Protein AF-A0A358N0D9-F1 (afdb_monomer_lite)

pLDDT: mean 84.87, std 19.77, range [25.27, 98.5]

Foldseek 3Di:
DDDDVQVCCLQCVVPPVPPPPDDDDDDDDDDDDDDPDPPPDPPQPQDAKDKPPQWWKFQWDQDLFFIKTWWWKDAPPDIDTAIATEKAADLAAKAFACVVCVVRCQADPVRQGTWMWTGGPPMIITDRGYDHDPNVVQVVCCVACCVVNPVHGHTIYGYLSRLVQFWWKQPVLVRIIITGHFDPCLPDDDDVPAPKDKAFWDADSSWIWFWKKFAFLCLPPDPPDDPPGRIAIAIETETERGAAFAFAQVRCVNNVNNLQPRDFIDRPPDTQQLAERHHHDHDPDDDPSHHGTYDYVSSSSQWIWIDRSPSRMIMIHGPDDGDYPVLSSLVSVCLSVLDLVSLVVSCVVPVQDSCQLVSLSSNLSSCVVVVHDLVVNLVSLVSNLSSGDPVCSQVVLQVVLVVCVVVVNNSNSVSSVVD

Sequence (419 aa):
MRFSKFGYLMLRNDSLKRCVQTCLFVVAGCLVLPLSLAAQSSETVDRPPVISNEGGSIPVRVVDGRLIVGCDISGPKLRVPVNLWLDFDGAYGLQLHNRAAAPLPAETPAGKPNPLTLHFTDFTLEVARRELGPEEDFEEFTKYHSTEIGENALTGAIGAHVLKHFDVIFDLPQNKITLAPAGQLADYQPAEGDAELITPITLQNDLVWLPVSLPGPNATESDEAEDEGKTLTRAFAIGSSRYDTCLERRLCNSLRRPAGNVGPLRCETVDFSPYVAFRPTEVVQVHPDGVAGVMGINLLEKFRIHVDRRSLLASVRAARSPQFPTEELEWFQAMVAEDRDLVIAWLEQHGANRLAREAAEFLLTLMLDEGAETDELAAAIQWINDTMKADLRATRLFDLMEELVNEGEVDLGIAAGEI

Structure (mmCIF, N/CA/C/O backbone):
data_AF-A0A358N0D9-F1
#
_entry.id   AF-A0A358N0D9-F1
#
loop_
_atom_site.group_PDB
_atom_site.id
_atom_site.type_symbol
_atom_site.label_atom_id
_atom_site.label_alt_id
_atom_site.label_comp_id
_atom_site.label_asym_id
_atom_site.label_entity_id
_atom_site.label_seq_id
_atom_site.pdbx_PDB_ins_code
_atom_site.Cartn_x
_atom_site.Cartn_y
_atom_site.Cartn_z
_atom_site.occupancy
_atom_site.B_iso_or_equiv
_atom_site.auth_seq_id
_atom_site.auth_comp_id
_atom_site.auth_asym_id
_atom_site.auth_atom_id
_atom_site.pdbx_PDB_model_num
ATOM 1 N N . MET A 1 1 ? -33.354 -0.543 11.116 1.00 26.62 1 MET A N 1
ATOM 2 C CA . MET A 1 1 ? -32.751 -0.939 9.821 1.00 26.62 1 MET A CA 1
ATOM 3 C C . MET A 1 1 ? -32.586 0.294 8.936 1.00 26.62 1 MET A C 1
ATOM 5 O O . MET A 1 1 ? -33.197 0.419 7.883 1.00 26.62 1 MET A O 1
ATOM 9 N N . ARG A 1 2 ? -31.786 1.240 9.410 1.00 28.44 2 ARG A N 1
ATOM 10 C CA . ARG A 1 2 ? -31.124 2.296 8.643 1.00 28.44 2 ARG A CA 1
ATOM 11 C C . ARG A 1 2 ? -29.680 2.271 9.157 1.00 28.44 2 ARG A C 1
ATOM 13 O O . ARG A 1 2 ? -29.505 1.859 10.299 1.00 28.44 2 ARG A O 1
ATOM 20 N N . PHE A 1 3 ? -28.730 2.660 8.316 1.00 34.25 3 PHE A N 1
ATOM 21 C CA . PHE A 1 3 ? -27.290 2.745 8.599 1.00 34.25 3 PHE A CA 1
ATOM 22 C C . PHE A 1 3 ? -26.509 1.424 8.451 1.00 34.25 3 PHE A C 1
ATOM 24 O O . PHE A 1 3 ? -26.479 0.563 9.317 1.00 34.25 3 PHE A O 1
ATOM 31 N N . SER A 1 4 ? -25.939 1.247 7.251 1.00 34.44 4 SER A N 1
ATOM 32 C CA . SER A 1 4 ? -24.770 0.389 6.980 1.00 34.44 4 SER A CA 1
ATOM 33 C C . SER A 1 4 ? -23.908 0.975 5.842 1.00 34.44 4 SER A C 1
ATOM 35 O O . SER A 1 4 ? -23.245 0.235 5.117 1.00 34.44 4 SER A O 1
ATOM 37 N N . LYS A 1 5 ? -23.992 2.290 5.588 1.00 33.88 5 LYS A N 1
ATOM 38 C CA . LYS A 1 5 ? -23.257 2.949 4.494 1.00 33.88 5 LYS A CA 1
ATOM 39 C C . LYS A 1 5 ? -22.004 3.675 4.980 1.00 33.88 5 LYS A C 1
ATOM 41 O O . LYS A 1 5 ? -21.006 3.584 4.282 1.00 33.88 5 LYS A O 1
ATOM 46 N N . PHE A 1 6 ? -22.025 4.279 6.169 1.00 35.91 6 PHE A N 1
ATOM 47 C CA . PHE A 1 6 ? -20.918 5.100 6.669 1.00 35.91 6 PHE A CA 1
ATOM 48 C C . PHE A 1 6 ? -19.656 4.268 6.964 1.00 35.91 6 PHE A C 1
ATOM 50 O O . PHE A 1 6 ? -18.625 4.467 6.320 1.00 35.91 6 PHE A O 1
ATOM 57 N N . GLY A 1 7 ? -19.764 3.206 7.776 1.00 35.03 7 GLY A N 1
ATOM 58 C CA . GLY A 1 7 ? -18.627 2.301 8.021 1.00 35.03 7 GLY A CA 1
ATOM 59 C C . GLY A 1 7 ? -18.203 1.458 6.821 1.00 35.03 7 GLY A C 1
ATOM 60 O O . GLY A 1 7 ? -17.054 1.031 6.708 1.00 35.03 7 GLY A O 1
ATOM 61 N N . TYR A 1 8 ? -19.102 1.296 5.851 1.00 34.62 8 TYR A N 1
ATOM 62 C CA . TYR A 1 8 ? -18.803 0.651 4.577 1.00 34.62 8 TYR A CA 1
ATOM 63 C C . TYR A 1 8 ? -18.209 1.605 3.536 1.00 34.62 8 TYR A C 1
ATOM 65 O O . TYR A 1 8 ? -17.892 1.117 2.460 1.00 34.62 8 TYR A O 1
ATOM 73 N N . LEU A 1 9 ? -18.069 2.913 3.787 1.00 34.28 9 LEU A N 1
ATOM 74 C CA . LEU A 1 9 ? -17.451 3.868 2.856 1.00 34.28 9 LEU A CA 1
ATOM 75 C C . LEU A 1 9 ? -16.014 4.213 3.268 1.00 34.28 9 LEU A C 1
ATOM 77 O O . LEU A 1 9 ? -15.127 4.144 2.418 1.00 34.28 9 LEU A O 1
ATOM 81 N N . MET A 1 10 ? -15.750 4.450 4.558 1.00 36.56 10 MET A N 1
ATOM 82 C CA . MET A 1 10 ? -14.400 4.813 5.022 1.00 36.56 10 MET A CA 1
ATOM 83 C C . MET A 1 10 ? -13.404 3.641 4.970 1.00 36.56 10 MET A C 1
ATOM 85 O O . MET A 1 10 ? -12.288 3.811 4.492 1.00 36.56 10 MET A O 1
ATOM 89 N N . LEU A 1 11 ? -13.825 2.410 5.295 1.00 36.88 11 LEU A N 1
ATOM 90 C CA . LEU A 1 11 ? -12.985 1.207 5.125 1.00 36.88 11 LEU A CA 1
ATOM 91 C C . LEU A 1 11 ? -12.948 0.679 3.671 1.00 36.88 11 LEU A C 1
ATOM 93 O O . LEU A 1 11 ? -12.116 -0.166 3.332 1.00 36.88 11 LEU A O 1
ATOM 97 N N . ARG A 1 12 ? -13.847 1.149 2.787 1.00 33.62 12 ARG A N 1
ATOM 98 C CA . ARG A 1 12 ? -13.913 0.722 1.371 1.00 33.62 12 ARG A CA 1
ATOM 99 C C . ARG A 1 12 ? -13.168 1.618 0.399 1.00 33.62 12 ARG A C 1
ATOM 101 O O . ARG A 1 12 ? -12.944 1.140 -0.722 1.00 33.62 12 ARG A O 1
ATOM 108 N N . ASN A 1 13 ? -12.826 2.856 0.758 1.00 32.84 13 ASN A N 1
ATOM 109 C CA . ASN A 1 13 ? -12.257 3.790 -0.216 1.00 32.84 13 ASN A CA 1
ATOM 110 C C . ASN A 1 13 ? -10.944 3.270 -0.831 1.00 32.84 13 ASN A C 1
ATOM 112 O O . ASN A 1 13 ? -10.684 3.518 -2.002 1.00 32.84 13 ASN A O 1
ATOM 116 N N . ASP A 1 14 ? -10.230 2.380 -0.136 1.00 35.34 14 ASP A N 1
ATOM 117 C CA . ASP A 1 14 ? -9.040 1.711 -0.672 1.00 35.34 14 ASP A CA 1
ATOM 118 C C . ASP A 1 14 ? -9.291 0.393 -1.437 1.00 35.34 14 ASP A C 1
ATOM 120 O O . ASP A 1 14 ? -8.363 -0.153 -2.039 1.00 35.34 14 ASP A O 1
ATOM 124 N N . SER A 1 15 ? -10.498 -0.188 -1.403 1.00 33.88 15 SER A N 1
ATOM 125 C CA . SER A 1 15 ? -10.742 -1.566 -1.876 1.00 33.88 15 SER A CA 1
ATOM 126 C C . SER A 1 15 ? -11.783 -1.692 -2.995 1.00 33.88 15 SER A C 1
ATOM 128 O O . SER A 1 15 ? -11.626 -2.556 -3.859 1.00 33.88 15 SER A O 1
ATOM 130 N N . LEU A 1 16 ? -12.816 -0.837 -3.060 1.00 28.50 16 LEU A N 1
ATOM 131 C CA . LEU A 1 16 ? -13.929 -1.062 -3.999 1.00 28.50 16 LEU A CA 1
ATOM 132 C C . LEU A 1 16 ? -14.020 -0.173 -5.238 1.00 28.50 16 LEU A C 1
ATOM 134 O O . LEU A 1 16 ? -14.732 -0.569 -6.166 1.00 28.50 16 LEU A O 1
ATOM 138 N N . LYS A 1 17 ? -13.257 0.922 -5.356 1.00 32.38 17 LYS A N 1
ATOM 139 C CA . LYS A 1 17 ? -13.218 1.676 -6.627 1.00 32.38 17 LYS A CA 1
ATOM 140 C C . LYS A 1 17 ? -12.642 0.842 -7.795 1.00 32.38 17 LYS A C 1
ATOM 142 O O . LYS A 1 17 ? -12.954 1.117 -8.947 1.00 32.38 17 LYS A O 1
ATOM 147 N N . ARG A 1 18 ? -11.922 -0.263 -7.525 1.00 33.00 18 ARG A N 1
ATOM 148 C CA . ARG A 1 18 ? -11.430 -1.219 -8.549 1.00 33.00 18 ARG A CA 1
ATOM 149 C C . ARG A 1 18 ? -12.436 -2.315 -8.962 1.00 33.00 18 ARG A C 1
ATOM 151 O O . ARG A 1 18 ? -12.162 -3.052 -9.904 1.00 33.00 18 ARG A O 1
ATOM 158 N N . CYS A 1 19 ? -13.599 -2.442 -8.312 1.00 28.05 19 CYS A N 1
ATOM 159 C CA . CYS A 1 19 ? -14.482 -3.612 -8.486 1.00 28.05 19 CYS A CA 1
ATOM 160 C C . CYS A 1 19 ? -15.657 -3.410 -9.474 1.00 28.05 19 CYS A C 1
ATOM 162 O O . CYS A 1 19 ? -16.305 -4.376 -9.866 1.00 28.05 19 CYS A O 1
ATOM 164 N N . VAL A 1 20 ? -15.938 -2.186 -9.939 1.00 28.00 20 VAL A N 1
ATOM 165 C CA . VAL A 1 20 ? -17.147 -1.916 -10.759 1.00 28.00 20 VAL A CA 1
ATOM 166 C C . VAL A 1 20 ? -16.903 -1.946 -12.279 1.00 28.00 20 VAL A C 1
ATOM 168 O O . VAL A 1 20 ? -17.853 -1.870 -13.051 1.00 28.00 20 VAL A O 1
ATOM 171 N N . GLN A 1 21 ? -15.674 -2.160 -12.763 1.00 30.22 21 GLN A N 1
ATOM 172 C CA . GLN A 1 21 ? -15.391 -2.079 -14.209 1.00 30.22 21 GLN A CA 1
ATOM 173 C C . GLN A 1 21 ? -15.288 -3.415 -14.964 1.00 30.22 21 GLN A C 1
ATOM 175 O O . GLN A 1 21 ? -14.944 -3.419 -16.144 1.00 30.22 21 GLN A O 1
ATOM 180 N N . THR A 1 22 ? -15.649 -4.545 -14.344 1.00 34.06 22 THR A N 1
ATOM 181 C CA . THR A 1 22 ? -15.577 -5.855 -15.018 1.00 34.06 22 THR A CA 1
ATOM 182 C C . THR A 1 22 ? -16.802 -6.718 -14.735 1.00 34.06 22 THR A C 1
ATOM 184 O O . THR A 1 22 ? -16.713 -7.671 -13.974 1.00 34.06 22 THR A O 1
ATOM 187 N N . CYS A 1 23 ? -17.954 -6.403 -15.336 1.00 25.45 23 CYS A N 1
ATOM 188 C CA . CYS A 1 23 ? -19.050 -7.365 -15.531 1.00 25.45 23 CYS A CA 1
ATOM 189 C C . CYS A 1 23 ? -20.136 -6.801 -16.460 1.00 25.45 23 CYS A C 1
ATOM 191 O O . CYS A 1 23 ? -21.076 -6.176 -15.986 1.00 25.45 23 CYS A O 1
ATOM 193 N N . LEU A 1 24 ? -20.042 -7.055 -17.769 1.00 26.20 24 LEU A N 1
ATOM 194 C CA . LEU A 1 24 ? -21.198 -7.353 -18.631 1.00 26.20 24 LEU A CA 1
ATOM 195 C C . LEU A 1 24 ? -20.701 -7.715 -20.037 1.00 26.20 24 LEU A C 1
ATOM 197 O O . LEU A 1 24 ? -20.090 -6.884 -20.694 1.00 26.20 24 LEU A O 1
ATOM 201 N N . PHE A 1 25 ? -20.930 -8.968 -20.449 1.00 25.27 25 PHE A N 1
ATOM 202 C CA . PHE A 1 25 ? -21.456 -9.403 -21.759 1.00 25.27 25 PHE A CA 1
ATOM 203 C C . PHE A 1 25 ? -20.973 -10.811 -22.153 1.00 25.27 25 PHE A C 1
ATOM 205 O O . PHE A 1 25 ? -19.940 -10.984 -22.786 1.00 25.27 25 PHE A O 1
ATOM 212 N N . VAL A 1 26 ? -21.806 -11.813 -21.860 1.00 25.80 26 VAL A N 1
ATOM 213 C CA . VAL A 1 26 ? -22.011 -13.048 -22.647 1.00 25.80 26 VAL A CA 1
ATOM 214 C C . VAL A 1 26 ? -23.502 -13.384 -22.410 1.00 25.80 26 VAL A C 1
ATOM 216 O O . VAL A 1 26 ? -23.961 -13.225 -21.286 1.00 25.80 26 VAL A O 1
ATOM 219 N N . VAL A 1 27 ? -24.399 -13.751 -23.327 1.00 27.38 27 VAL A N 1
ATOM 220 C CA . VAL A 1 27 ? -24.370 -14.528 -24.571 1.00 27.38 27 VAL A CA 1
ATOM 221 C C . VAL A 1 27 ? -25.600 -14.102 -25.396 1.00 27.38 27 VAL A C 1
ATOM 223 O O . VAL A 1 27 ? -26.693 -14.023 -24.842 1.00 27.38 27 VAL A O 1
ATOM 226 N N . ALA A 1 28 ? -25.478 -13.955 -26.716 1.00 28.02 28 ALA A N 1
ATOM 227 C CA . ALA A 1 28 ? -26.570 -14.297 -27.634 1.00 28.02 28 ALA A CA 1
ATOM 228 C C . ALA A 1 28 ? -25.984 -14.654 -29.005 1.00 28.02 28 ALA A C 1
ATOM 230 O O . ALA A 1 28 ? -25.523 -13.793 -29.750 1.00 28.02 28 ALA A O 1
ATOM 231 N N . GLY A 1 29 ? -25.954 -15.952 -29.307 1.00 28.75 29 GLY A N 1
ATOM 232 C CA . GLY A 1 29 ? -25.508 -16.469 -30.593 1.00 28.75 29 GLY A CA 1
ATOM 233 C C . GLY A 1 29 ? -26.537 -16.225 -31.692 1.00 28.75 29 GLY A C 1
ATOM 234 O O . GLY A 1 29 ? -27.720 -16.488 -31.496 1.00 28.75 29 GLY A O 1
ATOM 235 N N . CYS A 1 30 ? -26.067 -15.788 -32.860 1.00 29.19 30 CYS A N 1
ATOM 236 C CA . CYS A 1 30 ? -26.734 -15.992 -34.142 1.00 29.19 30 CYS A CA 1
ATOM 237 C C . CYS A 1 30 ? -25.717 -15.928 -35.296 1.00 29.19 30 CYS A C 1
ATOM 239 O O . CYS A 1 30 ? -25.108 -14.897 -35.545 1.00 29.19 30 CYS A O 1
ATOM 241 N N . LEU A 1 31 ? -25.603 -17.067 -35.985 1.00 29.45 31 LEU A N 1
ATOM 242 C CA . LEU A 1 31 ? -25.385 -17.260 -37.425 1.00 29.45 31 LEU A CA 1
ATOM 243 C C . LEU A 1 31 ? -24.161 -16.613 -38.104 1.00 29.45 31 LEU A C 1
ATOM 245 O O . LEU A 1 31 ? -24.091 -15.426 -38.400 1.00 29.45 31 LEU A O 1
ATOM 249 N N . VAL A 1 32 ? -23.241 -17.513 -38.457 1.00 32.41 32 VAL A N 1
ATOM 250 C CA . VAL A 1 32 ? -22.024 -17.327 -39.246 1.00 32.41 32 VAL A CA 1
ATOM 251 C C . VAL A 1 32 ? -22.346 -17.027 -40.716 1.00 32.41 32 VAL A C 1
ATOM 253 O O . VAL A 1 32 ? -22.956 -17.847 -41.400 1.00 32.41 32 VAL A O 1
ATOM 256 N N . LEU A 1 33 ? -21.824 -15.908 -41.221 1.00 31.62 33 LEU A N 1
ATOM 257 C CA . LEU A 1 33 ? -21.432 -15.716 -42.622 1.00 31.62 33 LEU A CA 1
ATOM 258 C C . LEU A 1 33 ? -20.022 -15.093 -42.626 1.00 31.62 33 LEU A C 1
ATOM 260 O O . LEU A 1 33 ? -19.792 -14.140 -41.878 1.00 31.62 33 LEU A O 1
ATOM 264 N N . PRO A 1 34 ? -19.059 -15.606 -43.416 1.00 33.66 34 PRO A N 1
ATOM 265 C CA . PRO A 1 34 ? -17.679 -15.152 -43.355 1.00 33.66 34 PRO A CA 1
ATOM 266 C C . PRO A 1 34 ? -17.529 -13.883 -44.197 1.00 33.66 34 PRO A C 1
ATOM 268 O O . PRO A 1 34 ? -17.292 -13.939 -45.401 1.00 33.66 34 PRO A O 1
ATOM 271 N N . LEU A 1 35 ? -17.669 -12.719 -43.569 1.00 32.59 35 LEU A N 1
ATOM 272 C CA . LEU A 1 35 ? -17.096 -11.493 -44.110 1.00 32.59 35 LEU A CA 1
ATOM 273 C C . LEU A 1 35 ? -15.625 -11.477 -43.709 1.00 32.59 35 LEU A C 1
ATOM 275 O O . LEU A 1 35 ? -15.295 -11.423 -42.527 1.00 32.59 35 LEU A O 1
ATOM 279 N N . SER A 1 36 ? -14.745 -11.566 -44.704 1.00 34.31 36 SER A N 1
ATOM 280 C CA . SER A 1 36 ? -13.308 -11.371 -44.555 1.00 34.31 36 SER A CA 1
ATOM 281 C C . SER A 1 36 ? -13.033 -9.946 -44.063 1.00 34.31 36 SER A C 1
ATOM 283 O O . SER A 1 36 ? -12.758 -9.047 -44.854 1.00 34.31 36 SER A O 1
ATOM 285 N N . LEU A 1 37 ? -13.119 -9.727 -42.749 1.00 32.62 37 LEU A N 1
ATOM 286 C CA . LEU A 1 37 ? -12.456 -8.601 -42.113 1.00 32.62 37 LEU A CA 1
ATOM 287 C C . LEU A 1 37 ? -10.961 -8.872 -42.222 1.00 32.62 37 LEU A C 1
ATOM 289 O O . LEU A 1 37 ? -10.432 -9.794 -41.601 1.00 32.62 37 LEU A O 1
ATOM 293 N N . ALA A 1 38 ? -10.287 -8.066 -43.036 1.00 34.28 38 ALA A N 1
ATOM 294 C CA . ALA A 1 38 ? -8.855 -7.894 -42.923 1.00 34.28 38 ALA A CA 1
ATOM 295 C C . ALA A 1 38 ? -8.556 -7.528 -41.464 1.00 34.28 38 ALA A C 1
ATOM 297 O O . ALA A 1 38 ? -8.892 -6.434 -41.009 1.00 34.28 38 ALA A O 1
ATOM 298 N N . ALA A 1 39 ? -7.978 -8.474 -40.728 1.00 34.91 39 ALA A N 1
ATOM 299 C CA . ALA A 1 39 ? -7.358 -8.219 -39.448 1.00 34.91 39 ALA A CA 1
ATOM 300 C C . ALA A 1 39 ? -6.250 -7.188 -39.688 1.00 34.91 39 ALA A C 1
ATOM 302 O O . ALA A 1 39 ? -5.152 -7.527 -40.124 1.00 34.91 39 ALA A O 1
ATOM 303 N N . GLN A 1 40 ? -6.555 -5.909 -39.464 1.00 31.16 40 GLN A N 1
ATOM 304 C CA . GLN A 1 40 ? -5.516 -4.950 -39.130 1.00 31.16 40 GLN A CA 1
ATOM 305 C C . GLN A 1 40 ? -4.954 -5.434 -37.801 1.00 31.16 40 GLN A C 1
ATOM 307 O O . GLN A 1 40 ? -5.627 -5.380 -36.772 1.00 31.16 40 GLN A O 1
ATOM 312 N N . SER A 1 41 ? -3.766 -6.027 -37.868 1.00 31.55 41 SER A N 1
ATOM 313 C CA . SER A 1 41 ? -3.026 -6.471 -36.705 1.00 31.55 41 SER A CA 1
ATOM 314 C C . SER A 1 41 ? -2.927 -5.311 -35.717 1.00 31.55 41 SER A C 1
ATOM 316 O O . SER A 1 41 ? -2.480 -4.209 -36.034 1.00 31.55 41 SER A O 1
ATOM 318 N N . SER A 1 42 ? -3.387 -5.573 -34.500 1.00 37.56 42 SER A N 1
ATOM 319 C CA . SER A 1 42 ? -3.224 -4.726 -33.324 1.00 37.56 42 SER A CA 1
ATOM 320 C C . SER A 1 42 ? -1.756 -4.745 -32.860 1.00 37.56 42 SER A C 1
ATOM 322 O O . SER A 1 42 ? -1.455 -5.104 -31.727 1.00 37.56 42 SER A O 1
ATOM 324 N N . GLU A 1 43 ? -0.812 -4.401 -33.738 1.00 42.41 43 GLU A N 1
ATOM 325 C CA . GLU A 1 43 ? 0.626 -4.383 -33.413 1.00 42.41 43 GLU A CA 1
ATOM 326 C C . GLU A 1 43 ? 0.997 -3.290 -32.395 1.00 42.41 43 GLU A C 1
ATOM 328 O O . GLU A 1 43 ? 2.090 -3.309 -31.839 1.00 42.41 43 GLU A O 1
ATOM 333 N N . THR A 1 44 ? 0.103 -2.333 -32.126 1.00 49.31 44 THR A N 1
ATOM 334 C CA . THR A 1 44 ? 0.432 -1.116 -31.368 1.00 49.31 44 THR A CA 1
ATOM 335 C C . THR A 1 44 ? -0.114 -1.059 -29.943 1.00 49.31 44 THR A C 1
ATOM 337 O O . THR A 1 44 ? 0.280 -0.162 -29.206 1.00 49.31 44 THR A O 1
ATOM 340 N N . VAL A 1 45 ? -1.037 -1.943 -29.544 1.00 50.97 45 VAL A N 1
ATOM 341 C CA . VAL A 1 45 ? -1.775 -1.773 -28.273 1.00 50.97 45 VAL A CA 1
ATOM 342 C C . VAL A 1 45 ? -1.024 -2.352 -27.064 1.00 50.97 45 VAL A C 1
ATOM 344 O O . VAL A 1 45 ? -1.093 -1.754 -25.996 1.00 50.97 45 VAL A O 1
ATOM 347 N N . ASP A 1 46 ? -0.225 -3.409 -27.261 1.00 62.88 46 ASP A N 1
ATOM 348 C CA . ASP A 1 46 ? 0.492 -4.136 -26.194 1.00 62.88 46 ASP A CA 1
ATOM 349 C C . ASP A 1 46 ? 2.018 -4.162 -26.404 1.00 62.88 46 ASP A C 1
ATOM 351 O O . ASP A 1 46 ? 2.705 -5.126 -26.058 1.00 62.88 46 ASP A O 1
ATOM 355 N N . ARG A 1 47 ? 2.581 -3.120 -27.030 1.00 80.00 47 ARG A N 1
ATOM 356 C CA . ARG A 1 47 ? 4.034 -3.051 -27.233 1.00 80.00 47 ARG A CA 1
ATOM 357 C C . ARG A 1 47 ? 4.737 -2.949 -25.865 1.00 80.00 47 ARG A C 1
ATOM 359 O O . ARG A 1 47 ? 4.405 -2.034 -25.109 1.00 80.00 47 ARG A O 1
ATOM 366 N N . PRO A 1 48 ? 5.728 -3.818 -25.567 1.00 84.44 48 PRO A N 1
ATOM 367 C CA . PRO A 1 48 ? 6.540 -3.701 -24.361 1.00 84.44 48 PRO A CA 1
ATOM 368 C C . PRO A 1 48 ? 7.167 -2.307 -24.234 1.00 84.44 48 PRO A C 1
ATOM 370 O O . PRO A 1 48 ? 7.515 -1.706 -25.259 1.00 84.44 48 PRO A O 1
ATOM 373 N N . PRO A 1 49 ? 7.344 -1.797 -23.006 1.00 88.50 49 PRO A N 1
ATOM 374 C CA . PRO A 1 49 ? 8.001 -0.523 -22.795 1.00 88.50 49 PRO A CA 1
ATOM 375 C C . PRO A 1 49 ? 9.447 -0.573 -23.302 1.00 88.50 49 PRO A C 1
ATOM 377 O O . PRO A 1 49 ? 10.124 -1.599 -23.200 1.00 88.50 49 PRO A O 1
ATOM 380 N N . VAL A 1 50 ? 9.930 0.542 -23.848 1.00 88.56 50 VAL A N 1
ATOM 381 C CA . VAL A 1 50 ? 11.309 0.656 -24.343 1.00 88.56 50 VAL A CA 1
ATOM 382 C C . VAL A 1 50 ? 12.124 1.450 -23.335 1.00 88.56 50 VAL A C 1
ATOM 384 O O . VAL A 1 50 ? 11.842 2.624 -23.102 1.00 88.56 50 VAL A O 1
ATOM 387 N N . ILE A 1 51 ? 13.134 0.811 -22.747 1.00 90.25 51 ILE A N 1
ATOM 388 C CA . ILE A 1 51 ? 14.060 1.441 -21.804 1.00 90.25 51 ILE A CA 1
ATOM 389 C C . ILE A 1 51 ? 15.352 1.849 -22.518 1.00 90.25 51 ILE A C 1
ATOM 391 O O . ILE A 1 51 ? 15.847 1.115 -23.376 1.00 90.25 51 ILE A O 1
ATOM 395 N N . SER A 1 52 ? 15.910 3.011 -22.183 1.00 87.69 52 SER A N 1
ATOM 396 C CA . SER A 1 52 ? 17.280 3.362 -22.580 1.00 87.69 52 SER A CA 1
ATOM 397 C C . SER A 1 52 ? 18.305 2.868 -21.553 1.00 87.69 52 SER A C 1
ATOM 399 O O . SER A 1 52 ? 17.965 2.590 -20.407 1.00 87.69 52 SER A O 1
ATOM 401 N N . ASN A 1 53 ? 19.567 2.742 -21.976 1.00 74.94 53 ASN A N 1
ATOM 402 C CA . ASN A 1 53 ? 20.722 2.478 -21.104 1.00 74.94 53 ASN A CA 1
ATOM 403 C C . ASN A 1 53 ? 20.607 1.246 -20.179 1.00 74.94 53 ASN A C 1
ATOM 405 O O . ASN A 1 53 ? 21.191 1.250 -19.105 1.00 74.94 53 ASN A O 1
ATOM 409 N N . GLU A 1 54 ? 19.873 0.201 -20.585 1.00 83.62 54 GLU A N 1
ATOM 410 C CA . GLU A 1 54 ? 19.652 -1.027 -19.792 1.00 83.62 54 GLU A CA 1
ATOM 411 C C . GLU A 1 54 ? 18.888 -0.822 -18.463 1.00 83.62 54 GLU A C 1
ATOM 413 O O . GLU A 1 54 ? 18.665 -1.781 -17.731 1.00 83.62 54 GLU A O 1
ATOM 418 N N . GLY A 1 55 ? 18.400 0.389 -18.184 1.00 86.81 55 GLY A N 1
ATOM 419 C CA . GLY A 1 55 ? 17.712 0.746 -16.944 1.00 86.81 55 GLY A CA 1
ATOM 420 C C . GLY A 1 55 ? 18.548 1.619 -16.017 1.00 86.81 55 GLY A C 1
ATOM 421 O O . GLY A 1 55 ? 19.495 2.276 -16.443 1.00 86.81 55 GLY A O 1
ATOM 422 N N . GLY A 1 56 ? 18.151 1.710 -14.750 1.00 93.31 56 GLY A N 1
ATOM 423 C CA . GLY A 1 56 ? 18.791 2.620 -13.806 1.00 93.31 56 GLY A CA 1
ATOM 424 C C . GLY A 1 56 ? 18.073 2.741 -12.471 1.00 93.31 56 GLY A C 1
ATOM 425 O O . GLY A 1 56 ? 17.098 2.037 -12.192 1.00 93.31 56 GLY A O 1
ATOM 426 N N . SER A 1 57 ? 18.592 3.631 -11.625 1.00 94.81 57 SER A N 1
ATOM 427 C CA . SER A 1 57 ? 18.048 3.866 -10.289 1.00 94.81 57 SER A CA 1
ATOM 428 C C . SER A 1 57 ? 17.064 5.032 -10.293 1.00 94.81 57 SER A C 1
ATOM 430 O O . SER A 1 57 ? 17.316 6.094 -10.854 1.00 94.81 57 SER A O 1
ATOM 432 N N . ILE A 1 58 ? 15.936 4.830 -9.626 1.00 96.25 58 ILE A N 1
ATOM 433 C CA . ILE A 1 58 ? 14.872 5.803 -9.428 1.00 96.25 58 ILE A CA 1
ATOM 434 C C . ILE A 1 58 ? 14.870 6.161 -7.939 1.00 96.25 58 ILE A C 1
ATOM 436 O O . ILE A 1 58 ? 14.584 5.289 -7.114 1.00 96.25 58 ILE A O 1
ATOM 440 N N . PRO A 1 59 ? 15.188 7.410 -7.562 1.00 96.00 59 PRO A N 1
ATOM 441 C CA . PRO A 1 59 ? 14.956 7.888 -6.206 1.00 96.00 59 PRO A CA 1
ATOM 442 C C . PRO A 1 59 ? 13.459 7.850 -5.892 1.00 96.00 59 PRO A C 1
ATOM 444 O O . PRO A 1 59 ? 12.644 8.320 -6.688 1.00 96.00 59 PRO A O 1
ATOM 447 N N . VAL A 1 60 ? 13.099 7.309 -4.733 1.00 96.31 60 VAL A N 1
ATOM 448 C CA . VAL A 1 60 ? 11.702 7.164 -4.310 1.00 96.31 60 VAL A CA 1
ATOM 449 C C . VAL A 1 60 ? 11.485 7.778 -2.933 1.00 96.31 60 VAL A C 1
ATOM 451 O O . VAL A 1 60 ? 12.411 7.878 -2.129 1.00 96.31 60 VAL A O 1
ATOM 454 N N . ARG A 1 61 ? 10.254 8.199 -2.651 1.00 95.88 61 ARG A N 1
ATOM 455 C CA . ARG A 1 61 ? 9.831 8.684 -1.329 1.00 95.88 61 ARG A CA 1
ATOM 456 C C . ARG A 1 61 ? 8.565 7.961 -0.905 1.00 95.88 61 ARG A C 1
ATOM 458 O O . ARG A 1 61 ? 7.710 7.708 -1.745 1.00 95.88 61 ARG A O 1
ATOM 465 N N . VAL A 1 62 ? 8.428 7.674 0.383 1.00 96.38 62 VAL A N 1
ATOM 466 C CA . VAL A 1 62 ? 7.157 7.218 0.953 1.00 96.38 62 VAL A CA 1
ATOM 467 C C . VAL A 1 62 ? 6.427 8.439 1.501 1.00 96.38 62 VAL A C 1
ATOM 469 O O . VAL A 1 62 ? 6.959 9.133 2.366 1.00 96.38 62 VAL A O 1
ATOM 472 N N . VAL A 1 63 ? 5.243 8.731 0.970 1.00 95.12 63 VAL A N 1
ATOM 473 C CA . VAL A 1 63 ? 4.401 9.862 1.388 1.00 95.12 63 VAL A CA 1
ATOM 474 C C . VAL A 1 63 ? 2.986 9.340 1.574 1.00 95.12 63 VAL A C 1
ATOM 476 O O . VAL A 1 63 ? 2.465 8.696 0.670 1.00 95.12 63 VAL A O 1
ATOM 479 N N . ASP A 1 64 ? 2.415 9.564 2.758 1.00 92.19 64 ASP A N 1
ATOM 480 C CA . ASP A 1 64 ? 1.090 9.069 3.173 1.00 92.19 64 ASP A CA 1
ATOM 481 C C . ASP A 1 64 ? 0.808 7.623 2.734 1.00 92.19 64 ASP A C 1
ATOM 483 O O . ASP A 1 64 ? -0.181 7.289 2.091 1.00 92.19 64 ASP A O 1
ATOM 487 N N 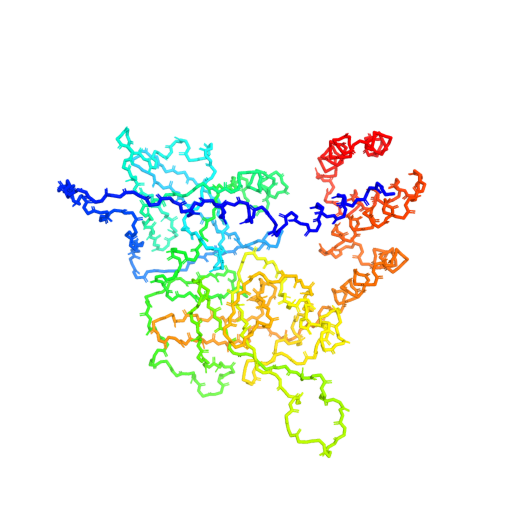. GLY A 1 65 ? 1.775 6.744 2.997 1.00 93.50 65 GLY A N 1
ATOM 488 C CA . GLY A 1 65 ? 1.630 5.328 2.699 1.00 93.50 65 GLY A CA 1
ATOM 489 C C . GLY A 1 65 ? 1.661 4.935 1.218 1.00 93.50 65 GLY A C 1
ATOM 490 O O . GLY A 1 65 ? 1.372 3.782 0.896 1.00 93.50 65 GLY A O 1
ATOM 491 N N . ARG A 1 66 ? 2.046 5.851 0.324 1.00 96.81 66 ARG A N 1
ATOM 492 C CA . ARG A 1 66 ? 2.253 5.600 -1.107 1.00 96.81 66 ARG A CA 1
ATOM 493 C C . ARG A 1 66 ? 3.710 5.798 -1.493 1.00 96.81 66 ARG A C 1
ATOM 495 O O . ARG A 1 66 ? 4.429 6.614 -0.915 1.00 96.81 66 ARG A O 1
ATOM 502 N N . LEU A 1 67 ? 4.139 5.059 -2.508 1.00 97.12 67 LEU A N 1
ATOM 503 C CA . LEU A 1 67 ? 5.484 5.148 -3.051 1.00 97.12 67 LEU A CA 1
ATOM 504 C C . LEU A 1 67 ? 5.519 6.136 -4.222 1.00 97.12 67 LEU A C 1
ATOM 506 O O . LEU A 1 67 ? 4.922 5.893 -5.268 1.00 97.12 67 LEU A O 1
ATOM 510 N N . ILE A 1 68 ? 6.226 7.248 -4.042 1.00 97.19 68 ILE A N 1
ATOM 511 C CA . ILE A 1 68 ? 6.270 8.379 -4.971 1.00 97.19 68 ILE A CA 1
ATOM 512 C C . ILE A 1 68 ? 7.581 8.386 -5.745 1.00 97.19 68 ILE A C 1
ATOM 514 O O . ILE A 1 68 ? 8.665 8.343 -5.152 1.00 97.19 68 ILE A O 1
ATOM 518 N N . VAL A 1 69 ? 7.476 8.546 -7.063 1.00 96.19 69 VAL A N 1
ATOM 519 C CA . VAL A 1 69 ? 8.604 8.803 -7.962 1.00 96.19 69 VAL A CA 1
ATOM 520 C C . VAL A 1 69 ? 8.397 10.116 -8.706 1.00 96.19 69 VAL A C 1
ATOM 522 O O . VAL A 1 69 ? 7.303 10.404 -9.187 1.00 96.19 69 VAL A O 1
ATOM 525 N N . GLY A 1 70 ? 9.455 10.920 -8.788 1.00 95.12 70 GLY A N 1
ATOM 526 C CA . GLY A 1 70 ? 9.475 12.145 -9.585 1.00 95.12 70 GLY A CA 1
ATOM 527 C C . GLY A 1 70 ? 10.142 11.893 -10.934 1.00 95.12 70 GLY A C 1
ATOM 528 O O . GLY A 1 70 ? 11.208 11.279 -10.991 1.00 95.12 70 GLY A O 1
ATOM 529 N N . CYS A 1 71 ? 9.533 12.368 -12.015 1.00 94.94 71 CYS A N 1
ATOM 530 C CA . CYS A 1 71 ? 10.109 12.311 -13.359 1.00 94.94 71 CYS A CA 1
ATOM 531 C C . CYS A 1 71 ? 9.511 13.401 -14.251 1.00 94.94 71 CYS A C 1
ATOM 533 O O . CYS A 1 71 ? 8.508 14.016 -13.893 1.00 94.94 71 CYS A O 1
ATOM 535 N N . ASP A 1 72 ? 10.058 13.580 -15.451 1.00 94.25 72 ASP A N 1
ATOM 536 C CA . ASP A 1 72 ? 9.354 14.341 -16.483 1.00 94.25 72 ASP A CA 1
ATOM 537 C C . ASP A 1 72 ? 8.631 13.400 -17.445 1.00 94.25 72 ASP A C 1
ATOM 539 O O . ASP A 1 72 ? 9.194 12.396 -17.877 1.00 94.25 72 ASP A O 1
ATOM 543 N N . ILE A 1 73 ? 7.417 13.753 -17.860 1.00 93.06 73 ILE A N 1
ATOM 544 C CA . ILE A 1 73 ? 6.708 13.064 -18.943 1.00 93.06 73 ILE A CA 1
ATOM 545 C C . ILE A 1 73 ? 6.766 13.924 -20.189 1.00 93.06 73 ILE A C 1
ATOM 547 O O . ILE A 1 73 ? 6.402 15.100 -20.153 1.00 93.06 73 ILE A O 1
ATOM 551 N N . SER A 1 74 ? 7.177 13.338 -21.312 1.00 91.81 74 SER A N 1
ATOM 552 C CA . SER A 1 74 ? 7.088 13.988 -22.615 1.00 91.81 74 SER A CA 1
ATOM 553 C C . SER A 1 74 ? 6.152 13.265 -23.572 1.00 91.81 74 SER A C 1
ATOM 555 O O . SER A 1 74 ? 6.244 12.051 -23.749 1.00 91.81 74 SER A O 1
ATOM 557 N N . GLY A 1 75 ? 5.321 14.049 -24.253 1.00 86.38 75 GLY A N 1
ATOM 558 C CA . GLY A 1 75 ? 4.663 13.666 -25.497 1.00 86.38 75 GLY A CA 1
ATOM 559 C C . GLY A 1 75 ? 5.347 14.330 -26.702 1.00 86.38 75 GLY A C 1
ATOM 560 O O . GLY A 1 75 ? 6.424 14.911 -26.566 1.00 86.38 75 GLY A O 1
ATOM 561 N N . PRO A 1 76 ? 4.708 14.343 -27.884 1.00 78.56 76 PRO A N 1
ATOM 562 C CA . PRO A 1 76 ? 5.327 14.859 -29.111 1.00 78.56 76 PRO A CA 1
ATOM 563 C C . PRO A 1 76 ? 5.720 16.346 -29.091 1.00 78.56 76 PRO A C 1
ATOM 565 O O . PRO A 1 76 ? 6.524 16.777 -29.913 1.00 78.56 76 PRO A O 1
ATOM 568 N N . LYS A 1 77 ? 5.100 17.156 -28.224 1.00 80.00 77 LYS A N 1
ATOM 569 C CA . LYS A 1 77 ? 5.223 18.627 -28.245 1.00 80.00 77 LYS A CA 1
ATOM 570 C C . LYS A 1 77 ? 5.596 19.257 -26.909 1.00 80.00 77 LYS A C 1
ATOM 572 O O . LYS A 1 77 ? 5.961 20.428 -26.891 1.00 80.00 77 LYS A O 1
ATOM 577 N N . LEU A 1 78 ? 5.457 18.525 -25.808 1.00 87.19 78 LEU A N 1
ATOM 578 C CA . LEU A 1 78 ? 5.612 19.072 -24.468 1.00 87.19 78 LEU A CA 1
ATOM 579 C C . LEU A 1 78 ? 6.274 18.050 -23.554 1.00 87.19 78 LEU A C 1
ATOM 581 O O . LEU A 1 78 ? 6.051 16.849 -23.705 1.00 87.19 78 LEU A O 1
ATOM 585 N N . ARG A 1 79 ? 7.048 18.567 -22.604 1.00 91.19 79 ARG A N 1
ATOM 586 C CA . ARG A 1 79 ? 7.613 17.857 -21.465 1.00 91.19 79 ARG A CA 1
ATOM 587 C C . ARG A 1 79 ? 7.158 18.568 -20.193 1.00 91.19 79 ARG A C 1
ATOM 589 O O . ARG A 1 79 ? 7.260 19.792 -20.133 1.00 91.19 79 ARG A O 1
ATOM 596 N N . VAL A 1 80 ? 6.642 17.822 -19.223 1.00 90.56 80 VAL A N 1
ATOM 597 C CA . VAL A 1 80 ? 6.138 18.356 -17.949 1.00 90.56 80 VAL A CA 1
ATOM 598 C C . VAL A 1 80 ? 6.708 17.562 -16.773 1.00 90.56 80 VAL A C 1
ATOM 600 O O . VAL A 1 80 ? 6.756 16.334 -16.869 1.00 90.56 80 VAL A O 1
ATOM 603 N N . PRO A 1 81 ? 7.135 18.226 -15.685 1.00 91.94 81 PRO A N 1
ATOM 604 C CA . PRO A 1 81 ? 7.517 17.545 -14.455 1.00 91.94 81 PRO A CA 1
ATOM 605 C C . PRO A 1 81 ? 6.277 17.003 -13.751 1.00 91.94 81 PRO A C 1
ATOM 607 O O . PRO A 1 81 ? 5.239 17.666 -13.708 1.00 91.94 81 PRO A O 1
ATOM 610 N N . VAL A 1 82 ? 6.384 15.799 -13.200 1.00 92.81 82 VAL A N 1
ATOM 611 C CA . VAL A 1 82 ? 5.287 15.135 -12.499 1.00 92.81 82 VAL A CA 1
ATOM 612 C C . VAL A 1 82 ? 5.780 14.301 -11.324 1.00 92.81 82 VAL A C 1
ATOM 614 O O . VAL A 1 82 ? 6.921 13.835 -11.301 1.00 92.81 82 VAL A O 1
ATOM 617 N N . ASN A 1 83 ? 4.868 14.030 -10.394 1.00 96.12 83 ASN A N 1
ATOM 618 C CA . ASN A 1 83 ? 4.974 12.893 -9.491 1.00 96.12 83 ASN A CA 1
ATOM 619 C C . ASN A 1 83 ? 4.056 11.757 -9.969 1.00 96.12 83 ASN A C 1
ATOM 621 O O . ASN A 1 83 ? 2.966 12.013 -10.496 1.00 96.12 83 ASN A O 1
ATOM 625 N N . LEU A 1 84 ? 4.492 10.513 -9.764 1.00 96.88 84 LEU A N 1
ATOM 626 C CA . LEU A 1 84 ? 3.725 9.296 -10.024 1.00 96.88 84 LEU A CA 1
ATOM 627 C C . LEU A 1 84 ? 3.757 8.371 -8.803 1.00 96.88 84 LEU A C 1
ATOM 629 O O . LEU A 1 84 ? 4.783 8.280 -8.125 1.00 96.88 84 LEU A O 1
ATOM 633 N N . TRP A 1 85 ? 2.671 7.635 -8.571 1.00 97.88 85 TRP A N 1
ATOM 634 C CA . TRP A 1 85 ? 2.718 6.438 -7.730 1.00 97.88 85 TRP A CA 1
ATOM 635 C C . TRP A 1 85 ? 3.432 5.300 -8.456 1.00 97.88 85 TRP A C 1
ATOM 637 O O . TRP A 1 85 ? 3.279 5.144 -9.669 1.00 97.88 85 TRP A O 1
ATOM 647 N N . LEU A 1 86 ? 4.192 4.493 -7.721 1.00 97.75 86 LEU A N 1
ATOM 648 C CA . LEU A 1 86 ? 4.786 3.256 -8.220 1.00 97.75 86 LEU A CA 1
ATOM 649 C C . LEU A 1 86 ? 4.102 2.061 -7.552 1.00 97.75 86 LEU A C 1
ATOM 651 O O . LEU A 1 86 ? 4.430 1.689 -6.425 1.00 97.75 86 LEU A O 1
ATOM 655 N N . ASP A 1 87 ? 3.185 1.440 -8.292 1.00 96.75 87 ASP A N 1
ATOM 656 C CA . ASP A 1 87 ? 2.300 0.372 -7.825 1.00 96.75 87 ASP A CA 1
ATOM 657 C C . ASP A 1 87 ? 2.686 -0.951 -8.497 1.00 96.75 87 ASP A C 1
ATOM 659 O O . ASP A 1 87 ? 2.140 -1.345 -9.528 1.00 96.75 87 ASP A O 1
ATOM 663 N N . PHE A 1 88 ? 3.640 -1.674 -7.918 1.00 97.00 88 PHE A N 1
ATOM 664 C CA . PHE A 1 88 ? 4.164 -2.921 -8.484 1.00 97.00 88 PHE A CA 1
ATOM 665 C C . PHE A 1 88 ? 3.114 -4.031 -8.627 1.00 97.00 88 PHE A C 1
ATOM 667 O O . PHE A 1 88 ? 3.241 -4.904 -9.485 1.00 97.00 88 PHE A O 1
ATOM 674 N N . ASP A 1 89 ? 2.064 -3.962 -7.815 1.00 94.88 89 ASP A N 1
ATOM 675 C CA . ASP A 1 89 ? 0.893 -4.832 -7.806 1.00 94.88 89 ASP A CA 1
ATOM 676 C C . ASP A 1 89 ? -0.339 -4.223 -8.512 1.00 94.88 89 ASP A C 1
ATOM 678 O O . ASP A 1 89 ? -1.406 -4.838 -8.560 1.00 94.88 89 ASP A O 1
ATOM 682 N N . GLY A 1 90 ? -0.217 -3.021 -9.087 1.00 93.75 90 GLY A N 1
ATOM 683 C CA . GLY A 1 90 ? -1.277 -2.371 -9.858 1.00 93.75 90 GLY A CA 1
ATOM 684 C C . GLY A 1 90 ? -1.423 -2.984 -11.252 1.00 93.75 90 GLY A C 1
ATOM 685 O O . GLY A 1 90 ? -0.500 -2.911 -12.057 1.00 93.75 90 GLY A O 1
ATOM 686 N N . ALA A 1 91 ? -2.581 -3.570 -11.568 1.00 92.44 91 ALA A N 1
ATOM 687 C CA . ALA A 1 91 ? -2.850 -4.241 -12.849 1.00 92.44 91 ALA A CA 1
ATOM 688 C C . ALA A 1 91 ? -3.128 -3.261 -14.014 1.00 92.44 91 ALA A C 1
ATOM 690 O O . ALA A 1 91 ? -4.176 -3.322 -14.653 1.00 92.44 91 ALA A O 1
ATOM 691 N N . TYR A 1 92 ? -2.199 -2.339 -14.256 1.00 92.81 92 TYR A N 1
ATOM 692 C CA . TYR A 1 92 ? -2.242 -1.325 -15.312 1.00 92.81 92 TYR A CA 1
ATOM 693 C C . TYR A 1 92 ? -0.828 -0.950 -15.765 1.00 92.81 92 TYR A C 1
ATOM 695 O O . TYR A 1 92 ? 0.166 -1.309 -15.126 1.00 92.81 92 TYR A O 1
ATOM 703 N N . GLY A 1 93 ? -0.726 -0.232 -16.886 1.00 93.69 93 GLY A N 1
ATOM 704 C CA . GLY A 1 93 ? 0.534 0.287 -17.411 1.00 93.69 93 GLY A CA 1
ATOM 705 C C . GLY A 1 93 ? 0.911 1.645 -16.825 1.00 93.69 93 GLY A C 1
ATOM 706 O O . GLY A 1 93 ? 1.551 1.729 -15.781 1.00 93.69 93 GLY A O 1
ATOM 707 N N . LEU A 1 94 ? 0.532 2.714 -17.522 1.00 94.50 94 LEU A N 1
ATOM 708 C CA . LEU A 1 94 ? 0.702 4.098 -17.080 1.00 94.50 94 LEU A CA 1
ATOM 709 C C . LEU A 1 94 ? -0.675 4.749 -16.991 1.00 94.50 94 LEU A C 1
ATOM 711 O O . LEU A 1 94 ? -1.295 5.015 -18.018 1.00 94.50 94 LEU A O 1
ATOM 715 N N . GLN A 1 95 ? -1.145 5.029 -15.785 1.00 94.44 95 GLN A N 1
ATOM 716 C CA . GLN A 1 95 ? -2.374 5.782 -15.560 1.00 94.44 95 GLN A CA 1
ATOM 717 C C . GLN A 1 95 ? -2.054 7.264 -15.418 1.00 94.44 95 GLN A C 1
ATOM 719 O O . GLN A 1 95 ? -1.103 7.610 -14.724 1.00 94.44 95 GLN A O 1
ATOM 724 N N . LEU A 1 96 ? -2.846 8.135 -16.048 1.00 91.94 96 LEU A N 1
ATOM 725 C CA . LEU A 1 96 ? -2.700 9.587 -15.911 1.00 91.94 96 LEU A CA 1
ATOM 726 C C . LEU A 1 96 ? -4.048 10.276 -15.692 1.00 91.94 96 LEU A C 1
ATOM 728 O O . LEU A 1 96 ? -5.055 9.905 -16.299 1.00 91.94 96 LEU A O 1
ATOM 732 N N . HIS A 1 97 ? -4.014 11.342 -14.900 1.00 88.94 97 HIS A N 1
ATOM 733 C CA . HIS A 1 97 ? -5.093 12.306 -14.726 1.00 88.94 97 HIS A CA 1
ATOM 734 C C . HIS A 1 97 ? -5.386 13.042 -16.046 1.00 88.94 97 HIS A C 1
ATOM 736 O O . HIS A 1 97 ? -4.466 13.601 -16.653 1.00 88.94 97 HIS A O 1
ATOM 742 N N . ASN A 1 98 ? -6.642 13.131 -16.505 1.00 83.00 98 ASN A N 1
ATOM 743 C CA . ASN A 1 98 ? -6.949 13.712 -17.820 1.00 83.00 98 ASN A CA 1
ATOM 744 C C . ASN A 1 98 ? -6.548 15.179 -17.939 1.00 83.00 98 ASN A C 1
ATOM 746 O O . ASN A 1 98 ? -6.020 15.573 -18.976 1.00 83.00 98 ASN A O 1
ATOM 750 N N . ARG A 1 99 ? -6.755 16.001 -16.901 1.00 77.56 99 ARG A N 1
ATOM 751 C CA . ARG A 1 99 ? -6.328 17.415 -16.944 1.00 77.56 99 ARG A CA 1
ATOM 752 C C . ARG A 1 99 ? -4.810 17.567 -17.069 1.00 77.56 99 ARG A C 1
ATOM 754 O O . ARG A 1 99 ? -4.358 18.415 -17.833 1.00 77.56 99 ARG A O 1
ATOM 761 N N . ALA A 1 100 ? -4.035 16.727 -16.380 1.00 72.75 100 ALA A N 1
ATOM 762 C CA . ALA A 1 100 ? -2.575 16.743 -16.457 1.00 72.75 100 ALA A CA 1
ATOM 763 C C . ALA A 1 100 ? -2.065 16.147 -17.780 1.00 72.75 100 ALA A C 1
ATOM 765 O O . ALA A 1 100 ? -1.039 16.576 -18.301 1.00 72.75 100 ALA A O 1
ATOM 766 N N . ALA A 1 101 ? -2.814 15.203 -18.359 1.00 74.00 101 ALA A N 1
ATOM 767 C CA . ALA A 1 101 ? -2.541 14.614 -19.664 1.00 74.00 101 ALA A CA 1
ATOM 768 C C . ALA A 1 101 ? -3.056 15.461 -20.844 1.00 74.00 101 ALA A C 1
ATOM 770 O O . ALA A 1 101 ? -2.613 15.253 -21.966 1.00 74.00 101 ALA A O 1
ATOM 771 N N . ALA A 1 102 ? -3.951 16.433 -20.637 1.00 77.00 102 ALA A N 1
ATOM 772 C CA . ALA A 1 102 ? -4.496 17.285 -21.698 1.00 77.00 102 ALA A CA 1
ATOM 773 C C . ALA A 1 102 ? -3.427 17.958 -22.589 1.00 77.00 102 ALA A C 1
ATOM 775 O O . ALA A 1 102 ? -3.600 17.970 -23.811 1.00 77.00 102 ALA A O 1
ATOM 776 N N . PRO A 1 103 ? -2.307 18.484 -22.050 1.00 75.69 103 PRO A N 1
ATOM 777 C CA . PRO A 1 103 ? -1.247 19.047 -22.879 1.00 75.69 103 PRO A CA 1
ATOM 778 C C . PRO A 1 103 ? -0.289 17.987 -23.469 1.00 75.69 103 PRO A C 1
ATOM 780 O O . PRO A 1 103 ? 0.578 18.322 -24.278 1.00 75.69 103 PRO A O 1
ATOM 783 N N . LEU A 1 104 ? -0.451 16.712 -23.098 1.00 80.19 104 LEU A N 1
ATOM 784 C CA . LEU A 1 104 ? 0.294 15.551 -23.583 1.00 80.19 104 LEU A CA 1
ATOM 785 C C . LEU A 1 104 ? -0.630 14.706 -24.481 1.00 80.19 104 LEU A C 1
ATOM 787 O O . LEU A 1 104 ? -1.244 13.758 -23.991 1.00 80.19 104 LEU A O 1
ATOM 791 N N . PRO A 1 105 ? -0.772 15.014 -25.787 1.00 72.06 105 PRO A N 1
ATOM 792 C CA . PRO A 1 105 ? -1.699 14.300 -26.663 1.00 72.06 105 PRO A CA 1
ATOM 793 C C . PRO A 1 105 ? -1.280 12.831 -26.804 1.00 72.06 105 PRO A C 1
ATOM 795 O O . PRO A 1 105 ? -0.487 12.478 -27.676 1.00 72.06 105 PRO A O 1
ATOM 798 N N . ALA A 1 106 ? -1.826 11.988 -25.930 1.00 68.50 106 ALA A N 1
ATOM 799 C CA . ALA A 1 106 ? -1.559 10.556 -25.840 1.00 68.50 106 ALA A CA 1
ATOM 800 C C . ALA A 1 106 ? -2.297 9.754 -26.920 1.00 68.50 106 ALA A C 1
ATOM 802 O O . ALA A 1 106 ? -2.119 8.546 -27.025 1.00 68.50 106 ALA A O 1
ATOM 803 N N . GLU A 1 107 ? -3.103 10.428 -27.740 1.00 75.12 107 GLU A N 1
ATOM 804 C CA . GLU A 1 107 ? -3.766 9.866 -28.907 1.00 75.12 107 GLU A CA 1
ATOM 805 C C . GLU A 1 107 ? -3.718 10.862 -30.070 1.00 75.12 107 GLU A C 1
ATOM 807 O O . GLU A 1 107 ? -3.748 12.085 -29.901 1.00 75.12 107 GLU A O 1
ATOM 812 N N . THR A 1 108 ? -3.618 10.332 -31.283 1.00 73.62 108 THR A N 1
ATOM 813 C CA . THR A 1 108 ? -3.790 11.097 -32.521 1.00 73.62 108 THR A CA 1
ATOM 814 C C . THR A 1 108 ? -5.273 11.413 -32.758 1.00 73.62 108 THR A C 1
ATOM 816 O O . THR A 1 108 ? -6.136 10.695 -32.256 1.00 73.62 108 THR A O 1
ATOM 819 N N . PRO A 1 109 ? -5.615 12.395 -33.617 1.00 73.25 109 PRO A N 1
ATOM 820 C CA . PRO A 1 109 ? -7.006 12.640 -34.024 1.00 73.25 109 PRO A CA 1
ATOM 821 C C . PRO A 1 109 ? -7.716 11.425 -34.649 1.00 73.25 109 PRO A C 1
ATOM 823 O O . PRO A 1 109 ? -8.938 11.404 -34.736 1.00 73.25 109 PRO A O 1
ATOM 826 N N . ALA A 1 110 ? -6.955 10.422 -35.101 1.00 74.38 110 ALA A N 1
ATOM 827 C CA . ALA A 1 110 ? -7.459 9.164 -35.645 1.00 74.38 110 ALA A CA 1
ATOM 828 C C . ALA A 1 110 ? -7.615 8.056 -34.579 1.00 74.38 110 ALA A C 1
ATOM 830 O O . ALA A 1 110 ? -7.802 6.898 -34.944 1.00 74.38 110 ALA A O 1
ATOM 831 N N . GLY A 1 111 ? -7.476 8.379 -33.287 1.00 72.00 111 GLY A N 1
ATOM 832 C CA . GLY A 1 111 ? -7.602 7.434 -32.170 1.00 72.00 111 GLY A CA 1
ATOM 833 C C . GLY A 1 111 ? -6.421 6.474 -32.005 1.00 72.00 111 GLY A C 1
ATOM 834 O O . GLY A 1 111 ? -6.512 5.510 -31.253 1.00 72.00 111 GLY A O 1
ATOM 835 N N . LYS A 1 112 ? -5.303 6.691 -32.715 1.00 79.38 112 LYS A N 1
ATOM 836 C CA . LYS A 1 112 ? -4.087 5.887 -32.497 1.00 79.38 112 LYS A CA 1
ATOM 837 C C . LYS A 1 112 ? -3.346 6.366 -31.251 1.00 79.38 112 LYS A C 1
ATOM 839 O O . LYS A 1 112 ? -3.150 7.581 -31.162 1.00 79.38 112 LYS A O 1
ATOM 844 N N . PRO A 1 113 ? -2.878 5.464 -30.372 1.00 77.88 113 PRO A N 1
ATOM 845 C CA . PRO A 1 113 ? -2.084 5.849 -29.215 1.00 77.88 113 PRO A CA 1
ATOM 846 C C . PRO A 1 113 ? -0.771 6.502 -29.662 1.00 77.88 113 PRO A C 1
ATOM 848 O O . PRO A 1 113 ? -0.111 6.030 -30.590 1.00 77.88 113 PRO A O 1
ATOM 851 N N . ASN A 1 114 ? -0.414 7.600 -29.004 1.00 83.06 114 ASN A N 1
ATOM 852 C CA . ASN A 1 114 ? 0.909 8.198 -29.070 1.00 83.06 114 ASN A CA 1
ATOM 853 C C . ASN A 1 114 ? 1.688 7.745 -27.834 1.00 83.06 114 ASN A C 1
ATOM 855 O O . ASN A 1 114 ? 1.207 7.965 -26.717 1.00 83.06 114 ASN A O 1
ATOM 859 N N . PRO A 1 115 ? 2.884 7.162 -28.009 1.00 87.94 115 PRO A N 1
ATOM 860 C CA . PRO A 1 115 ? 3.701 6.769 -26.878 1.00 87.94 115 PRO A CA 1
ATOM 861 C C . PRO A 1 115 ? 4.095 7.994 -26.050 1.00 87.94 115 PRO A C 1
ATOM 863 O O . PRO A 1 115 ? 4.307 9.091 -26.578 1.00 87.94 115 PRO A O 1
ATOM 866 N N . LEU A 1 116 ? 4.199 7.785 -24.742 1.00 91.56 116 LEU A N 1
ATOM 867 C CA . LEU A 1 116 ? 4.703 8.769 -23.792 1.00 91.56 116 LEU A CA 1
ATOM 868 C C . LEU A 1 116 ? 6.062 8.305 -23.283 1.00 91.56 116 LEU A C 1
ATOM 870 O O . LEU A 1 116 ? 6.271 7.115 -23.057 1.00 91.56 116 LEU A O 1
ATOM 874 N N . THR A 1 117 ? 6.984 9.239 -23.081 1.00 94.25 117 THR A N 1
ATOM 875 C CA . THR A 1 117 ? 8.311 8.931 -22.537 1.00 94.25 117 THR A CA 1
ATOM 876 C C . THR A 1 117 ? 8.431 9.505 -21.136 1.00 94.25 117 THR A C 1
ATOM 878 O O . THR A 1 117 ? 8.291 10.715 -20.955 1.00 94.25 117 THR A O 1
ATOM 881 N N . LEU A 1 118 ? 8.706 8.643 -20.161 1.00 95.38 118 LEU A N 1
ATOM 882 C CA . LEU A 1 118 ? 9.111 9.027 -18.814 1.00 95.38 118 LEU A CA 1
ATOM 883 C C . LEU A 1 118 ? 10.624 9.264 -18.818 1.00 95.38 118 LEU A C 1
ATOM 885 O O . LEU A 1 118 ? 11.382 8.419 -19.296 1.00 95.38 118 LEU A O 1
ATOM 889 N N . HIS A 1 119 ? 11.064 10.404 -18.304 1.00 95.81 119 HIS A N 1
ATOM 890 C CA . HIS A 1 119 ? 12.471 10.779 -18.193 1.00 95.81 119 HIS A CA 1
ATOM 891 C C . HIS A 1 119 ? 12.874 10.740 -16.727 1.00 95.81 119 HIS A C 1
ATOM 893 O O . HIS A 1 119 ? 12.512 11.631 -15.955 1.00 95.81 119 HIS A O 1
ATOM 899 N N . PHE A 1 120 ? 13.628 9.708 -16.364 1.00 94.88 120 PHE A N 1
ATOM 900 C CA . PHE A 1 120 ? 14.321 9.617 -15.087 1.00 94.88 120 PHE A CA 1
ATOM 901 C C . PHE A 1 120 ? 15.744 10.170 -15.238 1.00 94.88 120 PHE A C 1
ATOM 903 O O . PHE A 1 120 ? 16.180 10.509 -16.339 1.00 94.88 120 PHE A O 1
ATOM 910 N N . THR A 1 121 ? 16.476 10.276 -14.130 1.00 89.94 121 THR A N 1
ATOM 911 C CA . THR A 1 121 ? 17.840 10.829 -14.122 1.00 89.94 121 THR A CA 1
ATOM 912 C C . THR A 1 121 ? 18.791 10.051 -15.035 1.00 89.94 121 THR A C 1
ATOM 914 O O . THR A 1 121 ? 19.519 10.660 -15.817 1.00 89.94 121 THR A O 1
ATOM 917 N N . ASP A 1 122 ? 18.755 8.718 -14.961 1.00 88.88 122 ASP A N 1
ATOM 918 C CA . ASP A 1 122 ? 19.754 7.853 -15.610 1.00 88.88 122 ASP A CA 1
ATOM 919 C C . ASP A 1 122 ? 19.265 7.253 -16.941 1.00 88.88 122 ASP A C 1
ATOM 921 O O . ASP A 1 122 ? 20.059 6.824 -17.785 1.00 88.88 122 ASP A O 1
ATOM 925 N N . PHE A 1 123 ? 17.947 7.210 -17.139 1.00 94.75 123 PHE A N 1
ATOM 926 C CA . PHE A 1 123 ? 17.323 6.520 -18.260 1.00 94.75 123 PHE A CA 1
ATOM 927 C C . PHE A 1 123 ? 15.953 7.106 -18.607 1.00 94.75 123 PHE A C 1
ATOM 929 O O . PHE A 1 123 ? 15.359 7.908 -17.887 1.00 94.75 123 PHE A O 1
ATOM 936 N N . THR A 1 124 ? 15.430 6.655 -19.736 1.00 95.44 124 THR A N 1
ATOM 937 C CA . THR A 1 124 ? 14.098 6.974 -20.236 1.00 95.44 124 THR A CA 1
ATOM 938 C C . THR A 1 124 ? 13.299 5.700 -20.431 1.00 95.44 124 THR A C 1
ATOM 940 O O . THR A 1 124 ? 13.856 4.657 -20.775 1.00 95.44 124 THR A O 1
ATOM 943 N N . LEU A 1 125 ? 11.988 5.800 -20.239 1.00 94.94 125 LEU A N 1
ATOM 944 C CA . LEU A 1 125 ? 11.050 4.700 -20.398 1.00 94.94 125 LEU A CA 1
ATOM 945 C C . LEU A 1 125 ? 9.909 5.132 -21.317 1.00 94.94 125 LEU A C 1
ATOM 947 O O . LEU A 1 125 ? 9.087 5.967 -20.949 1.00 94.94 125 LEU A O 1
ATOM 951 N N . GLU A 1 126 ? 9.864 4.584 -22.527 1.00 93.88 126 GLU A N 1
ATOM 952 C CA . GLU A 1 126 ? 8.748 4.778 -23.453 1.00 93.88 126 GLU A CA 1
ATOM 953 C C . GLU A 1 126 ? 7.628 3.794 -23.119 1.00 93.88 126 GLU A C 1
ATOM 955 O O . GLU A 1 126 ? 7.840 2.581 -23.128 1.00 93.88 126 GLU A O 1
ATOM 960 N N . VAL A 1 127 ? 6.431 4.314 -22.861 1.00 92.00 127 VAL A N 1
ATOM 961 C CA . VAL A 1 127 ? 5.213 3.537 -22.632 1.00 92.00 127 VAL A CA 1
ATOM 962 C C . VAL A 1 127 ? 4.275 3.747 -23.816 1.00 92.00 127 VAL A C 1
ATOM 964 O O . VAL A 1 127 ? 4.014 4.879 -24.224 1.00 92.00 127 VAL A O 1
ATOM 967 N N . ALA A 1 128 ? 3.766 2.649 -24.378 1.00 86.38 128 ALA A N 1
ATOM 968 C CA . ALA A 1 128 ? 3.018 2.662 -25.635 1.00 86.38 128 ALA A CA 1
ATOM 969 C C . ALA A 1 128 ? 1.721 3.485 -25.576 1.00 86.38 128 ALA A C 1
ATOM 971 O O . ALA A 1 128 ? 1.342 4.111 -26.565 1.00 86.38 128 ALA A O 1
ATOM 972 N N . ARG A 1 129 ? 1.043 3.483 -24.424 1.00 85.50 129 ARG A N 1
ATOM 973 C CA . ARG A 1 129 ? -0.206 4.213 -24.200 1.00 85.50 129 ARG A CA 1
ATOM 974 C C . ARG A 1 129 ? -0.359 4.600 -22.734 1.00 85.50 129 ARG A C 1
ATOM 976 O O . ARG A 1 129 ? 0.216 3.955 -21.859 1.00 85.50 129 ARG A O 1
ATOM 983 N N . ARG A 1 130 ? -1.202 5.599 -22.479 1.00 88.19 130 ARG A N 1
ATOM 984 C CA . ARG A 1 130 ? -1.743 5.852 -21.141 1.00 88.19 130 ARG A CA 1
ATOM 985 C C . ARG A 1 130 ? -3.087 5.152 -20.960 1.00 88.19 130 ARG A C 1
ATOM 987 O O . ARG A 1 130 ? -3.789 4.874 -21.929 1.00 88.19 130 ARG A O 1
ATOM 994 N N . GLU A 1 131 ? -3.465 4.974 -19.711 1.00 90.00 131 GLU A N 1
ATOM 995 C CA . GLU A 1 131 ? -4.785 4.564 -19.254 1.00 90.00 131 GLU A CA 1
ATOM 996 C C . GLU A 1 131 ? -5.404 5.688 -18.413 1.00 90.00 131 GLU A C 1
ATOM 998 O O . GLU A 1 131 ? -4.711 6.608 -17.959 1.00 90.00 131 GLU A O 1
ATOM 1003 N N . LEU A 1 132 ? -6.723 5.635 -18.227 1.00 88.25 132 LEU A N 1
ATOM 1004 C CA . LEU A 1 132 ? -7.410 6.536 -17.310 1.00 88.25 132 LEU A CA 1
ATOM 1005 C C . LEU A 1 132 ? -7.136 6.083 -15.873 1.00 88.25 132 LEU A C 1
ATOM 1007 O O . LEU A 1 132 ? -7.378 4.923 -15.545 1.00 88.25 132 LEU A O 1
ATOM 1011 N N . GLY A 1 133 ? -6.610 6.983 -15.045 1.00 87.50 133 GLY A N 1
ATOM 1012 C CA . GLY A 1 133 ? -6.410 6.724 -13.619 1.00 87.50 133 GLY A CA 1
ATOM 1013 C C . GLY A 1 133 ? -7.568 7.207 -12.743 1.00 87.50 133 GLY A C 1
ATOM 1014 O O . GLY A 1 133 ? -8.474 7.877 -13.244 1.00 87.50 133 GLY A O 1
ATOM 1015 N N . PRO A 1 134 ? -7.536 6.888 -11.440 1.00 91.31 134 PRO A N 1
ATOM 1016 C CA . PRO A 1 134 ? -8.482 7.412 -10.460 1.00 91.31 134 PRO A CA 1
ATOM 1017 C C . PRO A 1 134 ? -8.206 8.899 -10.188 1.00 91.31 134 PRO A C 1
ATOM 1019 O O . PRO A 1 134 ? -7.371 9.254 -9.363 1.00 91.31 134 PRO A O 1
ATOM 1022 N N . GLU A 1 135 ? -8.879 9.780 -10.929 1.00 90.44 135 GLU A N 1
ATOM 1023 C CA . GLU A 1 135 ? -8.607 11.226 -10.902 1.00 90.44 135 GLU A CA 1
ATOM 1024 C C . GLU A 1 135 ? -8.805 11.849 -9.520 1.00 90.44 135 GLU A C 1
ATOM 1026 O O . GLU A 1 135 ? -7.927 12.572 -9.060 1.00 90.44 135 GLU A O 1
ATOM 1031 N N . GLU A 1 136 ? -9.906 11.504 -8.851 1.00 91.50 136 GLU A N 1
ATOM 1032 C CA . GLU A 1 136 ? -10.223 11.976 -7.498 1.00 91.50 136 GLU A CA 1
ATOM 1033 C C . GLU A 1 136 ? -9.104 11.631 -6.513 1.00 91.50 136 GLU A C 1
ATOM 1035 O O . GLU A 1 136 ? -8.635 12.504 -5.791 1.00 91.50 136 GLU A O 1
ATOM 1040 N N . ASP A 1 137 ? -8.615 10.389 -6.548 1.00 93.06 137 ASP A N 1
ATOM 1041 C CA . ASP A 1 137 ? -7.577 9.923 -5.630 1.00 93.06 137 ASP A CA 1
ATOM 1042 C C . ASP A 1 137 ? -6.247 10.677 -5.875 1.00 93.06 137 ASP A C 1
ATOM 1044 O O . ASP A 1 137 ? -5.505 10.976 -4.938 1.00 93.06 137 ASP A O 1
ATOM 1048 N N . PHE A 1 138 ? -5.941 11.041 -7.128 1.00 94.38 138 PHE A N 1
ATOM 1049 C CA . PHE A 1 138 ? -4.761 11.854 -7.447 1.00 94.38 138 PHE A CA 1
ATOM 1050 C C . PHE A 1 138 ? -4.902 13.319 -7.009 1.00 94.38 138 PHE A C 1
ATOM 1052 O O . PHE A 1 138 ? -3.931 13.919 -6.526 1.00 94.38 138 PHE A O 1
ATOM 1059 N N . GLU A 1 139 ? -6.087 13.906 -7.200 1.00 92.75 139 GLU A N 1
ATOM 1060 C CA . GLU A 1 139 ? -6.398 15.277 -6.785 1.00 92.75 139 GLU A CA 1
ATOM 1061 C C . GLU A 1 139 ? -6.374 15.399 -5.255 1.00 92.75 139 GLU A C 1
ATOM 1063 O O . GLU A 1 139 ? -5.725 16.305 -4.729 1.00 92.75 139 GLU A O 1
ATOM 1068 N N . GLU A 1 140 ? -6.990 14.454 -4.545 1.00 92.56 140 GLU A N 1
ATOM 1069 C CA . GLU A 1 140 ? -7.006 14.384 -3.083 1.00 92.56 140 GLU A CA 1
ATOM 1070 C C . GLU A 1 140 ? -5.593 14.224 -2.513 1.00 92.56 140 GLU A C 1
ATOM 1072 O O . GLU A 1 140 ? -5.169 15.006 -1.658 1.00 92.56 140 GLU A O 1
ATOM 1077 N N . PHE A 1 141 ? -4.800 13.292 -3.049 1.00 94.25 141 PHE A N 1
ATOM 1078 C CA . PHE A 1 141 ? -3.422 13.112 -2.595 1.00 94.25 141 PHE A CA 1
ATOM 1079 C C . PHE A 1 141 ? -2.578 14.375 -2.820 1.00 94.25 141 PHE A C 1
ATOM 1081 O O . PHE A 1 141 ? -1.801 14.781 -1.957 1.00 94.25 141 PHE A O 1
ATOM 1088 N N . THR A 1 142 ? -2.745 15.042 -3.968 1.00 93.44 142 THR A N 1
ATOM 1089 C CA . THR A 1 142 ? -2.058 16.313 -4.241 1.00 93.44 142 THR A CA 1
ATOM 1090 C C . THR A 1 142 ? -2.506 17.407 -3.270 1.00 93.44 142 THR A C 1
ATOM 1092 O O . THR A 1 142 ? -1.668 18.163 -2.780 1.00 93.44 142 THR A O 1
ATOM 1095 N N . LYS A 1 143 ? -3.805 17.487 -2.959 1.00 92.44 143 LYS A N 1
ATOM 1096 C CA . LYS A 1 143 ? -4.376 18.462 -2.021 1.00 92.44 143 LYS A CA 1
ATOM 1097 C C . LYS A 1 143 ? -3.748 18.343 -0.631 1.00 92.44 143 LYS A C 1
ATOM 1099 O O . LYS A 1 143 ? -3.352 19.362 -0.071 1.00 92.44 143 LYS A O 1
ATOM 1104 N N . TYR A 1 144 ? -3.612 17.125 -0.108 1.00 92.69 144 TYR A N 1
ATOM 1105 C CA . TYR A 1 144 ? -3.127 16.894 1.256 1.00 92.69 144 TYR A CA 1
ATOM 1106 C C . TYR A 1 144 ? -1.605 16.763 1.385 1.00 92.69 144 TYR A C 1
ATOM 1108 O O . TYR A 1 144 ? -1.079 16.975 2.476 1.00 92.69 144 TYR A O 1
ATOM 1116 N N . HIS A 1 145 ? -0.886 16.458 0.299 1.00 93.62 145 HIS A N 1
ATOM 1117 C CA . HIS A 1 145 ? 0.546 16.126 0.369 1.00 93.62 145 HIS A CA 1
ATOM 1118 C C . HIS A 1 145 ? 1.433 16.881 -0.626 1.00 93.62 145 HIS A C 1
ATOM 1120 O O . HIS A 1 145 ? 2.567 16.466 -0.889 1.00 93.62 145 HIS A O 1
ATOM 1126 N N . SER A 1 146 ? 0.937 17.983 -1.204 1.00 90.94 146 SER A N 1
ATOM 1127 C CA . SER A 1 146 ? 1.680 18.790 -2.188 1.00 90.94 146 SER A CA 1
ATOM 1128 C C . SER A 1 146 ? 3.062 19.217 -1.682 1.00 90.94 146 SER A C 1
ATOM 1130 O O . SER A 1 146 ? 4.041 19.098 -2.420 1.00 90.94 146 SER A O 1
ATOM 1132 N N . THR A 1 147 ? 3.178 19.643 -0.424 1.00 91.00 147 THR A N 1
ATOM 1133 C CA . THR A 1 147 ? 4.449 20.060 0.186 1.00 91.00 147 THR A CA 1
ATOM 1134 C C . THR A 1 147 ? 5.472 18.919 0.198 1.00 91.00 147 THR A C 1
ATOM 1136 O O . THR A 1 147 ? 6.616 19.090 -0.228 1.00 91.00 147 THR A O 1
ATOM 1139 N N . GLU A 1 148 ? 5.071 17.723 0.628 1.00 91.38 148 GLU A N 1
ATOM 1140 C CA . GLU A 1 148 ? 5.939 16.550 0.749 1.00 91.38 148 GLU A CA 1
ATOM 1141 C C . GLU A 1 148 ? 6.403 16.024 -0.607 1.00 91.38 148 GLU A C 1
ATOM 1143 O O . GLU A 1 148 ? 7.531 15.536 -0.731 1.00 91.38 148 GLU A O 1
ATOM 1148 N N . ILE A 1 149 ? 5.567 16.152 -1.641 1.00 91.69 149 ILE A N 1
ATOM 1149 C CA . ILE A 1 149 ? 5.919 15.745 -3.004 1.00 91.69 149 ILE A CA 1
ATOM 1150 C C . ILE A 1 149 ? 6.672 16.835 -3.787 1.00 91.69 149 ILE A C 1
ATOM 1152 O O . ILE A 1 149 ? 7.119 16.576 -4.908 1.00 91.69 149 ILE A O 1
ATOM 1156 N N . GLY A 1 150 ? 6.946 17.990 -3.172 1.00 87.88 150 GLY A N 1
ATOM 1157 C CA . GLY A 1 150 ? 7.746 19.075 -3.750 1.00 87.88 150 GLY A CA 1
ATOM 1158 C C . GLY A 1 150 ? 6.952 20.007 -4.663 1.00 87.88 150 GLY A C 1
ATOM 1159 O O . GLY A 1 150 ? 7.467 20.412 -5.700 1.00 87.88 150 GLY A O 1
ATOM 1160 N N . GLU A 1 151 ? 5.696 20.279 -4.306 1.00 82.38 151 GLU A N 1
ATOM 1161 C CA . GLU A 1 151 ? 4.750 21.210 -4.948 1.00 82.38 151 GLU A CA 1
ATOM 1162 C C . GLU A 1 151 ? 4.389 20.896 -6.413 1.00 82.38 151 GLU A C 1
ATOM 1164 O O . GLU A 1 151 ? 3.586 21.594 -7.031 1.00 82.38 151 GLU A O 1
ATOM 1169 N N . ASN A 1 152 ? 4.916 19.803 -6.970 1.00 85.38 152 ASN A N 1
ATOM 1170 C CA . ASN A 1 152 ? 4.473 19.252 -8.246 1.00 85.38 152 ASN A CA 1
ATOM 1171 C C . ASN A 1 152 ? 3.297 18.300 -8.023 1.00 85.38 152 ASN A C 1
ATOM 1173 O O . ASN A 1 152 ? 3.353 17.438 -7.146 1.00 85.38 152 ASN A O 1
ATOM 1177 N N . ALA A 1 153 ? 2.265 18.399 -8.857 1.00 86.12 153 ALA A N 1
ATOM 1178 C CA . ALA A 1 153 ? 1.099 17.530 -8.749 1.00 86.12 153 ALA A CA 1
ATOM 1179 C C . ALA A 1 153 ? 1.461 16.043 -8.911 1.00 86.12 153 ALA A C 1
ATOM 1181 O O . ALA A 1 153 ? 2.317 15.670 -9.727 1.00 86.12 153 ALA A O 1
ATOM 1182 N N . LEU A 1 154 ? 0.760 15.190 -8.165 1.00 91.69 154 LEU A N 1
ATOM 1183 C CA . LEU A 1 154 ? 0.660 13.777 -8.495 1.00 91.69 154 LEU A CA 1
ATOM 1184 C C . LEU A 1 154 ? -0.258 13.663 -9.715 1.00 91.69 154 LEU A C 1
ATOM 1186 O O . LEU A 1 154 ? -1.422 14.047 -9.668 1.00 91.69 154 LEU A O 1
ATOM 1190 N N . THR A 1 155 ? 0.274 13.172 -10.830 1.00 90.56 155 THR A N 1
ATOM 1191 C CA . THR A 1 155 ? -0.465 13.172 -12.107 1.00 90.56 155 THR A CA 1
ATOM 1192 C C . THR A 1 155 ? -0.858 11.785 -12.585 1.00 90.56 155 THR A C 1
ATOM 1194 O O . THR A 1 155 ? -1.508 11.672 -13.626 1.00 90.56 155 THR A O 1
ATOM 1197 N N . GLY A 1 156 ? -0.464 10.735 -11.866 1.00 95.25 156 GLY A N 1
ATOM 1198 C CA . GLY A 1 156 ? -0.644 9.375 -12.338 1.00 95.25 156 GLY A CA 1
ATOM 1199 C C . GLY A 1 156 ? 0.036 8.300 -11.506 1.00 95.25 156 GLY A C 1
ATOM 1200 O O . GLY A 1 156 ? 0.554 8.551 -10.419 1.00 95.25 156 GLY A O 1
ATOM 1201 N N . ALA A 1 157 ? 0.072 7.100 -12.078 1.00 97.06 157 ALA A N 1
ATOM 1202 C CA . ALA A 1 157 ? 0.706 5.925 -11.499 1.00 97.06 157 ALA A CA 1
ATOM 1203 C C . ALA A 1 157 ? 1.333 5.032 -12.581 1.00 97.06 157 ALA A C 1
ATOM 1205 O O . ALA A 1 157 ? 0.795 4.910 -13.685 1.00 97.06 157 ALA A O 1
ATOM 1206 N N . ILE A 1 158 ? 2.445 4.374 -12.253 1.00 96.75 158 ILE A N 1
ATOM 1207 C CA . ILE A 1 158 ? 3.069 3.314 -13.052 1.00 96.75 158 ILE A CA 1
ATOM 1208 C C . ILE A 1 158 ? 2.838 1.958 -12.381 1.00 96.75 158 ILE A C 1
ATOM 1210 O O . ILE A 1 158 ? 3.085 1.802 -11.186 1.00 96.75 158 ILE A O 1
ATOM 1214 N N . GLY A 1 159 ? 2.344 0.994 -13.157 1.00 95.75 159 GLY A N 1
ATOM 1215 C CA . GLY A 1 159 ? 1.891 -0.301 -12.666 1.00 95.75 159 GLY A CA 1
ATOM 1216 C C . GLY A 1 159 ? 2.638 -1.511 -13.231 1.00 95.75 159 GLY A C 1
ATOM 1217 O O . GLY A 1 159 ? 3.601 -1.412 -14.005 1.00 95.75 159 GLY A O 1
ATOM 1218 N N . ALA A 1 160 ? 2.150 -2.692 -12.856 1.00 93.81 160 ALA A N 1
ATOM 1219 C CA . ALA A 1 160 ? 2.706 -3.996 -13.190 1.00 93.81 160 ALA A CA 1
ATOM 1220 C C . ALA A 1 160 ? 2.842 -4.235 -14.700 1.00 93.81 160 ALA A C 1
ATOM 1222 O O . ALA A 1 160 ? 3.777 -4.918 -15.114 1.00 93.81 160 ALA A O 1
ATOM 1223 N N . HIS A 1 161 ? 1.965 -3.682 -15.549 1.00 93.38 161 HIS A N 1
ATOM 1224 C CA . HIS A 1 161 ? 2.045 -3.927 -16.999 1.00 93.38 161 HIS A CA 1
ATOM 1225 C C . HIS A 1 161 ? 3.259 -3.273 -17.648 1.00 93.38 161 HIS A C 1
ATOM 1227 O O . HIS A 1 161 ? 3.709 -3.748 -18.685 1.00 93.38 161 HIS A O 1
ATOM 1233 N N . VAL A 1 162 ? 3.828 -2.243 -17.020 1.00 93.75 162 VAL A N 1
ATOM 1234 C CA . VAL A 1 162 ? 5.125 -1.684 -17.418 1.00 93.75 162 VAL A CA 1
ATOM 1235 C C . VAL A 1 162 ? 6.256 -2.383 -16.666 1.00 93.75 162 VAL A C 1
ATOM 1237 O O . VAL A 1 162 ? 7.225 -2.830 -17.279 1.00 93.75 162 VAL A O 1
ATOM 1240 N N . LEU A 1 163 ? 6.125 -2.528 -15.345 1.00 94.38 163 LEU A N 1
ATOM 1241 C CA . LEU A 1 163 ? 7.202 -3.018 -14.478 1.00 94.38 163 LEU A CA 1
ATOM 1242 C C . LEU A 1 163 ? 7.546 -4.500 -14.699 1.00 94.38 163 LEU A C 1
ATOM 1244 O O . LEU A 1 163 ? 8.675 -4.905 -14.440 1.00 94.38 163 LEU A O 1
ATOM 1248 N N . LYS A 1 164 ? 6.625 -5.314 -15.234 1.00 92.56 164 LYS A N 1
ATOM 1249 C CA . LYS A 1 164 ? 6.857 -6.749 -15.481 1.00 92.56 164 LYS A CA 1
ATOM 1250 C C . LYS A 1 164 ? 7.927 -7.070 -16.523 1.00 92.56 164 LYS A C 1
ATOM 1252 O O . LYS A 1 164 ? 8.310 -8.230 -16.651 1.00 92.56 164 LYS A O 1
ATOM 1257 N N . HIS A 1 165 ? 8.371 -6.073 -17.282 1.00 91.75 165 HIS A N 1
ATOM 1258 C CA . HIS A 1 165 ? 9.390 -6.226 -18.318 1.00 91.75 165 HIS A CA 1
ATOM 1259 C C . HIS A 1 165 ? 10.824 -6.064 -17.796 1.00 91.75 165 HIS A C 1
ATOM 1261 O O . HIS A 1 165 ? 11.767 -6.233 -18.569 1.00 91.75 165 HIS A O 1
ATOM 1267 N N . PHE A 1 166 ? 10.985 -5.762 -16.507 1.00 92.81 166 PHE A N 1
ATOM 1268 C CA . PHE A 1 166 ? 12.268 -5.495 -15.870 1.00 92.81 166 PHE A CA 1
ATOM 1269 C C . PHE A 1 166 ? 12.459 -6.385 -14.648 1.00 92.81 166 PHE A C 1
ATOM 1271 O O . PHE A 1 166 ? 11.490 -6.816 -14.015 1.00 92.81 166 PHE A O 1
ATOM 1278 N N . ASP A 1 167 ? 13.722 -6.590 -14.291 1.00 94.38 167 ASP A N 1
ATOM 1279 C CA . ASP A 1 167 ? 14.053 -6.928 -12.916 1.00 94.38 167 ASP A CA 1
ATOM 1280 C C . ASP A 1 167 ? 13.803 -5.680 -12.066 1.00 94.38 167 ASP A C 1
ATOM 1282 O O . ASP A 1 167 ? 14.242 -4.578 -12.413 1.00 94.38 167 ASP A O 1
ATOM 1286 N N . VAL A 1 168 ? 13.070 -5.847 -10.967 1.00 96.75 168 VAL A N 1
ATOM 1287 C CA . VAL A 1 168 ? 12.723 -4.745 -10.064 1.00 96.75 168 VAL A CA 1
ATOM 1288 C C . VAL A 1 168 ? 13.385 -4.985 -8.723 1.00 96.75 168 VAL A C 1
ATOM 1290 O O . VAL A 1 168 ? 13.150 -6.006 -8.077 1.00 96.75 168 VAL A O 1
ATOM 1293 N N . ILE A 1 169 ? 14.215 -4.034 -8.305 1.00 97.44 169 ILE A N 1
ATOM 1294 C CA . ILE A 1 169 ? 14.943 -4.095 -7.040 1.00 97.44 169 ILE A CA 1
ATOM 1295 C C . ILE A 1 169 ? 14.400 -3.010 -6.120 1.00 97.44 169 ILE A C 1
ATOM 1297 O O . ILE A 1 169 ? 14.654 -1.824 -6.333 1.00 97.44 169 ILE A O 1
ATOM 1301 N N . PHE A 1 170 ? 13.680 -3.422 -5.084 1.00 98.12 170 PHE A N 1
ATOM 1302 C CA . PHE A 1 170 ? 13.280 -2.558 -3.984 1.00 98.12 170 PHE A CA 1
ATOM 1303 C C . PHE A 1 170 ? 14.449 -2.413 -3.013 1.00 98.12 170 PHE A C 1
ATOM 1305 O O . PHE A 1 170 ? 14.859 -3.381 -2.375 1.00 98.12 170 PHE A O 1
ATOM 1312 N N . ASP A 1 171 ? 14.981 -1.199 -2.896 1.00 97.00 171 ASP A N 1
ATOM 1313 C CA . ASP A 1 171 ? 15.974 -0.817 -1.890 1.00 97.00 171 ASP A CA 1
ATOM 1314 C C . ASP A 1 171 ? 15.494 0.467 -1.193 1.00 97.00 171 ASP A C 1
ATOM 1316 O O . ASP A 1 171 ? 16.154 1.511 -1.169 1.00 97.00 171 ASP A O 1
ATOM 1320 N N . LEU A 1 172 ? 14.278 0.382 -0.640 1.00 96.69 172 LEU A N 1
ATOM 1321 C CA . LEU A 1 172 ? 13.645 1.461 0.119 1.00 96.69 172 LEU A CA 1
ATOM 1322 C C . LEU A 1 172 ? 14.436 1.895 1.368 1.00 96.69 172 LEU A C 1
ATOM 1324 O O . LEU A 1 172 ? 14.399 3.082 1.681 1.00 96.69 172 LEU A O 1
ATOM 1328 N N . PRO A 1 173 ? 15.227 1.038 2.052 1.00 93.81 173 PRO A N 1
ATOM 1329 C CA . PRO A 1 173 ? 16.176 1.501 3.066 1.00 93.81 173 PRO A CA 1
ATOM 1330 C C . PRO A 1 173 ? 17.143 2.584 2.562 1.00 93.81 173 PRO A C 1
ATOM 1332 O O . PRO A 1 173 ? 17.585 3.413 3.355 1.00 93.81 173 PRO A O 1
ATOM 1335 N N . GLN A 1 174 ? 17.449 2.585 1.260 1.00 96.12 174 GLN A N 1
ATOM 1336 C CA . GLN A 1 174 ? 18.260 3.597 0.579 1.00 96.12 174 GLN A CA 1
ATOM 1337 C C . GLN A 1 174 ? 17.423 4.585 -0.250 1.00 96.12 174 GLN A C 1
ATOM 1339 O O . GLN A 1 174 ? 17.989 5.336 -1.044 1.00 96.12 174 GLN A O 1
ATOM 1344 N N . ASN A 1 175 ? 16.097 4.605 -0.075 1.00 96.62 175 ASN A N 1
ATOM 1345 C CA . ASN A 1 175 ? 15.156 5.451 -0.814 1.00 96.62 175 ASN A CA 1
ATOM 1346 C C . ASN A 1 175 ? 15.298 5.331 -2.338 1.00 96.62 175 ASN A C 1
ATOM 1348 O O . ASN A 1 175 ? 15.256 6.332 -3.059 1.00 96.62 175 ASN A O 1
ATOM 1352 N N . LYS A 1 176 ? 15.475 4.107 -2.852 1.00 96.81 176 LYS A N 1
ATOM 1353 C CA . LYS A 1 176 ? 15.581 3.881 -4.296 1.00 96.81 176 LYS A CA 1
ATOM 1354 C C . LYS A 1 176 ? 14.909 2.593 -4.759 1.00 96.81 176 LYS A C 1
ATOM 1356 O O . LYS A 1 176 ? 14.796 1.616 -4.019 1.00 96.81 176 LYS A O 1
ATOM 1361 N N . ILE A 1 177 ? 14.532 2.593 -6.030 1.00 97.25 177 ILE A N 1
ATOM 1362 C CA . ILE A 1 177 ? 14.172 1.400 -6.793 1.00 97.25 177 ILE A CA 1
ATOM 1363 C C . ILE A 1 177 ? 15.068 1.328 -8.015 1.00 97.25 177 ILE A C 1
ATOM 1365 O O . ILE A 1 177 ? 15.349 2.350 -8.631 1.00 97.25 177 ILE A O 1
ATOM 1369 N N . THR A 1 178 ? 15.509 0.135 -8.385 1.00 96.31 178 THR A N 1
ATOM 1370 C CA . THR A 1 178 ? 16.277 -0.068 -9.615 1.00 96.31 178 THR A CA 1
ATOM 1371 C C . THR A 1 178 ? 15.463 -0.895 -10.596 1.00 96.31 178 THR A C 1
ATOM 1373 O O . THR A 1 178 ? 14.910 -1.929 -10.221 1.00 96.31 178 THR A O 1
ATOM 1376 N N . LEU A 1 179 ? 15.409 -0.432 -11.845 1.00 95.50 179 LEU A N 1
ATOM 1377 C CA . LEU A 1 179 ? 14.973 -1.234 -12.983 1.00 95.50 179 LEU A CA 1
ATOM 1378 C C . LEU A 1 179 ? 16.222 -1.746 -13.690 1.00 95.50 179 LEU A C 1
ATOM 1380 O O . LEU A 1 179 ? 17.067 -0.944 -14.088 1.00 95.50 179 LEU A O 1
ATOM 1384 N N . ALA A 1 180 ? 16.340 -3.061 -13.821 1.00 90.56 180 ALA A N 1
ATOM 1385 C CA . ALA A 1 180 ? 17.472 -3.720 -14.458 1.00 90.56 180 ALA A CA 1
ATOM 1386 C C . ALA A 1 180 ? 16.999 -4.646 -15.596 1.00 90.56 180 ALA A C 1
ATOM 1388 O O . ALA A 1 180 ? 15.813 -5.003 -15.657 1.00 90.56 180 ALA A O 1
ATOM 1389 N N . PRO A 1 181 ? 17.894 -5.054 -16.514 1.00 86.25 181 PRO A N 1
ATOM 1390 C CA . PRO A 1 181 ? 17.571 -6.046 -17.532 1.00 86.25 181 PRO A CA 1
ATOM 1391 C C . PRO A 1 181 ? 17.132 -7.360 -16.892 1.00 86.25 181 PRO A C 1
ATOM 1393 O O . PRO A 1 181 ? 17.681 -7.759 -15.873 1.00 86.25 181 PRO A O 1
ATOM 1396 N N . ALA A 1 182 ? 16.177 -8.050 -17.511 1.00 82.88 182 ALA A N 1
ATOM 1397 C CA . ALA A 1 182 ? 15.612 -9.256 -16.919 1.00 82.88 182 ALA A CA 1
ATOM 1398 C C . ALA A 1 182 ? 16.579 -10.455 -16.931 1.00 82.88 182 ALA A C 1
ATOM 1400 O O . ALA A 1 182 ? 17.182 -10.753 -17.974 1.00 82.88 182 ALA A O 1
ATOM 1401 N N . GLY A 1 183 ? 16.626 -11.215 -15.832 1.00 84.06 183 GLY A N 1
ATOM 1402 C CA . GLY A 1 183 ? 17.390 -12.465 -15.737 1.00 84.06 183 GLY A CA 1
ATOM 1403 C C . GLY A 1 183 ? 18.697 -12.382 -14.948 1.00 84.06 183 GLY A C 1
ATOM 1404 O O . GLY A 1 183 ? 19.579 -13.206 -15.189 1.00 84.06 183 GLY A O 1
ATOM 1405 N N . GLN A 1 184 ? 18.878 -11.388 -14.072 1.00 84.88 184 GLN A N 1
ATOM 1406 C CA . GLN A 1 184 ? 20.150 -11.214 -13.361 1.00 84.88 184 GLN A CA 1
ATOM 1407 C C . GLN A 1 184 ? 20.375 -12.216 -12.223 1.00 84.88 184 GLN A C 1
ATOM 1409 O O . GLN A 1 184 ? 21.518 -12.386 -11.801 1.00 84.88 184 GLN A O 1
ATOM 1414 N N . LEU A 1 185 ? 19.329 -12.885 -11.724 1.00 88.31 185 LEU A N 1
ATOM 1415 C CA . LEU A 1 185 ? 19.446 -13.808 -10.591 1.00 88.31 185 LEU A CA 1
ATOM 1416 C C . LEU A 1 185 ? 19.780 -15.252 -10.986 1.00 88.31 185 LEU A C 1
ATOM 1418 O O . LEU A 1 185 ? 20.189 -16.009 -10.112 1.00 88.31 185 LEU A O 1
ATOM 1422 N N . ALA A 1 186 ? 19.653 -15.646 -12.259 1.00 83.94 186 ALA A N 1
ATOM 1423 C CA . ALA A 1 186 ? 19.889 -17.034 -12.691 1.00 83.94 186 ALA A CA 1
ATOM 1424 C C . ALA A 1 186 ? 21.283 -17.567 -12.311 1.00 83.94 186 ALA A C 1
ATOM 1426 O O . ALA A 1 186 ? 21.412 -18.714 -11.887 1.00 83.94 186 ALA A O 1
ATOM 1427 N N . ASP A 1 187 ? 22.304 -16.719 -12.448 1.00 83.12 187 ASP A N 1
ATOM 1428 C CA . ASP A 1 187 ? 23.708 -17.056 -12.184 1.00 83.12 187 ASP A CA 1
ATOM 1429 C C . ASP A 1 187 ? 24.245 -16.372 -10.912 1.00 83.12 187 ASP A C 1
ATOM 1431 O O . ASP A 1 187 ? 25.443 -16.428 -10.620 1.00 83.12 187 ASP A O 1
ATOM 1435 N N . TYR A 1 188 ? 23.378 -15.693 -10.153 1.00 84.50 188 TYR A N 1
ATOM 1436 C CA . TYR A 1 188 ? 23.775 -14.965 -8.955 1.00 84.50 188 TYR A CA 1
ATOM 1437 C C . TYR A 1 188 ? 23.954 -15.921 -7.773 1.00 84.50 188 TYR A C 1
ATOM 1439 O O . TYR A 1 188 ? 23.075 -16.719 -7.451 1.00 84.50 188 TYR A O 1
ATOM 1447 N N . GLN A 1 189 ? 25.093 -15.805 -7.094 1.00 80.19 189 GLN A N 1
ATOM 1448 C CA . GLN A 1 189 ? 25.339 -16.471 -5.821 1.00 80.19 189 GLN A CA 1
ATOM 1449 C C . GLN A 1 189 ? 25.615 -15.408 -4.756 1.00 80.19 189 GLN A C 1
ATOM 1451 O O . GLN A 1 189 ? 26.499 -14.570 -4.968 1.00 80.19 189 GLN A O 1
ATOM 1456 N N . PRO A 1 190 ? 24.894 -15.428 -3.619 1.00 81.81 190 PRO A N 1
ATOM 1457 C CA . PRO A 1 190 ? 25.208 -14.563 -2.494 1.00 81.81 190 PRO A CA 1
ATOM 1458 C C . PRO A 1 190 ? 26.635 -14.825 -2.018 1.00 81.81 190 PRO A C 1
ATOM 1460 O O . PRO A 1 190 ? 27.120 -15.959 -2.078 1.00 81.81 190 PRO A O 1
ATOM 1463 N N . ALA A 1 191 ? 27.318 -13.786 -1.538 1.00 78.44 191 ALA A N 1
ATOM 1464 C CA . ALA A 1 191 ? 28.641 -13.975 -0.963 1.00 78.44 191 ALA A CA 1
ATOM 1465 C C . ALA A 1 191 ? 28.552 -14.846 0.301 1.00 78.44 191 ALA A C 1
ATOM 1467 O O . ALA A 1 191 ? 27.565 -14.817 1.037 1.00 78.44 191 ALA A O 1
ATOM 1468 N N . GLU A 1 192 ? 29.597 -15.627 0.570 1.00 71.50 192 GLU A N 1
ATOM 1469 C CA . GLU A 1 192 ? 29.641 -16.484 1.754 1.00 71.50 192 GLU A CA 1
ATOM 1470 C C . GLU A 1 192 ? 29.539 -15.627 3.031 1.00 71.50 192 GLU A C 1
ATOM 1472 O O . GLU A 1 192 ? 30.381 -14.766 3.285 1.00 71.50 192 GLU A O 1
ATOM 1477 N N . GLY A 1 193 ? 28.485 -15.850 3.822 1.00 69.31 193 GLY A N 1
ATOM 1478 C CA . GLY A 1 193 ? 28.191 -15.078 5.035 1.00 69.31 193 GLY A CA 1
ATOM 1479 C C . GLY A 1 193 ? 27.203 -13.919 4.856 1.00 69.31 193 GLY A C 1
ATOM 1480 O O . GLY A 1 193 ? 26.781 -13.352 5.866 1.00 69.31 193 GLY A O 1
ATOM 1481 N N . ASP A 1 194 ? 26.779 -13.597 3.629 1.00 73.62 194 ASP A N 1
ATOM 1482 C CA . ASP A 1 194 ? 25.662 -12.674 3.418 1.00 73.62 194 ASP A CA 1
ATOM 1483 C C . ASP A 1 194 ? 24.342 -13.354 3.801 1.00 73.62 194 ASP A C 1
ATOM 1485 O O . ASP A 1 194 ? 24.011 -14.443 3.333 1.00 73.62 194 ASP A O 1
ATOM 1489 N N . ALA A 1 195 ? 23.548 -12.686 4.641 1.00 81.12 195 ALA A N 1
ATOM 1490 C CA . ALA A 1 195 ? 22.194 -13.108 5.006 1.00 81.12 195 ALA A CA 1
ATOM 1491 C C . ALA A 1 195 ? 21.178 -12.791 3.885 1.00 81.12 195 ALA A C 1
ATOM 1493 O O . ALA A 1 195 ? 20.116 -12.218 4.136 1.00 81.12 195 ALA A O 1
ATOM 1494 N N . GLU A 1 196 ? 21.544 -13.093 2.638 1.00 90.94 196 GLU A N 1
ATOM 1495 C CA . GLU A 1 196 ? 20.695 -12.950 1.458 1.00 90.94 196 GLU A CA 1
ATOM 1496 C C . GLU A 1 196 ? 20.161 -14.319 1.046 1.00 90.94 196 GLU A C 1
ATOM 1498 O O . GLU A 1 196 ? 20.907 -15.256 0.767 1.00 90.94 196 GLU A O 1
ATOM 1503 N N . LEU A 1 197 ? 18.838 -14.423 1.040 1.00 92.38 197 LEU A N 1
ATOM 1504 C CA . LEU A 1 197 ? 18.101 -15.599 0.620 1.00 92.38 197 LEU A CA 1
ATOM 1505 C C . LEU A 1 197 ? 17.758 -15.473 -0.864 1.00 92.38 197 LEU A C 1
ATOM 1507 O O . LEU A 1 197 ? 17.253 -14.432 -1.272 1.00 92.38 197 LEU A O 1
ATOM 1511 N N . ILE A 1 198 ? 17.950 -16.538 -1.642 1.00 94.81 198 ILE A N 1
ATOM 1512 C CA . ILE A 1 198 ? 17.371 -16.675 -2.984 1.00 94.81 198 ILE A CA 1
ATOM 1513 C C . ILE A 1 198 ? 16.260 -17.715 -2.908 1.00 94.81 198 ILE A C 1
ATOM 1515 O O . ILE A 1 198 ? 16.504 -18.835 -2.472 1.00 94.81 198 ILE A O 1
ATOM 1519 N N . THR A 1 199 ? 15.063 -17.348 -3.351 1.00 95.31 199 THR A N 1
ATOM 1520 C CA . THR A 1 199 ? 13.863 -18.184 -3.260 1.00 95.31 199 THR A CA 1
ATOM 1521 C C . THR A 1 199 ? 13.089 -18.158 -4.583 1.00 95.31 199 THR A C 1
ATOM 1523 O O . THR A 1 199 ? 13.122 -17.138 -5.286 1.00 95.31 199 THR A O 1
ATOM 1526 N N . PRO A 1 200 ? 12.413 -19.250 -4.983 1.00 96.81 200 PRO A N 1
ATOM 1527 C CA . PRO A 1 200 ? 11.571 -19.236 -6.172 1.00 96.81 200 PRO A CA 1
ATOM 1528 C C . PRO A 1 200 ? 10.359 -18.314 -5.996 1.00 96.81 200 PRO A C 1
ATOM 1530 O O . PRO A 1 200 ? 9.805 -18.193 -4.906 1.00 96.81 200 PRO A O 1
ATOM 1533 N N . ILE A 1 201 ? 9.904 -17.719 -7.097 1.00 97.62 201 ILE A N 1
ATOM 1534 C CA . ILE A 1 201 ? 8.640 -16.976 -7.166 1.00 97.62 201 ILE A CA 1
ATOM 1535 C C . ILE A 1 201 ? 7.676 -17.629 -8.150 1.00 97.62 201 ILE A C 1
ATOM 1537 O O . ILE A 1 201 ? 8.081 -18.276 -9.116 1.00 97.62 201 ILE A O 1
ATOM 1541 N N . THR A 1 202 ? 6.383 -17.392 -7.954 1.00 97.56 202 THR A N 1
ATOM 1542 C CA . THR A 1 202 ? 5.364 -17.670 -8.971 1.00 97.56 202 THR A CA 1
ATOM 1543 C C . THR A 1 202 ? 4.812 -16.363 -9.536 1.00 97.56 202 THR A C 1
ATOM 1545 O O . THR A 1 202 ? 4.784 -15.325 -8.868 1.00 97.56 202 THR A O 1
ATOM 1548 N N . LEU A 1 203 ? 4.390 -16.403 -10.802 1.00 95.56 203 LEU A N 1
ATOM 1549 C CA . LEU A 1 203 ? 3.766 -15.275 -11.492 1.00 95.56 203 LEU A CA 1
ATOM 1550 C C . LEU A 1 203 ? 2.312 -15.626 -11.793 1.00 95.56 203 LEU A C 1
ATOM 1552 O O . LEU A 1 203 ? 2.043 -16.531 -12.580 1.00 95.56 203 LEU A O 1
ATOM 1556 N N . GLN A 1 204 ? 1.374 -14.905 -11.186 1.00 93.50 204 GLN A N 1
ATOM 1557 C CA . GLN A 1 204 ? -0.058 -15.135 -11.377 1.00 93.50 204 GLN A CA 1
ATOM 1558 C C . GLN A 1 204 ? -0.796 -13.799 -11.338 1.00 93.50 204 GLN A C 1
ATOM 1560 O O . GLN A 1 204 ? -0.616 -13.027 -10.399 1.00 93.50 204 GLN A O 1
ATOM 1565 N N . ASN A 1 205 ? -1.645 -13.545 -12.341 1.00 87.75 205 ASN A N 1
ATOM 1566 C CA . ASN A 1 205 ? -2.427 -12.306 -12.484 1.00 87.75 205 ASN A CA 1
ATOM 1567 C C . ASN A 1 205 ? -1.553 -11.032 -12.474 1.00 87.75 205 ASN A C 1
ATOM 1569 O O . ASN A 1 205 ? -1.855 -10.084 -11.762 1.00 87.75 205 ASN A O 1
ATOM 1573 N N . ASP A 1 206 ? -0.440 -11.044 -13.220 1.00 86.56 206 ASP A N 1
ATOM 1574 C CA . ASP A 1 206 ? 0.600 -9.991 -13.272 1.00 86.56 206 ASP A CA 1
ATOM 1575 C C . ASP A 1 206 ? 1.372 -9.732 -11.953 1.00 86.56 206 ASP A C 1
ATOM 1577 O O . ASP A 1 206 ? 2.368 -8.996 -11.959 1.00 86.56 206 ASP A O 1
ATOM 1581 N N . LEU A 1 207 ? 0.998 -10.403 -10.860 1.00 93.88 207 LEU A N 1
ATOM 1582 C CA . LEU A 1 207 ? 1.639 -10.313 -9.549 1.00 93.88 207 LEU A CA 1
ATOM 1583 C C . LEU A 1 207 ? 2.792 -11.301 -9.392 1.00 93.88 207 LEU A C 1
ATOM 1585 O O . LEU A 1 207 ? 2.840 -12.348 -10.042 1.00 93.88 207 LEU A O 1
ATOM 1589 N N . VAL A 1 208 ? 3.694 -10.954 -8.478 1.00 97.25 208 VAL A N 1
ATOM 1590 C CA . VAL A 1 208 ? 4.828 -11.775 -8.0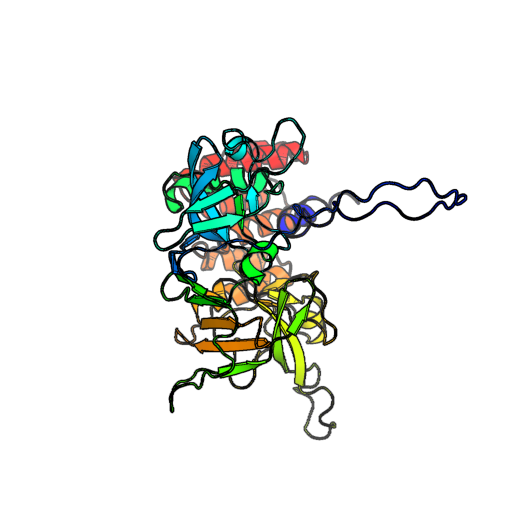53 1.00 97.25 208 VAL A CA 1
ATOM 1591 C C . VAL A 1 208 ? 4.544 -12.292 -6.657 1.00 97.25 208 VAL A C 1
ATOM 1593 O O . VAL A 1 208 ? 4.208 -11.508 -5.770 1.00 97.25 208 VAL A O 1
ATOM 1596 N N . TRP A 1 209 ? 4.705 -13.594 -6.467 1.00 98.19 209 TRP A N 1
ATOM 1597 C CA . TRP A 1 209 ? 4.364 -14.269 -5.226 1.00 98.19 209 TRP A CA 1
ATOM 1598 C C . TRP A 1 209 ? 5.572 -14.997 -4.650 1.00 98.19 209 TRP A C 1
ATOM 1600 O O . TRP A 1 209 ? 6.239 -15.751 -5.357 1.00 98.19 209 TRP A O 1
ATOM 1610 N N . LEU A 1 210 ? 5.814 -14.790 -3.358 1.00 98.12 210 LEU A N 1
ATOM 1611 C CA . LEU A 1 210 ? 6.778 -15.539 -2.561 1.00 98.12 210 LEU A CA 1
ATOM 1612 C C . LEU A 1 210 ? 6.073 -16.708 -1.858 1.00 98.12 210 LEU A C 1
ATOM 1614 O O . LEU A 1 210 ? 4.972 -16.517 -1.325 1.00 98.12 210 LEU A O 1
ATOM 1618 N N . PRO A 1 211 ? 6.685 -17.899 -1.798 1.00 97.88 211 PRO A N 1
ATOM 1619 C CA . PRO A 1 211 ? 6.212 -18.962 -0.929 1.00 97.88 211 PRO A CA 1
ATOM 1620 C C . PRO A 1 211 ? 6.511 -18.597 0.527 1.00 97.88 211 PRO A C 1
ATOM 1622 O O . PRO A 1 211 ? 7.650 -18.316 0.898 1.00 97.88 211 PRO A O 1
ATOM 1625 N N . VAL A 1 212 ? 5.487 -18.625 1.376 1.00 97.88 212 VAL A N 1
ATOM 1626 C CA . VAL A 1 212 ? 5.636 -18.398 2.815 1.00 97.88 212 VAL A CA 1
ATOM 1627 C C . VAL A 1 212 ? 5.034 -19.540 3.616 1.00 97.88 212 VAL A C 1
ATOM 1629 O O . VAL A 1 212 ? 4.080 -20.195 3.194 1.00 97.88 212 VAL A O 1
ATOM 1632 N N . SER A 1 213 ? 5.593 -19.759 4.798 1.00 96.56 213 SER A N 1
ATOM 1633 C CA . SER A 1 213 ? 5.104 -20.702 5.792 1.00 96.56 213 SER A CA 1
ATOM 1634 C C . SER A 1 213 ? 4.682 -19.968 7.059 1.00 96.56 213 SER A C 1
ATOM 1636 O O . SER A 1 213 ? 5.320 -19.001 7.478 1.00 96.56 213 SER A O 1
ATOM 1638 N N . LEU A 1 214 ? 3.590 -20.426 7.658 1.00 95.00 214 LEU A N 1
ATOM 1639 C CA . LEU A 1 214 ? 3.040 -19.881 8.893 1.00 95.00 214 LEU A CA 1
ATOM 1640 C C . LEU A 1 214 ? 2.516 -21.013 9.790 1.00 95.00 214 LEU A C 1
ATOM 1642 O O . LEU A 1 214 ? 2.212 -22.099 9.278 1.00 95.00 214 LEU A O 1
ATOM 1646 N N . PRO A 1 215 ? 2.385 -20.787 11.110 1.00 92.31 215 PRO A N 1
ATOM 1647 C CA . PRO A 1 215 ? 1.736 -21.738 12.002 1.00 92.31 215 PRO A CA 1
ATOM 1648 C C . PRO A 1 215 ? 0.335 -22.093 11.500 1.00 92.31 215 PRO A C 1
ATOM 1650 O O . PRO A 1 215 ? -0.453 -21.216 11.145 1.00 92.31 215 PRO A O 1
ATOM 1653 N N . GLY A 1 216 ? 0.029 -23.387 11.454 1.00 88.19 216 GLY A N 1
ATOM 1654 C CA . GLY A 1 216 ? -1.319 -23.857 11.162 1.00 88.19 216 GLY A CA 1
ATOM 1655 C C . GLY A 1 216 ? -2.242 -23.800 12.385 1.00 88.19 216 GLY A C 1
ATOM 1656 O O . GLY A 1 216 ? -1.791 -23.522 13.498 1.00 88.19 216 GLY A O 1
ATOM 1657 N N . PRO A 1 217 ? -3.546 -24.072 12.209 1.00 83.25 217 PRO A N 1
ATOM 1658 C CA . PRO A 1 217 ? -4.536 -23.973 13.285 1.00 83.25 217 PRO A CA 1
ATOM 1659 C C . PRO A 1 217 ? -4.252 -24.925 14.457 1.00 83.25 217 PRO A C 1
ATOM 1661 O O . PRO A 1 217 ? -4.600 -24.606 15.591 1.00 83.25 217 PRO A O 1
ATOM 1664 N N . ASN A 1 218 ? -3.570 -26.046 14.194 1.00 77.69 218 ASN A N 1
ATOM 1665 C CA . ASN A 1 218 ? -3.251 -27.074 15.186 1.00 77.69 218 ASN A CA 1
ATOM 1666 C C . ASN A 1 218 ? -1.811 -26.949 15.715 1.00 77.69 218 ASN A C 1
ATOM 1668 O O . ASN A 1 218 ? -1.317 -27.853 16.380 1.00 77.69 218 ASN A O 1
ATOM 1672 N N . ALA A 1 219 ? -1.109 -25.842 15.437 1.00 72.56 219 ALA A N 1
ATOM 1673 C CA . ALA A 1 219 ? 0.300 -25.672 15.809 1.00 72.56 219 ALA A CA 1
ATOM 1674 C C . ALA A 1 219 ? 0.565 -25.739 17.327 1.00 72.56 219 ALA A C 1
ATOM 1676 O O . ALA A 1 219 ? 1.705 -25.929 17.742 1.00 72.56 219 ALA A O 1
ATOM 1677 N N . THR A 1 220 ? -0.469 -25.573 18.158 1.00 66.00 220 THR A N 1
ATOM 1678 C CA . THR A 1 220 ? -0.386 -25.658 19.625 1.00 66.00 220 THR A CA 1
ATOM 1679 C C . THR A 1 220 ? -0.956 -26.956 20.202 1.00 66.00 220 THR A C 1
ATOM 1681 O O . THR A 1 220 ? -0.965 -27.114 21.422 1.00 66.00 220 THR A O 1
ATOM 1684 N N . GLU A 1 221 ? -1.477 -27.861 19.369 1.00 61.19 221 GLU A N 1
ATOM 1685 C CA . GLU A 1 221 ? -2.000 -29.157 19.812 1.00 61.19 221 GLU A CA 1
ATOM 1686 C C . GLU A 1 221 ? -0.839 -30.159 19.975 1.00 61.19 221 GLU A C 1
ATOM 1688 O O . GLU A 1 221 ? 0.115 -30.155 19.199 1.00 61.19 221 GLU A O 1
ATOM 1693 N N . SER A 1 222 ? -0.875 -30.956 21.049 1.00 56.47 222 SER A N 1
ATOM 1694 C CA . SER A 1 222 ? 0.225 -31.813 21.525 1.00 56.47 222 SER A CA 1
ATOM 1695 C C . SER A 1 222 ? 0.807 -32.758 20.462 1.00 56.47 222 SER A C 1
ATOM 1697 O O . SER A 1 222 ? 0.085 -33.222 19.584 1.00 56.47 222 SER A O 1
ATOM 1699 N N . ASP A 1 223 ? 2.091 -33.110 20.624 1.00 56.31 223 ASP A N 1
ATOM 1700 C CA . ASP A 1 223 ? 2.972 -33.887 19.721 1.00 56.31 223 ASP A CA 1
ATOM 1701 C C . ASP A 1 223 ? 2.456 -35.247 19.197 1.00 56.31 223 ASP A C 1
ATOM 1703 O O . ASP A 1 223 ? 3.134 -35.887 18.397 1.00 56.31 223 ASP A O 1
ATOM 1707 N N . GLU A 1 224 ? 1.270 -35.695 19.605 1.00 56.41 224 GLU A N 1
ATOM 1708 C CA . GLU A 1 224 ? 0.655 -36.960 19.182 1.00 56.41 224 GLU A CA 1
ATOM 1709 C C . GLU A 1 224 ? -0.209 -36.840 17.912 1.00 56.41 224 GLU A C 1
ATOM 1711 O O . GLU A 1 224 ? -0.611 -37.861 17.354 1.00 56.41 224 GLU A O 1
ATOM 1716 N N . ALA A 1 225 ? -0.483 -35.622 17.427 1.00 52.53 225 ALA A N 1
ATOM 1717 C CA . ALA A 1 225 ? -1.111 -35.411 16.123 1.00 52.53 225 ALA A CA 1
ATOM 1718 C C . ALA A 1 225 ? -0.064 -35.503 14.997 1.00 52.53 225 ALA A C 1
ATOM 1720 O O . ALA A 1 225 ? 1.020 -34.918 15.103 1.00 52.53 225 ALA A O 1
ATOM 1721 N N . GLU A 1 226 ? -0.402 -36.229 13.924 1.00 55.66 226 GLU A N 1
ATOM 1722 C CA . GLU A 1 226 ? 0.360 -36.260 12.669 1.00 55.66 226 GLU A CA 1
ATOM 1723 C C . GLU A 1 226 ? 0.730 -34.828 12.233 1.00 55.66 226 GLU A C 1
ATOM 1725 O O . GLU A 1 226 ? 0.004 -33.875 12.510 1.00 55.66 226 GLU A O 1
ATOM 1730 N N . ASP A 1 227 ? 1.872 -34.658 11.557 1.00 57.72 227 ASP A N 1
ATOM 1731 C CA . ASP A 1 227 ? 2.427 -33.352 11.135 1.00 57.72 227 ASP A CA 1
ATOM 1732 C C . ASP A 1 227 ? 1.470 -32.524 10.239 1.00 57.72 227 ASP A C 1
ATOM 1734 O O . ASP A 1 227 ? 1.710 -31.349 9.939 1.00 57.72 227 ASP A O 1
ATOM 1738 N N . GLU A 1 228 ? 0.357 -33.133 9.821 1.00 55.78 228 GLU A N 1
ATOM 1739 C CA . GLU A 1 228 ? -0.722 -32.511 9.072 1.00 55.78 228 GLU A CA 1
ATOM 1740 C C . GLU A 1 228 ? -1.348 -31.342 9.851 1.00 55.78 228 GLU A C 1
ATOM 1742 O O . GLU A 1 228 ? -2.047 -31.492 10.852 1.00 55.78 228 GLU A O 1
ATOM 1747 N N . GLY A 1 229 ? -1.117 -30.127 9.348 1.00 64.12 229 GLY A N 1
ATOM 1748 C CA . GLY A 1 229 ? -1.760 -28.914 9.853 1.00 64.12 229 GLY A CA 1
ATOM 1749 C C . GLY A 1 229 ? -0.974 -28.137 10.912 1.00 64.12 229 GLY A C 1
ATOM 1750 O O . GLY A 1 229 ? -1.497 -27.136 11.407 1.00 64.12 229 GLY A O 1
ATOM 1751 N N . LYS A 1 230 ? 0.276 -28.517 11.226 1.00 78.81 230 LYS A N 1
ATOM 1752 C CA . LYS A 1 230 ? 1.167 -27.713 12.093 1.00 78.81 230 LYS A CA 1
ATOM 1753 C C . LYS A 1 230 ? 1.770 -26.508 11.374 1.00 78.81 230 LYS A C 1
ATOM 1755 O O . LYS A 1 230 ? 1.992 -25.466 11.986 1.00 78.81 230 LYS A O 1
ATOM 1760 N N . THR A 1 231 ? 2.016 -26.620 10.071 1.00 88.38 231 THR A N 1
ATOM 1761 C CA . THR A 1 231 ? 2.514 -25.528 9.222 1.00 88.38 231 THR A CA 1
ATOM 1762 C C . THR A 1 231 ? 1.669 -25.434 7.960 1.00 88.38 231 THR A C 1
ATOM 1764 O O . THR A 1 231 ? 1.328 -26.446 7.351 1.00 88.38 231 THR A O 1
ATOM 1767 N N . LEU A 1 232 ? 1.318 -24.213 7.567 1.00 93.00 232 LEU A N 1
ATOM 1768 C CA . LEU A 1 232 ? 0.631 -23.929 6.314 1.00 93.00 232 LEU A CA 1
ATOM 1769 C C . LEU A 1 232 ? 1.593 -23.233 5.364 1.00 93.00 232 LEU A C 1
ATOM 1771 O O . LEU A 1 232 ? 2.160 -22.201 5.714 1.00 93.00 232 LEU A O 1
ATOM 1775 N N . THR A 1 233 ? 1.716 -23.758 4.150 1.00 94.62 233 THR A N 1
ATOM 1776 C CA . THR A 1 233 ? 2.370 -23.063 3.038 1.00 94.62 233 THR A CA 1
ATOM 1777 C C . THR A 1 233 ? 1.327 -22.278 2.254 1.00 94.62 233 THR A C 1
ATOM 1779 O O . THR A 1 233 ? 0.247 -22.798 1.962 1.00 94.62 233 THR A O 1
ATOM 1782 N N . ARG A 1 234 ? 1.621 -21.017 1.948 1.00 96.81 234 ARG A N 1
ATOM 1783 C CA . ARG A 1 234 ? 0.747 -20.094 1.217 1.00 96.81 234 ARG A CA 1
ATOM 1784 C C . ARG A 1 234 ? 1.582 -19.187 0.319 1.00 96.81 234 ARG A C 1
ATOM 1786 O O . ARG A 1 234 ? 2.788 -19.060 0.507 1.00 96.81 234 ARG A O 1
ATOM 1793 N N . ALA A 1 235 ? 0.930 -18.530 -0.630 1.00 97.88 235 ALA A N 1
ATOM 1794 C CA . ALA A 1 235 ? 1.547 -17.519 -1.475 1.00 97.88 235 ALA A CA 1
ATOM 1795 C C . ALA A 1 235 ? 1.373 -16.114 -0.884 1.00 97.88 235 ALA A C 1
ATOM 1797 O O . ALA A 1 235 ? 0.287 -15.748 -0.426 1.00 97.88 235 ALA A O 1
ATOM 1798 N N . PHE A 1 236 ? 2.433 -15.314 -0.922 1.00 98.38 236 PHE A N 1
ATOM 1799 C CA . PHE A 1 236 ? 2.469 -13.948 -0.412 1.00 98.38 236 PHE A CA 1
ATOM 1800 C C . PHE A 1 236 ? 2.881 -12.984 -1.519 1.00 98.38 236 PHE A C 1
ATOM 1802 O O . PHE A 1 236 ? 4.002 -13.061 -2.022 1.00 98.38 236 PHE A O 1
ATOM 1809 N N . ALA A 1 237 ? 1.965 -12.119 -1.951 1.00 98.00 237 ALA A N 1
ATOM 1810 C CA . ALA A 1 237 ? 2.238 -11.221 -3.068 1.00 98.00 237 ALA A CA 1
ATOM 1811 C C . ALA A 1 237 ? 3.211 -10.113 -2.651 1.00 98.00 237 ALA A C 1
ATOM 1813 O O . ALA A 1 237 ? 3.126 -9.604 -1.537 1.00 98.00 237 ALA A O 1
ATOM 1814 N N . ILE A 1 238 ? 4.092 -9.694 -3.555 1.00 98.06 238 ILE A N 1
ATOM 1815 C CA . ILE A 1 238 ? 4.902 -8.485 -3.379 1.00 98.06 238 ILE A CA 1
ATOM 1816 C C . ILE A 1 238 ? 4.104 -7.293 -3.913 1.00 98.06 238 ILE A C 1
ATOM 1818 O O . ILE A 1 238 ? 3.792 -7.259 -5.104 1.00 98.06 238 ILE A O 1
ATOM 1822 N N . GLY A 1 239 ? 3.785 -6.327 -3.049 1.00 96.56 239 GLY A N 1
ATOM 1823 C CA . GLY A 1 239 ? 3.050 -5.116 -3.407 1.00 96.56 239 GLY A CA 1
ATOM 1824 C C . GLY A 1 239 ? 3.755 -3.839 -2.962 1.00 96.56 239 GLY A C 1
ATOM 1825 O O . GLY A 1 239 ? 4.557 -3.838 -2.031 1.00 96.56 239 GLY A O 1
ATOM 1826 N N . SER A 1 240 ? 3.457 -2.742 -3.655 1.00 97.12 240 SER A N 1
ATOM 1827 C CA . SER A 1 240 ? 3.919 -1.394 -3.294 1.00 97.12 240 SER A CA 1
ATOM 1828 C C . SER A 1 240 ? 2.820 -0.339 -3.391 1.00 97.12 240 SER A C 1
ATOM 1830 O O . SER A 1 240 ? 3.083 0.833 -3.140 1.00 97.12 240 SER A O 1
ATOM 1832 N N . SER A 1 241 ? 1.589 -0.744 -3.720 1.00 94.88 241 SER A N 1
ATOM 1833 C CA . SER A 1 241 ? 0.438 0.155 -3.776 1.00 94.88 241 SER A CA 1
ATOM 1834 C C . SER A 1 241 ? -0.049 0.606 -2.397 1.00 94.88 241 SER A C 1
ATOM 1836 O O . SER A 1 241 ? -0.743 1.612 -2.302 1.00 94.88 241 SER A O 1
ATOM 1838 N N . ARG A 1 242 ? 0.297 -0.105 -1.318 1.00 94.81 242 ARG A N 1
ATOM 1839 C CA . ARG A 1 242 ? -0.166 0.173 0.051 1.00 94.81 242 ARG A CA 1
ATOM 1840 C C . ARG A 1 242 ? 0.979 0.174 1.048 1.00 94.81 242 ARG A C 1
ATOM 1842 O O . ARG A 1 242 ? 1.954 -0.564 0.888 1.00 94.81 242 ARG A O 1
ATOM 1849 N N . TYR A 1 243 ? 0.811 0.942 2.122 1.00 97.50 243 TYR A N 1
ATOM 1850 C CA . TYR A 1 243 ? 1.803 0.982 3.188 1.00 97.50 243 TYR A CA 1
ATOM 1851 C C . TYR A 1 243 ? 1.884 -0.328 3.956 1.00 97.50 243 TYR A C 1
ATOM 1853 O O . TYR A 1 243 ? 2.958 -0.908 4.083 1.00 97.50 243 TYR A O 1
ATOM 1861 N N . ASP A 1 244 ? 0.743 -0.799 4.451 1.00 98.00 244 ASP A N 1
ATOM 1862 C CA . ASP A 1 244 ? 0.726 -1.913 5.381 1.00 98.00 244 ASP A CA 1
ATOM 1863 C C . ASP A 1 244 ? 0.826 -3.258 4.690 1.00 98.00 244 ASP A C 1
ATOM 1865 O O . ASP A 1 244 ? 0.080 -3.590 3.769 1.00 98.00 244 ASP A O 1
ATOM 1869 N N . THR A 1 245 ? 1.734 -4.068 5.216 1.00 98.44 245 THR A N 1
ATOM 1870 C CA . THR A 1 245 ? 1.790 -5.494 4.946 1.00 98.44 245 THR A CA 1
ATOM 1871 C C . THR A 1 245 ? 0.545 -6.161 5.507 1.00 98.44 245 THR A C 1
ATOM 1873 O O . THR A 1 245 ? 0.323 -6.191 6.719 1.00 98.44 245 THR A O 1
ATOM 1876 N N . CYS A 1 246 ? -0.272 -6.693 4.606 1.00 97.69 246 CYS A N 1
ATOM 1877 C CA . CYS A 1 246 ? -1.581 -7.231 4.922 1.00 97.69 246 CYS A CA 1
ATOM 1878 C C . CYS A 1 246 ? -1.569 -8.758 4.941 1.00 97.69 246 CYS A C 1
ATOM 1880 O O . CYS A 1 246 ? -0.936 -9.387 4.093 1.00 97.69 246 CYS A O 1
ATOM 1882 N N . LEU A 1 247 ? -2.349 -9.351 5.842 1.00 97.94 247 LEU A N 1
ATOM 1883 C CA . LEU A 1 247 ? -2.724 -10.764 5.795 1.00 97.94 247 LEU A CA 1
ATOM 1884 C C . LEU A 1 247 ? -4.205 -10.907 5.460 1.00 97.94 247 LEU A C 1
ATOM 1886 O O . LEU A 1 247 ? -5.023 -10.083 5.867 1.00 97.94 247 LEU A O 1
ATOM 1890 N N . GLU A 1 248 ? -4.545 -11.975 4.740 1.00 97.50 248 GLU A N 1
ATOM 1891 C CA . GLU A 1 248 ? -5.926 -12.286 4.391 1.00 97.50 248 GLU A CA 1
ATOM 1892 C C . GLU A 1 248 ? -6.754 -12.508 5.661 1.00 97.50 248 GLU A C 1
ATOM 1894 O O . GLU A 1 248 ? -6.520 -13.436 6.440 1.00 97.50 248 GLU A O 1
ATOM 1899 N N . ARG A 1 249 ? -7.771 -11.668 5.859 1.00 96.31 249 ARG A N 1
ATOM 1900 C CA . ARG A 1 249 ? -8.627 -11.671 7.050 1.00 96.31 249 ARG A CA 1
ATOM 1901 C C . ARG A 1 249 ? -9.231 -13.047 7.335 1.00 96.31 249 ARG A C 1
ATOM 1903 O O . ARG A 1 249 ? -9.271 -13.475 8.488 1.00 96.31 249 ARG A O 1
ATOM 1910 N N . ARG A 1 250 ? -9.684 -13.780 6.310 1.00 95.44 250 ARG A N 1
ATOM 1911 C CA . ARG A 1 250 ? -10.228 -15.139 6.497 1.00 95.44 250 ARG A CA 1
ATOM 1912 C C . ARG A 1 250 ? -9.173 -16.121 6.999 1.00 95.44 250 ARG A C 1
ATOM 1914 O O . ARG A 1 250 ? -9.502 -16.980 7.817 1.00 95.44 250 ARG A O 1
ATOM 1921 N N . LEU A 1 251 ? -7.922 -15.980 6.558 1.00 95.56 251 LEU A N 1
ATOM 1922 C CA . LEU A 1 251 ? -6.806 -16.777 7.060 1.00 95.56 251 LEU A CA 1
ATOM 1923 C C . LEU A 1 251 ? -6.555 -16.462 8.538 1.00 95.56 251 LEU A C 1
ATOM 1925 O O . LEU A 1 251 ? -6.582 -17.380 9.355 1.00 95.56 251 LEU A O 1
ATOM 1929 N N . CYS A 1 252 ? -6.426 -15.185 8.902 1.00 96.31 252 CYS A N 1
ATOM 1930 C CA . CYS A 1 252 ? -6.277 -14.741 10.293 1.00 96.31 252 CYS A CA 1
ATOM 1931 C C . CYS A 1 252 ? -7.376 -15.304 11.213 1.00 96.31 252 CYS A C 1
ATOM 1933 O O . CYS A 1 252 ? -7.090 -15.852 12.281 1.00 96.31 252 CYS A O 1
ATOM 1935 N N . ASN A 1 253 ? -8.633 -15.255 10.762 1.00 94.75 253 ASN A N 1
ATOM 1936 C CA . ASN A 1 253 ? -9.772 -15.820 11.487 1.00 94.75 253 ASN A CA 1
ATOM 1937 C C . ASN A 1 253 ? -9.674 -17.345 11.632 1.00 94.75 253 ASN A C 1
ATOM 1939 O O . ASN A 1 253 ? -9.902 -17.873 12.720 1.00 94.75 253 ASN A O 1
ATOM 1943 N N . SER A 1 254 ? -9.292 -18.058 10.566 1.00 92.62 254 SER A N 1
ATOM 1944 C CA . SER A 1 254 ? -9.120 -19.519 10.600 1.00 92.62 254 SER A CA 1
ATOM 1945 C C . SER A 1 254 ? -8.030 -19.971 11.580 1.00 92.62 254 SER A C 1
ATOM 1947 O O . SER A 1 254 ? -8.141 -21.035 12.184 1.00 92.62 254 SER A O 1
ATOM 1949 N N . LEU A 1 255 ? -7.022 -19.122 11.797 1.00 92.62 255 LEU A N 1
ATOM 1950 C CA . LEU A 1 255 ? -5.930 -19.326 12.749 1.00 92.62 255 LEU A CA 1
ATOM 1951 C C . LEU A 1 255 ? -6.263 -18.855 14.169 1.00 92.62 255 LEU A C 1
ATOM 1953 O O . LEU A 1 255 ? -5.416 -18.950 15.055 1.00 92.62 255 LEU A O 1
ATOM 1957 N N . ARG A 1 256 ? -7.475 -18.331 14.404 1.00 93.12 256 ARG A N 1
ATOM 1958 C CA . ARG A 1 256 ? -7.898 -17.719 15.678 1.00 93.12 256 ARG A CA 1
ATOM 1959 C C . ARG A 1 256 ? -6.988 -16.561 16.117 1.00 93.12 256 ARG A C 1
ATOM 1961 O O . ARG A 1 256 ? -6.780 -16.334 17.308 1.00 93.12 256 ARG A O 1
ATOM 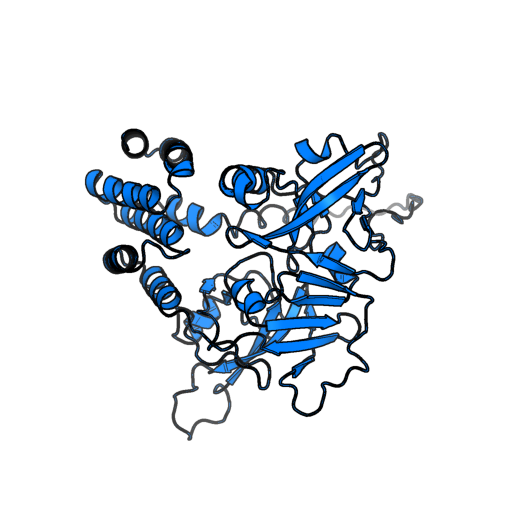1968 N N . ARG A 1 257 ? -6.446 -15.822 15.146 1.00 94.94 257 ARG A N 1
ATOM 1969 C CA . ARG A 1 257 ? -5.585 -14.641 15.326 1.00 94.94 257 ARG A CA 1
ATOM 1970 C C . ARG A 1 257 ? -6.125 -13.481 14.483 1.00 94.94 257 ARG A C 1
ATOM 1972 O O . ARG A 1 257 ? -5.474 -13.068 13.526 1.00 94.94 257 ARG A O 1
ATOM 1979 N N . PRO A 1 258 ? -7.336 -12.980 14.786 1.00 96.25 258 PRO A N 1
ATOM 1980 C CA . PRO A 1 258 ? -8.052 -12.065 13.897 1.00 96.25 258 PRO A CA 1
ATOM 1981 C C . PRO A 1 258 ? -7.342 -10.712 13.727 1.00 96.25 258 PRO A C 1
ATOM 1983 O O . PRO A 1 258 ? -7.465 -10.112 12.669 1.00 96.25 258 PRO A O 1
ATOM 1986 N N . ALA A 1 259 ? -6.522 -10.293 14.699 1.00 96.12 259 ALA A N 1
ATOM 1987 C CA . ALA A 1 259 ? -5.696 -9.081 14.644 1.00 96.12 259 ALA A CA 1
ATOM 1988 C C . ALA A 1 259 ? -4.386 -9.232 13.835 1.00 96.12 259 ALA A C 1
ATOM 1990 O O . ALA A 1 259 ? -3.517 -8.372 13.908 1.00 96.12 259 ALA A O 1
ATOM 1991 N N . GLY A 1 260 ? -4.192 -10.342 13.109 1.00 95.56 260 GLY A N 1
ATOM 1992 C CA . GLY A 1 260 ? -3.002 -10.562 12.272 1.00 95.56 260 GLY A CA 1
ATOM 1993 C C . GLY A 1 260 ? -1.747 -11.021 13.027 1.00 95.56 260 GLY A C 1
ATOM 1994 O O . GLY A 1 260 ? -0.712 -11.269 12.411 1.00 95.56 260 GLY A O 1
ATOM 1995 N N . ASN A 1 261 ? -1.825 -11.232 14.344 1.00 94.75 261 ASN A N 1
ATOM 1996 C CA . ASN A 1 261 ? -0.749 -11.783 15.174 1.00 94.75 261 ASN A CA 1
ATOM 1997 C C . ASN A 1 261 ? -0.591 -13.308 15.010 1.00 94.75 261 ASN A C 1
ATOM 1999 O O . ASN A 1 261 ? -0.663 -14.070 15.976 1.00 94.75 261 ASN A O 1
ATOM 2003 N N . VAL A 1 262 ? -0.375 -13.754 13.772 1.00 93.19 262 VAL A N 1
ATOM 2004 C CA . VAL A 1 262 ? -0.295 -15.171 13.372 1.00 93.19 262 VAL A CA 1
ATOM 2005 C C . VAL A 1 262 ? 1.007 -15.870 13.788 1.00 93.19 262 VAL A C 1
ATOM 2007 O O . VAL A 1 262 ? 1.151 -17.072 13.581 1.00 93.19 262 VAL A O 1
ATOM 2010 N N . GLY A 1 263 ? 1.940 -15.144 14.409 1.00 92.69 263 GLY A N 1
ATOM 2011 C CA . GLY A 1 263 ? 3.277 -15.638 14.729 1.00 92.69 263 GLY A CA 1
ATOM 2012 C C . GLY A 1 263 ? 4.228 -15.531 13.530 1.00 92.69 263 GLY A C 1
ATOM 2013 O O . GLY A 1 263 ? 4.038 -14.638 12.702 1.00 92.69 263 GLY A O 1
ATOM 2014 N N . PRO A 1 264 ? 5.250 -16.404 13.447 1.00 95.50 264 PRO A N 1
ATOM 2015 C CA . PRO A 1 264 ? 6.217 -16.413 12.352 1.00 95.50 264 PRO A CA 1
ATOM 2016 C C . PRO A 1 264 ? 5.562 -16.450 10.969 1.00 95.50 264 PRO A C 1
ATOM 2018 O O . PRO A 1 264 ? 4.694 -17.285 10.716 1.00 95.50 264 PRO A O 1
ATOM 2021 N N . LEU A 1 265 ? 6.028 -15.595 10.059 1.00 97.19 265 LEU A N 1
ATOM 2022 C CA . LEU A 1 265 ? 5.668 -15.629 8.641 1.00 97.19 265 LEU A CA 1
ATOM 2023 C C . LEU A 1 265 ? 6.967 -15.742 7.853 1.00 97.19 265 LEU A C 1
ATOM 2025 O O . LEU A 1 265 ? 7.669 -14.750 7.649 1.00 97.19 265 LEU A O 1
ATOM 2029 N N . ARG A 1 266 ? 7.309 -16.967 7.459 1.00 97.19 266 ARG A N 1
ATOM 2030 C CA . ARG A 1 266 ? 8.650 -17.292 6.978 1.00 97.19 266 ARG A CA 1
ATOM 2031 C C . ARG A 1 266 ? 8.691 -17.537 5.487 1.00 97.19 266 ARG A C 1
ATOM 2033 O O . ARG A 1 266 ? 8.036 -18.457 5.002 1.00 97.19 266 ARG A O 1
ATOM 2040 N N . CYS A 1 267 ? 9.528 -16.780 4.794 1.00 96.25 267 CYS A N 1
ATOM 2041 C CA . CYS A 1 267 ? 10.031 -17.135 3.476 1.00 96.25 267 CYS A CA 1
ATOM 2042 C C . CYS A 1 267 ? 11.332 -17.915 3.689 1.00 96.25 267 CYS A C 1
ATOM 2044 O O . CYS A 1 267 ? 12.371 -17.328 3.985 1.00 96.25 267 CYS A O 1
ATOM 2046 N N . GLU A 1 268 ? 11.254 -19.243 3.630 1.00 92.88 268 GLU A N 1
ATOM 2047 C CA . GLU A 1 268 ? 12.348 -20.146 4.014 1.00 92.88 268 GLU A CA 1
ATOM 2048 C C . GLU A 1 268 ? 12.914 -19.828 5.415 1.00 92.88 268 GLU A C 1
ATOM 2050 O O . GLU A 1 268 ? 12.239 -20.043 6.422 1.00 92.88 268 GLU A O 1
ATOM 2055 N N . THR A 1 269 ? 14.149 -19.326 5.501 1.00 91.75 269 THR A N 1
ATOM 2056 C CA . THR A 1 269 ? 14.826 -18.983 6.761 1.00 91.75 269 THR A CA 1
ATOM 2057 C C . THR A 1 269 ? 14.545 -17.557 7.238 1.00 91.75 269 THR A C 1
ATOM 2059 O O . THR A 1 269 ? 14.837 -17.239 8.392 1.00 91.75 269 THR A O 1
ATOM 2062 N N . VAL A 1 270 ? 13.975 -16.699 6.387 1.00 94.88 270 VAL A N 1
ATOM 2063 C CA . VAL A 1 270 ? 13.696 -15.292 6.697 1.00 94.88 270 VAL A CA 1
ATOM 2064 C C . VAL A 1 270 ? 12.303 -15.168 7.300 1.00 94.88 270 VAL A C 1
ATOM 2066 O O . VAL A 1 270 ? 11.313 -15.489 6.649 1.00 94.88 270 VAL A O 1
ATOM 2069 N N . ASP A 1 271 ? 12.221 -14.668 8.532 1.00 96.19 271 ASP A N 1
ATOM 2070 C CA . ASP A 1 271 ? 10.958 -14.398 9.223 1.00 96.19 271 ASP A CA 1
ATOM 2071 C C . ASP A 1 271 ? 10.591 -12.912 9.138 1.00 96.19 271 ASP A C 1
ATOM 2073 O O . ASP A 1 271 ? 11.360 -12.049 9.568 1.00 96.19 271 ASP A O 1
ATOM 2077 N N . PHE A 1 272 ? 9.411 -12.610 8.598 1.00 97.75 272 PHE A N 1
ATOM 2078 C CA . PHE A 1 272 ? 8.909 -11.243 8.468 1.00 97.75 272 PHE A CA 1
ATOM 2079 C C . PHE A 1 272 ? 8.191 -10.743 9.727 1.00 97.75 272 PHE A C 1
ATOM 2081 O O . PHE A 1 272 ? 8.095 -9.532 9.929 1.00 97.75 272 PHE A O 1
ATOM 2088 N N . SER A 1 273 ? 7.709 -11.638 10.597 1.00 97.31 273 SER A N 1
ATOM 2089 C CA . SER A 1 273 ? 6.881 -11.256 11.751 1.00 97.31 273 SER A CA 1
ATOM 2090 C C . SER A 1 273 ? 7.564 -10.342 12.780 1.00 97.31 273 SER A C 1
ATOM 2092 O O . SER A 1 273 ? 6.857 -9.585 13.437 1.00 97.31 273 SER A O 1
ATOM 2094 N N . PRO A 1 274 ? 8.901 -10.348 12.958 1.00 97.56 274 PRO A N 1
ATOM 2095 C CA . PRO A 1 274 ? 9.566 -9.422 13.878 1.00 97.56 274 PRO A CA 1
ATOM 2096 C C . PRO A 1 274 ? 9.655 -7.967 13.383 1.00 97.56 274 PRO A C 1
ATOM 2098 O O . PRO A 1 274 ? 10.101 -7.098 14.132 1.00 97.56 274 PRO A O 1
ATOM 2101 N N . TYR A 1 275 ? 9.305 -7.698 12.122 1.00 97.88 275 TYR A N 1
ATOM 2102 C CA . TYR A 1 275 ? 9.567 -6.414 11.462 1.00 97.88 275 TYR A CA 1
ATOM 2103 C C . TYR A 1 275 ? 8.355 -5.491 11.362 1.00 97.88 275 TYR A C 1
ATOM 2105 O O . TYR A 1 275 ? 8.535 -4.276 11.282 1.00 97.88 275 TYR A O 1
ATOM 2113 N N . VAL A 1 276 ? 7.150 -6.057 11.312 1.00 97.75 276 VAL A N 1
ATOM 2114 C CA . VAL A 1 276 ? 5.898 -5.331 11.068 1.00 97.75 276 VAL A CA 1
ATOM 2115 C C . VAL A 1 276 ? 4.750 -5.996 11.822 1.00 97.75 276 VAL A C 1
ATOM 2117 O O . VAL A 1 276 ? 4.742 -7.216 11.989 1.00 97.75 276 VAL A O 1
ATOM 2120 N N . ALA A 1 277 ? 3.755 -5.209 12.228 1.00 98.19 277 ALA A N 1
ATOM 2121 C CA . ALA A 1 277 ? 2.448 -5.741 12.582 1.00 98.19 277 ALA A CA 1
ATOM 2122 C C . ALA A 1 277 ? 1.682 -6.012 11.280 1.00 98.19 277 ALA A C 1
ATOM 2124 O O . ALA A 1 277 ? 1.581 -5.142 10.414 1.00 98.19 277 ALA A O 1
ATOM 2125 N N . PHE A 1 278 ? 1.171 -7.229 11.106 1.00 98.44 278 PHE A N 1
ATOM 2126 C CA . PHE A 1 278 ? 0.415 -7.569 9.906 1.00 98.44 278 PHE A CA 1
ATOM 2127 C C . PHE A 1 278 ? -1.019 -7.060 10.012 1.00 98.44 278 PHE A C 1
ATOM 2129 O O . PHE A 1 278 ? -1.746 -7.467 10.917 1.00 98.44 278 PHE A O 1
ATOM 2136 N N . ARG A 1 279 ? -1.452 -6.230 9.058 1.00 97.94 279 ARG A N 1
ATOM 2137 C CA . ARG A 1 279 ? -2.827 -5.721 9.024 1.00 97.94 279 ARG A CA 1
ATOM 2138 C C . ARG A 1 279 ? -3.781 -6.797 8.483 1.00 97.94 279 ARG A C 1
ATOM 2140 O O . ARG A 1 279 ? -3.641 -7.200 7.325 1.00 97.94 279 ARG A O 1
ATOM 2147 N N . PRO A 1 280 ? -4.774 -7.269 9.249 1.00 97.19 280 PRO A N 1
ATOM 2148 C CA . PRO A 1 280 ? -5.792 -8.175 8.724 1.00 97.19 280 PRO A CA 1
ATOM 2149 C C . PRO A 1 280 ? -6.729 -7.423 7.765 1.00 97.19 280 PRO A C 1
ATOM 2151 O O . PRO A 1 280 ? -7.459 -6.529 8.178 1.00 97.19 280 PRO A O 1
ATOM 2154 N N . THR A 1 281 ? -6.734 -7.795 6.483 1.00 94.88 281 THR A N 1
ATOM 2155 C CA . THR A 1 281 ? -7.511 -7.114 5.429 1.00 94.88 281 THR A CA 1
ATOM 2156 C C . THR A 1 281 ? -8.112 -8.131 4.458 1.00 94.88 281 THR A C 1
ATOM 2158 O O . THR A 1 281 ? -7.627 -9.253 4.342 1.00 94.88 281 THR A O 1
ATOM 2161 N N . GLU A 1 282 ? -9.181 -7.762 3.752 1.00 94.06 282 GLU A N 1
ATOM 2162 C CA . GLU A 1 282 ? -9.664 -8.548 2.612 1.00 94.06 282 GLU A CA 1
ATOM 2163 C C . GLU A 1 282 ? -8.711 -8.417 1.416 1.00 94.06 282 GLU A C 1
ATOM 2165 O O . GLU A 1 282 ? -8.487 -7.329 0.880 1.00 94.06 282 GLU A O 1
ATOM 2170 N N . VAL A 1 283 ? -8.151 -9.548 1.003 1.00 91.62 283 VAL A N 1
ATOM 2171 C CA . VAL A 1 283 ? -7.242 -9.693 -0.127 1.00 91.62 283 VAL A CA 1
ATOM 2172 C C . VAL A 1 283 ? -8.028 -10.317 -1.274 1.00 91.62 283 VAL A C 1
ATOM 2174 O O . VAL A 1 283 ? -8.481 -11.457 -1.216 1.00 91.62 283 VAL A O 1
ATOM 2177 N N . VAL A 1 284 ? -8.218 -9.535 -2.335 1.00 89.56 284 VAL A N 1
ATOM 2178 C CA . VAL A 1 284 ? -9.030 -9.927 -3.502 1.00 89.56 284 VAL A CA 1
ATOM 2179 C C . VAL A 1 284 ? -8.258 -10.801 -4.491 1.00 89.56 284 VAL A C 1
ATOM 2181 O O . VAL A 1 284 ? -8.840 -11.434 -5.371 1.00 89.56 284 VAL A O 1
ATOM 2184 N N . GLN A 1 285 ? -6.934 -10.816 -4.371 1.00 90.19 285 GLN A N 1
ATOM 2185 C CA . GLN A 1 285 ? -6.041 -11.610 -5.192 1.00 90.19 285 GLN A CA 1
ATOM 2186 C C . GLN A 1 285 ? -6.201 -13.100 -4.872 1.00 90.19 285 GLN A C 1
ATOM 2188 O O . GLN A 1 285 ? -6.492 -13.491 -3.745 1.00 90.19 285 GLN A O 1
ATOM 2193 N N . VAL A 1 286 ? -5.967 -13.947 -5.874 1.00 92.44 286 VAL A N 1
ATOM 2194 C CA . VAL A 1 286 ? -6.093 -15.403 -5.754 1.00 92.44 286 VAL A CA 1
ATOM 2195 C C . VAL A 1 286 ? -4.834 -16.095 -6.256 1.00 92.44 286 VAL A C 1
ATOM 2197 O O . VAL A 1 286 ? -4.237 -15.671 -7.247 1.00 92.44 286 VAL A O 1
ATOM 2200 N N . HIS A 1 287 ? -4.464 -17.186 -5.589 1.00 96.31 287 HIS A N 1
ATOM 2201 C CA . HIS A 1 287 ? -3.334 -18.035 -5.949 1.00 96.31 287 HIS A CA 1
ATOM 2202 C C . HIS A 1 287 ? -3.696 -19.516 -5.718 1.00 96.31 287 HIS A C 1
ATOM 2204 O O . HIS A 1 287 ? -4.379 -19.801 -4.728 1.00 96.31 287 HIS A O 1
ATOM 2210 N N . PRO A 1 288 ? -3.256 -20.460 -6.579 1.00 94.19 288 PRO A N 1
ATOM 2211 C CA . PRO A 1 288 ? -3.550 -21.892 -6.430 1.00 94.19 288 PRO A CA 1
ATOM 2212 C C . PRO A 1 288 ? -3.170 -22.486 -5.066 1.00 94.19 288 PRO A C 1
ATOM 2214 O O . PRO A 1 288 ? -3.943 -23.251 -4.499 1.00 94.19 288 PRO A O 1
ATOM 2217 N N . ASP A 1 289 ? -2.037 -22.064 -4.504 1.00 92.62 289 ASP A N 1
ATOM 2218 C CA . ASP A 1 289 ? -1.549 -22.534 -3.193 1.00 92.62 289 ASP A CA 1
ATOM 2219 C C . ASP A 1 289 ? -2.244 -21.860 -1.993 1.00 92.62 289 ASP A C 1
ATOM 2221 O O . ASP A 1 289 ? -1.851 -22.036 -0.839 1.00 92.62 289 ASP A O 1
ATOM 2225 N N . GLY A 1 290 ? -3.280 -21.059 -2.251 1.00 95.19 290 GLY A N 1
ATOM 2226 C CA . GLY A 1 290 ? -3.909 -20.190 -1.266 1.00 95.19 290 GLY A CA 1
ATOM 2227 C C . GLY A 1 290 ? -3.077 -18.940 -0.972 1.00 95.19 290 GLY A C 1
ATOM 2228 O O . GLY A 1 290 ? -1.861 -18.903 -1.155 1.00 95.19 290 GLY A O 1
ATOM 2229 N N . VAL A 1 291 ? -3.748 -17.892 -0.503 1.00 96.75 291 VAL A N 1
ATOM 2230 C CA . VAL A 1 291 ? -3.147 -16.574 -0.269 1.00 96.75 291 VAL A CA 1
ATOM 2231 C C . VAL A 1 291 ? -2.896 -16.369 1.221 1.00 96.75 291 VAL A C 1
ATOM 2233 O O . VAL A 1 291 ? -3.795 -16.565 2.037 1.00 96.75 291 VAL A O 1
ATOM 2236 N N . ALA A 1 292 ? -1.668 -15.983 1.569 1.00 97.62 292 ALA A N 1
ATOM 2237 C CA . ALA A 1 292 ? -1.325 -15.474 2.891 1.00 97.62 292 ALA A CA 1
ATOM 2238 C C . ALA A 1 292 ? -1.722 -14.005 3.019 1.00 97.62 292 ALA A C 1
ATOM 2240 O O . ALA A 1 292 ? -2.325 -13.609 4.011 1.00 97.62 292 ALA A O 1
ATOM 2241 N N . GLY A 1 293 ? -1.385 -13.204 2.008 1.00 97.56 293 GLY A N 1
ATOM 2242 C CA . GLY A 1 293 ? -1.529 -11.761 2.057 1.00 97.56 293 GLY A CA 1
ATOM 2243 C C . GLY A 1 293 ? -0.723 -11.041 0.981 1.00 97.56 293 GLY A C 1
ATOM 2244 O O . GLY A 1 293 ? -0.310 -11.652 -0.010 1.00 97.56 293 GLY A O 1
ATOM 2245 N N . VAL A 1 294 ? -0.492 -9.748 1.206 1.00 97.81 294 VAL A N 1
ATOM 2246 C CA . VAL A 1 294 ? 0.258 -8.861 0.310 1.00 97.81 294 VAL A CA 1
ATOM 2247 C C . VAL A 1 294 ? 1.273 -8.070 1.131 1.00 97.81 294 VAL A C 1
ATOM 2249 O O . VAL A 1 294 ? 0.919 -7.418 2.113 1.00 97.81 294 VAL A O 1
ATOM 2252 N N . MET A 1 295 ? 2.535 -8.125 0.722 1.00 98.06 295 MET A N 1
ATOM 2253 C CA . MET A 1 295 ? 3.608 -7.287 1.238 1.00 98.06 295 MET A CA 1
ATOM 2254 C C . MET A 1 295 ? 3.311 -5.816 0.962 1.00 98.06 295 MET A C 1
ATOM 2256 O O . MET A 1 295 ? 2.951 -5.469 -0.159 1.00 98.06 295 MET A O 1
ATOM 2260 N N . GLY A 1 296 ? 3.476 -4.973 1.978 1.00 98.00 296 GLY A N 1
ATOM 2261 C CA . GLY A 1 296 ? 3.341 -3.525 1.866 1.00 98.00 296 GLY A CA 1
ATOM 2262 C C . GLY A 1 296 ? 4.688 -2.814 1.939 1.00 98.00 296 GLY A C 1
ATOM 2263 O O . GLY A 1 296 ? 5.729 -3.414 2.234 1.00 98.00 296 GLY A O 1
ATOM 2264 N N . ILE A 1 297 ? 4.657 -1.502 1.711 1.00 98.50 297 ILE A N 1
ATOM 2265 C CA . ILE A 1 297 ? 5.834 -0.629 1.791 1.00 98.50 297 ILE A CA 1
ATOM 2266 C C . ILE A 1 297 ? 6.526 -0.745 3.156 1.00 98.50 297 ILE A C 1
ATOM 2268 O O . ILE A 1 297 ? 7.751 -0.783 3.198 1.00 98.50 297 ILE A O 1
ATOM 2272 N N . ASN A 1 298 ? 5.784 -0.878 4.259 1.00 97.69 298 ASN A N 1
ATOM 2273 C CA . ASN A 1 298 ? 6.349 -0.949 5.608 1.00 97.69 298 ASN A CA 1
ATOM 2274 C C . ASN A 1 298 ? 7.341 -2.115 5.791 1.00 97.69 298 ASN A C 1
ATOM 2276 O O . ASN A 1 298 ? 8.324 -1.971 6.522 1.00 97.69 298 ASN A O 1
ATOM 2280 N N . LEU A 1 299 ? 7.135 -3.242 5.097 1.00 97.94 299 LEU A N 1
ATOM 2281 C CA . LEU A 1 299 ? 8.059 -4.377 5.080 1.00 97.94 299 LEU A CA 1
ATOM 2282 C C . LEU A 1 299 ? 9.156 -4.182 4.026 1.00 97.94 299 LEU A C 1
ATOM 2284 O O . LEU A 1 299 ? 10.322 -4.461 4.311 1.00 97.94 299 LEU A O 1
ATOM 2288 N N . LEU A 1 300 ? 8.830 -3.617 2.857 1.00 98.06 300 LEU A N 1
ATOM 2289 C CA . LEU A 1 300 ? 9.827 -3.224 1.850 1.00 98.06 300 LEU A CA 1
ATOM 2290 C C . LEU A 1 300 ? 10.847 -2.201 2.392 1.00 98.06 300 LEU A C 1
ATOM 2292 O O . LEU A 1 300 ? 11.997 -2.196 1.973 1.00 98.06 300 LEU A O 1
ATOM 2296 N N . GLU A 1 301 ? 10.486 -1.370 3.371 1.00 97.50 301 GLU A N 1
ATOM 2297 C CA . GLU A 1 301 ? 11.405 -0.452 4.064 1.00 97.50 301 GLU A CA 1
ATOM 2298 C C . GLU A 1 301 ? 12.430 -1.163 4.967 1.00 97.50 301 GLU A C 1
ATOM 2300 O O . GLU A 1 301 ? 13.390 -0.532 5.434 1.00 97.50 301 GLU A O 1
ATOM 2305 N N . LYS A 1 302 ? 12.245 -2.462 5.243 1.00 97.69 302 LYS A N 1
ATOM 2306 C CA . LYS A 1 302 ? 13.123 -3.273 6.107 1.00 97.69 302 LYS A CA 1
ATOM 2307 C C . LYS A 1 302 ? 13.997 -4.253 5.327 1.00 97.69 302 LYS A C 1
ATOM 2309 O O . LYS A 1 302 ? 15.007 -4.713 5.865 1.00 97.69 302 LYS A O 1
ATOM 2314 N N . PHE A 1 303 ? 13.643 -4.543 4.078 1.00 97.31 303 PHE A N 1
ATOM 2315 C CA . PHE A 1 303 ? 14.310 -5.532 3.237 1.00 97.31 303 PHE A CA 1
ATOM 2316 C C . PHE A 1 303 ? 14.746 -4.927 1.906 1.00 97.31 303 PHE A C 1
ATOM 2318 O O . PHE A 1 303 ? 14.060 -4.094 1.327 1.00 97.31 303 PHE A O 1
ATOM 2325 N N . ARG A 1 304 ? 15.880 -5.398 1.389 1.00 96.94 304 ARG A N 1
ATOM 2326 C CA . ARG A 1 304 ? 16.179 -5.287 -0.036 1.00 96.94 304 ARG A CA 1
ATOM 2327 C C . ARG A 1 304 ? 15.580 -6.506 -0.729 1.00 96.94 304 ARG A C 1
ATOM 2329 O O . ARG A 1 304 ? 15.911 -7.628 -0.343 1.00 96.94 304 ARG A O 1
ATOM 2336 N N . ILE A 1 305 ? 14.730 -6.279 -1.728 1.00 97.31 305 ILE A N 1
ATOM 2337 C CA . ILE A 1 305 ? 14.085 -7.347 -2.500 1.00 97.31 305 ILE A CA 1
ATOM 2338 C C . ILE A 1 305 ? 14.382 -7.159 -3.982 1.00 97.31 305 ILE A C 1
ATOM 2340 O O . ILE A 1 305 ? 13.995 -6.148 -4.563 1.00 97.31 305 ILE A O 1
ATOM 2344 N N . HIS A 1 306 ? 15.054 -8.129 -4.597 1.00 97.06 306 HIS A N 1
ATOM 2345 C CA . HIS A 1 306 ? 15.283 -8.186 -6.044 1.00 97.06 306 HIS A CA 1
ATOM 2346 C C . HIS A 1 306 ? 14.334 -9.212 -6.637 1.00 97.06 306 HIS A C 1
ATOM 2348 O O . HIS A 1 306 ? 14.411 -10.384 -6.295 1.00 97.06 306 HIS A O 1
ATOM 2354 N N . VAL A 1 307 ? 13.447 -8.782 -7.526 1.00 97.50 307 VAL A N 1
ATOM 2355 C CA . VAL A 1 307 ? 12.552 -9.663 -8.273 1.00 97.50 307 VAL A CA 1
ATOM 2356 C C . VAL A 1 307 ? 13.088 -9.880 -9.683 1.00 97.50 307 VAL A C 1
ATOM 2358 O O . VAL A 1 307 ? 13.156 -8.926 -10.458 1.00 97.50 307 VAL A O 1
ATOM 2361 N N . ASP A 1 308 ? 13.392 -11.132 -10.024 1.00 95.25 308 ASP A N 1
ATOM 2362 C CA . ASP A 1 308 ? 13.743 -11.568 -11.375 1.00 95.25 308 ASP A CA 1
ATOM 2363 C C . ASP A 1 308 ? 12.623 -12.441 -11.951 1.00 95.25 308 ASP A C 1
ATOM 2365 O O . ASP A 1 308 ? 12.504 -13.645 -11.693 1.00 95.25 308 ASP A O 1
ATOM 2369 N N . ARG A 1 309 ? 11.779 -11.810 -12.771 1.00 92.88 309 ARG A N 1
ATOM 2370 C CA . ARG A 1 309 ? 10.621 -12.468 -13.393 1.00 92.88 309 ARG A CA 1
ATOM 2371 C C . ARG A 1 309 ? 11.019 -13.459 -14.485 1.00 92.88 309 ARG A C 1
ATOM 2373 O O . ARG A 1 309 ? 10.210 -14.314 -14.835 1.00 92.88 309 ARG A O 1
ATOM 2380 N N . ARG A 1 310 ? 12.226 -13.351 -15.049 1.00 92.50 310 ARG A N 1
ATOM 2381 C CA . ARG A 1 310 ? 12.687 -14.236 -16.125 1.00 92.50 310 ARG A CA 1
ATOM 2382 C C . ARG A 1 310 ? 13.205 -15.551 -15.563 1.00 92.50 310 ARG A C 1
ATOM 2384 O O . ARG A 1 310 ? 12.889 -16.604 -16.113 1.00 92.50 310 ARG A O 1
ATOM 2391 N N . SER A 1 311 ? 13.974 -15.478 -14.485 1.00 94.06 311 SER A N 1
ATOM 2392 C CA . SER A 1 311 ? 14.511 -16.650 -13.790 1.00 94.06 311 SER A CA 1
ATOM 2393 C C . SER A 1 311 ? 13.505 -17.261 -12.814 1.00 94.06 311 SER A C 1
ATOM 2395 O O . SER A 1 311 ? 13.733 -18.364 -12.330 1.00 94.06 311 SER A O 1
ATOM 2397 N N . LEU A 1 312 ? 12.388 -16.567 -12.553 1.00 96.19 312 LEU A N 1
ATOM 2398 C CA . LEU A 1 312 ? 11.398 -16.924 -11.533 1.00 96.19 312 LEU A CA 1
ATOM 2399 C C . LEU A 1 312 ? 12.037 -17.043 -10.146 1.00 96.19 312 LEU A C 1
ATOM 2401 O O . LEU A 1 312 ? 11.721 -17.945 -9.370 1.00 96.19 312 LEU A O 1
ATOM 2405 N N . LEU A 1 313 ? 12.917 -16.093 -9.832 1.00 96.94 313 LEU A N 1
ATOM 2406 C CA . LEU A 1 313 ? 13.608 -16.001 -8.552 1.00 96.94 313 LEU A CA 1
ATOM 2407 C C . LEU A 1 313 ? 13.373 -14.634 -7.916 1.00 96.94 313 LEU A C 1
ATOM 2409 O O . LEU A 1 313 ? 13.179 -13.627 -8.601 1.00 96.94 313 LEU A O 1
ATOM 2413 N N . ALA A 1 314 ? 13.450 -14.594 -6.593 1.00 97.44 314 ALA A N 1
ATOM 2414 C CA . ALA A 1 314 ? 13.649 -13.363 -5.856 1.00 97.44 314 ALA A CA 1
ATOM 2415 C C . ALA A 1 314 ? 14.809 -13.513 -4.877 1.00 97.44 314 ALA A C 1
ATOM 2417 O O . ALA A 1 314 ? 14.990 -14.578 -4.283 1.00 97.44 314 ALA A O 1
ATOM 2418 N N . SER A 1 315 ? 15.567 -12.434 -4.687 1.00 96.31 315 SER A N 1
ATOM 2419 C CA . SER A 1 315 ? 16.488 -12.318 -3.564 1.00 96.31 315 SER A CA 1
ATOM 2420 C C . SER A 1 315 ? 15.871 -11.463 -2.460 1.00 96.31 315 SER A C 1
ATOM 2422 O O . SER A 1 315 ? 15.231 -10.443 -2.728 1.00 96.31 315 SER A O 1
ATOM 2424 N N . VAL A 1 316 ? 16.030 -11.900 -1.214 1.00 96.38 316 VAL A N 1
ATOM 2425 C CA . VAL A 1 316 ? 15.498 -11.242 -0.020 1.00 96.38 316 VAL A CA 1
ATOM 2426 C C . VAL A 1 316 ? 16.631 -11.087 0.980 1.00 96.38 316 VAL A C 1
ATOM 2428 O O . VAL A 1 316 ? 17.208 -12.069 1.445 1.00 96.38 316 VAL A O 1
ATOM 2431 N N . ARG A 1 317 ? 16.942 -9.843 1.343 1.00 95.00 317 ARG A N 1
ATOM 2432 C CA . ARG A 1 317 ? 18.001 -9.531 2.306 1.00 95.00 317 ARG A CA 1
ATOM 2433 C C . ARG A 1 317 ? 17.511 -8.516 3.321 1.00 95.00 317 ARG A C 1
ATOM 2435 O O . ARG A 1 317 ? 17.076 -7.426 2.947 1.00 95.00 317 ARG A O 1
ATOM 2442 N N . ALA A 1 318 ? 17.612 -8.845 4.606 1.00 95.00 318 ALA A N 1
ATOM 2443 C CA . ALA A 1 318 ? 17.324 -7.883 5.662 1.00 95.00 318 ALA A CA 1
ATOM 2444 C C . ALA A 1 318 ? 18.287 -6.692 5.549 1.00 95.00 318 ALA A C 1
ATOM 2446 O O . ALA A 1 318 ? 19.504 -6.859 5.474 1.00 95.00 318 ALA A O 1
ATOM 2447 N N . ALA A 1 319 ? 17.736 -5.485 5.516 1.00 94.50 319 ALA A N 1
ATOM 2448 C CA . ALA A 1 319 ? 18.497 -4.244 5.405 1.00 94.50 319 ALA A CA 1
ATOM 2449 C C . ALA A 1 319 ? 18.414 -3.391 6.678 1.00 94.50 319 ALA A C 1
ATOM 2451 O O . ALA A 1 319 ? 19.205 -2.467 6.864 1.00 94.50 319 ALA A O 1
ATOM 2452 N N . ARG A 1 320 ? 17.465 -3.705 7.566 1.00 94.38 320 ARG A N 1
ATOM 2453 C CA . ARG A 1 320 ? 17.327 -3.110 8.896 1.00 94.38 320 ARG A CA 1
ATOM 2454 C C . ARG A 1 320 ? 17.233 -4.208 9.950 1.00 94.38 320 ARG A C 1
ATOM 2456 O O . ARG A 1 320 ? 16.868 -5.342 9.645 1.00 94.38 320 ARG A O 1
ATOM 2463 N N . SER A 1 321 ? 17.550 -3.866 11.194 1.00 94.25 321 SER A N 1
ATOM 2464 C CA . SER A 1 321 ? 17.285 -4.748 12.333 1.00 94.25 321 SER A CA 1
ATOM 2465 C C . SER A 1 321 ? 15.778 -4.835 12.605 1.00 94.25 321 SER A C 1
ATOM 2467 O O . SER A 1 321 ? 15.073 -3.848 12.369 1.00 94.25 321 SER A O 1
ATOM 2469 N N . PRO A 1 322 ? 15.278 -5.972 13.120 1.00 95.75 322 PRO A N 1
ATOM 2470 C CA . PRO A 1 322 ? 13.892 -6.086 13.553 1.00 95.75 322 PRO A CA 1
ATOM 2471 C C . PRO A 1 322 ? 13.526 -5.032 14.600 1.00 95.75 322 PRO A C 1
ATOM 2473 O O . PRO A 1 322 ? 14.230 -4.872 15.598 1.00 95.75 322 PRO A O 1
ATOM 2476 N N . GLN A 1 323 ? 12.409 -4.346 14.380 1.00 96.00 323 GLN A N 1
ATOM 2477 C CA . GLN A 1 323 ? 11.780 -3.456 15.348 1.00 96.00 323 GLN A CA 1
ATOM 2478 C C . GLN A 1 323 ? 10.270 -3.602 15.179 1.00 96.00 323 GLN A C 1
ATOM 2480 O O 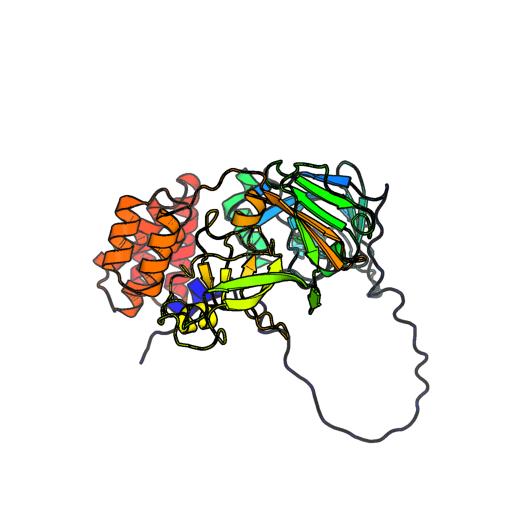. GLN A 1 323 ? 9.689 -3.017 14.267 1.00 96.00 323 GLN A O 1
ATOM 2485 N N . PHE A 1 324 ? 9.663 -4.427 16.029 1.00 97.44 324 PHE A N 1
ATOM 2486 C CA . PHE A 1 324 ? 8.238 -4.717 15.953 1.00 97.44 324 PHE A CA 1
ATOM 2487 C C . PHE A 1 324 ? 7.415 -3.498 16.410 1.00 97.44 324 PHE A C 1
ATOM 2489 O O . PHE A 1 324 ? 7.669 -3.001 17.511 1.00 97.44 324 PHE A O 1
ATOM 2496 N N . PRO A 1 325 ? 6.451 -3.018 15.604 1.00 96.88 325 PRO A N 1
ATOM 2497 C CA . PRO A 1 325 ? 5.611 -1.881 15.962 1.00 96.88 325 PRO A CA 1
ATOM 2498 C C . PRO A 1 325 ? 4.437 -2.345 16.837 1.00 96.88 325 PRO A C 1
ATOM 2500 O O . PRO A 1 325 ? 3.362 -2.696 16.345 1.00 96.88 325 PRO A O 1
ATOM 2503 N N . THR A 1 326 ? 4.658 -2.401 18.150 1.00 97.31 326 THR A N 1
ATOM 2504 C CA . THR A 1 326 ? 3.659 -2.876 19.124 1.00 97.31 326 THR A CA 1
ATOM 2505 C C . THR A 1 326 ? 2.382 -2.042 19.077 1.00 97.31 326 THR A C 1
ATOM 2507 O O . THR A 1 326 ? 1.288 -2.596 19.091 1.00 97.31 326 THR A O 1
ATOM 2510 N N . GLU A 1 327 ? 2.523 -0.727 18.951 1.00 97.62 327 GLU A N 1
ATOM 2511 C CA . GLU A 1 327 ? 1.422 0.227 18.891 1.00 97.62 327 GLU A CA 1
ATOM 2512 C C . GLU A 1 327 ? 0.499 0.002 17.680 1.00 97.62 327 GLU A C 1
ATOM 2514 O O . GLU A 1 327 ? -0.710 0.192 17.783 1.00 97.62 327 GLU A O 1
ATOM 2519 N N . GLU A 1 328 ? 1.027 -0.481 16.550 1.00 97.75 328 GLU A N 1
ATOM 2520 C CA . GLU A 1 328 ? 0.213 -0.824 15.375 1.00 97.75 328 GLU A CA 1
ATOM 2521 C C . GLU A 1 328 ? -0.572 -2.123 15.594 1.00 97.75 328 GLU A C 1
ATOM 2523 O O . GLU A 1 328 ? -1.728 -2.234 15.190 1.00 97.75 328 GLU A O 1
ATOM 2528 N N . LEU A 1 329 ? 0.024 -3.106 16.279 1.00 97.81 329 LEU A N 1
ATOM 2529 C CA . LEU A 1 329 ? -0.697 -4.320 16.657 1.00 97.81 329 LEU A CA 1
ATOM 2530 C C . LEU A 1 329 ? -1.828 -4.011 17.650 1.00 97.81 329 LEU A C 1
ATOM 2532 O O . LEU A 1 329 ? -2.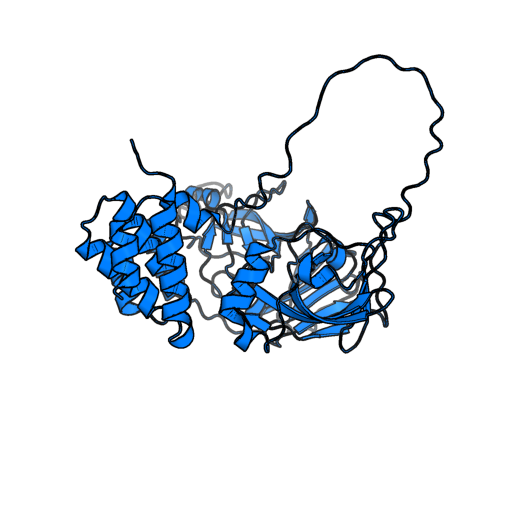910 -4.581 17.521 1.00 97.81 329 LEU A O 1
ATOM 2536 N N . GLU A 1 330 ? -1.589 -3.131 18.625 1.00 97.88 330 GLU A N 1
ATOM 2537 C CA . GLU A 1 330 ? -2.620 -2.663 19.563 1.00 97.88 330 GLU A CA 1
ATOM 2538 C C . GLU A 1 330 ? -3.783 -1.999 18.812 1.00 97.88 330 GLU A C 1
ATOM 2540 O O . GLU A 1 330 ? -4.943 -2.309 19.090 1.00 97.88 330 GLU A O 1
ATOM 2545 N N . TRP A 1 331 ? -3.487 -1.182 17.792 1.00 98.00 331 TRP A N 1
ATOM 2546 C CA . TRP A 1 331 ? -4.516 -0.614 16.917 1.00 98.00 331 TRP A CA 1
ATOM 2547 C C . TRP A 1 331 ? -5.328 -1.703 16.211 1.00 98.00 331 TRP A C 1
ATOM 2549 O O . TRP A 1 331 ? -6.555 -1.711 16.280 1.00 98.00 331 TRP A O 1
ATOM 2559 N N . PHE A 1 332 ? -4.667 -2.672 15.570 1.00 97.75 332 PHE A N 1
ATOM 2560 C CA . PHE A 1 332 ? -5.374 -3.740 14.857 1.00 97.75 332 PHE A CA 1
ATOM 2561 C C . PHE A 1 332 ? -6.225 -4.610 15.790 1.00 97.75 332 PHE A C 1
ATOM 2563 O O . PHE A 1 332 ? -7.251 -5.138 15.365 1.00 97.75 332 PHE A O 1
ATOM 2570 N N . GLN A 1 333 ? -5.834 -4.752 17.059 1.00 97.31 333 GLN A N 1
ATOM 2571 C CA . GLN A 1 333 ? -6.648 -5.416 18.077 1.00 97.31 333 GLN A CA 1
ATOM 2572 C C . GLN A 1 333 ? -7.901 -4.607 18.424 1.00 97.31 333 GLN A C 1
ATOM 2574 O O . GLN A 1 333 ? -8.982 -5.193 18.452 1.00 97.31 333 GLN A O 1
ATOM 2579 N N . ALA A 1 334 ? -7.776 -3.292 18.634 1.00 97.12 334 ALA A N 1
ATOM 2580 C CA . ALA A 1 334 ? -8.913 -2.402 18.883 1.00 97.12 334 ALA A CA 1
ATOM 2581 C C . ALA A 1 334 ? -9.882 -2.362 17.688 1.00 97.12 334 ALA A C 1
ATOM 2583 O O . ALA A 1 334 ? -11.085 -2.545 17.863 1.00 97.12 334 ALA A O 1
ATOM 2584 N N . MET A 1 335 ? -9.353 -2.238 16.466 1.00 95.69 335 MET A N 1
ATOM 2585 C CA . MET A 1 335 ? -10.135 -2.259 15.224 1.00 95.69 335 MET A CA 1
ATOM 2586 C C . MET A 1 335 ? -10.935 -3.561 15.075 1.00 95.69 335 MET A C 1
ATOM 2588 O O . MET A 1 335 ? -12.113 -3.531 14.743 1.00 95.69 335 MET A O 1
ATOM 2592 N N . VAL A 1 336 ? -10.310 -4.714 15.330 1.00 95.62 336 VAL A N 1
ATOM 2593 C CA . VAL A 1 336 ? -10.973 -6.027 15.235 1.00 95.62 336 VAL A CA 1
ATOM 2594 C C . VAL A 1 336 ? -11.992 -6.252 16.350 1.00 95.62 336 VAL A C 1
ATOM 2596 O O . VAL A 1 336 ? -12.957 -6.986 16.144 1.00 95.62 336 VAL A O 1
ATOM 2599 N N . ALA A 1 337 ? -11.765 -5.674 17.529 1.00 95.81 337 ALA A N 1
ATOM 2600 C CA . ALA A 1 337 ? -12.716 -5.737 18.631 1.00 95.81 337 ALA A CA 1
ATOM 2601 C C . ALA A 1 337 ? -13.968 -4.885 18.373 1.00 95.81 337 ALA A C 1
ATOM 2603 O O . ALA A 1 337 ? -14.987 -5.158 19.001 1.00 95.81 337 ALA A O 1
ATOM 2604 N N . GLU A 1 338 ? -13.886 -3.901 17.463 1.00 95.25 338 GLU A N 1
ATOM 2605 C CA . GLU A 1 338 ? -14.942 -2.911 17.200 1.00 95.25 338 GLU A CA 1
ATOM 2606 C C . GLU A 1 338 ? -15.429 -2.254 18.508 1.00 95.25 338 GLU A C 1
ATOM 2608 O O . GLU A 1 338 ? -16.617 -2.028 18.711 1.00 95.25 338 GLU A O 1
ATOM 2613 N N . ASP A 1 339 ? -14.492 -1.987 19.427 1.00 94.75 339 ASP A N 1
ATOM 2614 C CA . ASP A 1 339 ? -14.770 -1.491 20.777 1.00 94.75 339 ASP A CA 1
ATOM 2615 C C . ASP A 1 339 ? -14.327 -0.031 20.913 1.00 94.75 339 ASP A C 1
ATOM 2617 O O . ASP A 1 339 ? -13.138 0.294 20.833 1.00 94.75 339 ASP A O 1
ATOM 2621 N N . ARG A 1 340 ? -15.303 0.849 21.138 1.00 95.31 340 ARG A N 1
ATOM 2622 C CA . ARG A 1 340 ? -15.110 2.295 21.267 1.00 95.31 340 ARG A CA 1
ATOM 2623 C C . ARG A 1 340 ? -14.101 2.682 22.349 1.00 95.31 340 ARG A C 1
ATOM 2625 O O . ARG A 1 340 ? -13.268 3.558 22.115 1.00 95.31 340 ARG A O 1
ATOM 2632 N N . ASP A 1 341 ? -14.152 2.046 23.516 1.00 95.81 341 ASP A N 1
ATOM 2633 C CA . ASP A 1 341 ? -13.307 2.415 24.654 1.00 95.81 341 ASP A CA 1
ATOM 2634 C C . ASP A 1 341 ? -11.847 2.017 24.390 1.00 95.81 341 ASP A C 1
ATOM 2636 O O . ASP A 1 341 ? -10.926 2.758 24.743 1.00 95.81 341 ASP A O 1
ATOM 2640 N N . LEU A 1 342 ? -11.620 0.891 23.699 1.00 97.25 342 LEU A N 1
ATOM 2641 C CA . LEU A 1 342 ? -10.282 0.502 23.240 1.00 97.25 342 LEU A CA 1
ATOM 2642 C C . LEU A 1 342 ? -9.712 1.485 22.213 1.00 97.25 342 LEU A C 1
ATOM 2644 O O . LEU A 1 342 ? -8.523 1.804 22.272 1.00 97.25 342 LEU A O 1
ATOM 2648 N N . VAL A 1 343 ? -10.540 1.981 21.289 1.00 97.50 343 VAL A N 1
ATOM 2649 C CA . VAL A 1 343 ? -10.118 2.971 20.285 1.00 97.50 343 VAL A CA 1
ATOM 2650 C C . VAL A 1 343 ? -9.749 4.300 20.949 1.00 97.50 343 VAL A C 1
ATOM 2652 O O . VAL A 1 343 ? -8.693 4.855 20.647 1.00 97.50 343 VAL A O 1
ATOM 2655 N N . ILE A 1 344 ? -10.566 4.785 21.891 1.00 97.12 344 ILE A N 1
ATOM 2656 C CA . ILE A 1 344 ? -10.280 6.012 22.653 1.00 97.12 344 ILE A CA 1
ATOM 2657 C C . ILE A 1 344 ? -8.985 5.857 23.455 1.00 97.12 344 ILE A C 1
ATOM 2659 O O . ILE A 1 344 ? -8.103 6.706 23.350 1.00 97.12 344 ILE A O 1
ATOM 2663 N N . ALA A 1 345 ? -8.827 4.755 24.196 1.00 97.81 345 ALA A N 1
ATOM 2664 C CA . ALA A 1 345 ? -7.617 4.504 24.978 1.00 97.81 345 ALA A CA 1
ATOM 2665 C C . ALA A 1 345 ? -6.358 4.474 24.096 1.00 97.81 345 ALA A C 1
ATOM 2667 O O . ALA A 1 345 ? -5.312 5.012 24.468 1.00 97.81 345 ALA A O 1
ATOM 2668 N N . TRP A 1 346 ? -6.462 3.884 22.902 1.00 98.19 346 TRP A N 1
ATOM 2669 C CA . TRP A 1 346 ? -5.367 3.873 21.941 1.00 98.19 346 TRP A CA 1
ATOM 2670 C C . TRP A 1 346 ? -5.054 5.282 21.414 1.00 98.19 346 TRP A C 1
ATOM 2672 O O . TRP A 1 346 ? -3.885 5.658 21.377 1.00 98.19 346 TRP A O 1
ATOM 2682 N N . LEU A 1 347 ? -6.063 6.091 21.065 1.00 97.62 347 LEU A N 1
ATOM 2683 C CA . LEU A 1 347 ? -5.881 7.478 20.606 1.00 97.62 347 LEU A CA 1
ATOM 2684 C C . LEU A 1 347 ? -5.251 8.374 21.681 1.00 97.62 347 LEU A C 1
ATOM 2686 O O . LEU A 1 347 ? -4.353 9.160 21.380 1.00 97.62 347 LEU A O 1
ATOM 2690 N N . GLU A 1 348 ? -5.663 8.231 22.939 1.00 97.25 348 GLU A N 1
ATOM 2691 C CA . GLU A 1 348 ? -5.077 8.967 24.064 1.00 97.25 348 GLU A CA 1
ATOM 2692 C C . GLU A 1 348 ? -3.590 8.645 24.252 1.00 97.25 348 GLU A C 1
ATOM 2694 O O . GLU A 1 348 ? -2.783 9.535 24.534 1.00 97.25 348 GLU A O 1
ATOM 2699 N N . GLN A 1 349 ? -3.211 7.378 24.076 1.00 97.44 349 GLN A N 1
ATOM 2700 C CA . GLN A 1 349 ? -1.834 6.926 24.247 1.00 97.44 349 GLN A CA 1
ATOM 2701 C C . GLN A 1 349 ? -0.957 7.204 23.015 1.00 97.44 349 GLN A C 1
ATOM 2703 O O . GLN A 1 349 ? 0.222 7.541 23.156 1.00 97.44 349 GLN A O 1
ATOM 2708 N N . HIS A 1 350 ? -1.523 7.066 21.815 1.00 97.00 350 HIS A N 1
ATOM 2709 C CA . HIS A 1 350 ? -0.794 6.989 20.548 1.00 97.00 350 HIS A CA 1
ATOM 2710 C C . HIS A 1 350 ? -1.279 8.000 19.503 1.00 97.00 350 HIS A C 1
ATOM 2712 O O . HIS A 1 350 ? -1.008 7.829 18.319 1.00 97.00 350 HIS A O 1
ATOM 2718 N N . GLY A 1 351 ? -1.932 9.094 19.902 1.00 92.38 351 GLY A N 1
ATOM 2719 C CA . GLY A 1 351 ? -2.498 10.101 18.987 1.00 92.38 351 GLY A CA 1
ATOM 2720 C C . GLY A 1 351 ? -1.503 10.800 18.045 1.00 92.38 351 GLY A C 1
ATOM 2721 O O . GLY A 1 351 ? -1.914 11.480 17.111 1.00 92.38 351 GLY A O 1
ATOM 2722 N N . ALA A 1 352 ? -0.193 10.622 18.251 1.00 92.75 352 ALA A N 1
ATOM 2723 C CA . ALA A 1 352 ? 0.862 11.077 17.338 1.00 92.75 352 ALA A CA 1
ATOM 2724 C C . ALA A 1 352 ? 1.327 10.002 16.328 1.00 92.75 352 ALA A C 1
ATOM 2726 O O . ALA A 1 352 ? 2.203 10.266 15.502 1.00 92.75 352 ALA A O 1
ATOM 2727 N N . ASN A 1 353 ? 0.803 8.778 16.412 1.00 95.25 353 ASN A N 1
ATOM 2728 C CA . ASN A 1 353 ? 1.119 7.686 15.498 1.00 95.25 353 ASN A CA 1
ATOM 2729 C C . ASN A 1 353 ? 0.507 7.945 14.108 1.00 95.25 353 ASN A C 1
ATOM 2731 O O . ASN A 1 353 ? -0.532 8.588 13.981 1.00 95.25 353 ASN A O 1
ATOM 2735 N N . ARG A 1 354 ? 1.117 7.394 13.051 1.00 94.00 354 ARG A N 1
ATOM 2736 C CA . ARG A 1 354 ? 0.613 7.503 11.668 1.00 94.00 354 ARG A CA 1
ATOM 2737 C C . ARG A 1 354 ? -0.828 6.996 11.496 1.00 94.00 354 ARG A C 1
ATOM 2739 O O . ARG A 1 354 ? -1.524 7.456 10.602 1.00 94.00 354 ARG A O 1
ATOM 2746 N N . LEU A 1 355 ? -1.258 6.043 12.326 1.00 96.00 355 LEU A N 1
ATOM 2747 C CA . LEU A 1 355 ? -2.593 5.441 12.295 1.00 96.00 355 LEU A CA 1
ATOM 2748 C C . LEU A 1 355 ? -3.629 6.258 13.076 1.00 96.00 355 LEU A C 1
ATOM 2750 O O . LEU A 1 355 ? -4.800 5.900 13.074 1.00 96.00 355 LEU A O 1
ATOM 2754 N N . ALA A 1 356 ? -3.236 7.359 13.725 1.00 96.06 356 ALA A N 1
ATOM 2755 C CA . ALA A 1 356 ? -4.142 8.132 14.568 1.00 96.06 356 ALA A CA 1
ATOM 2756 C C . ALA A 1 356 ? -5.322 8.730 13.802 1.00 96.06 356 ALA A C 1
ATOM 2758 O O . ALA A 1 356 ? -6.446 8.688 14.295 1.00 96.06 356 ALA A O 1
ATOM 2759 N N . ARG A 1 357 ? -5.098 9.197 12.569 1.00 93.62 357 ARG A N 1
ATOM 2760 C CA . ARG A 1 357 ? -6.186 9.671 11.705 1.00 93.62 357 ARG A CA 1
ATOM 2761 C C . ARG A 1 357 ? -7.180 8.555 11.383 1.00 93.62 357 ARG A C 1
ATOM 2763 O O . ARG A 1 357 ? -8.378 8.740 11.555 1.00 93.62 357 ARG A O 1
ATOM 2770 N N . GLU A 1 358 ? -6.675 7.392 10.970 1.00 95.25 358 GLU A N 1
ATOM 2771 C CA . GLU A 1 358 ? -7.505 6.213 10.686 1.00 95.25 358 GLU A CA 1
ATOM 2772 C C . GLU A 1 358 ? -8.307 5.795 11.926 1.00 95.25 358 GLU A C 1
ATOM 2774 O O . GLU A 1 358 ? -9.501 5.521 11.829 1.00 95.25 358 GLU A O 1
ATOM 2779 N N . ALA A 1 359 ? -7.678 5.810 13.102 1.00 97.25 359 ALA A N 1
ATOM 2780 C CA . ALA A 1 359 ? -8.334 5.481 14.359 1.00 97.25 359 ALA A CA 1
ATOM 2781 C C . ALA A 1 359 ? -9.423 6.488 14.755 1.00 97.25 359 ALA A C 1
ATOM 2783 O O . ALA A 1 359 ? -10.481 6.082 15.230 1.00 97.25 359 ALA A O 1
ATOM 2784 N N . ALA A 1 360 ? -9.206 7.783 14.516 1.00 96.69 360 ALA A N 1
ATOM 2785 C CA . ALA A 1 360 ? -10.202 8.824 14.760 1.00 96.69 360 ALA A CA 1
ATOM 2786 C C . ALA A 1 360 ? -11.406 8.721 13.804 1.00 96.69 360 ALA A C 1
ATOM 2788 O O . ALA A 1 360 ? -12.555 8.826 14.230 1.00 96.69 360 ALA A O 1
ATOM 2789 N N . GLU A 1 361 ? -11.159 8.459 12.519 1.00 95.12 361 GLU A N 1
ATOM 2790 C CA . GLU A 1 361 ? -12.208 8.230 11.514 1.00 95.12 361 GLU A CA 1
ATOM 2791 C C . GLU A 1 361 ? -13.016 6.953 11.821 1.00 95.12 361 GLU A C 1
ATOM 2793 O O . GLU A 1 361 ? -14.249 6.929 11.712 1.00 95.12 361 GLU A O 1
ATOM 2798 N N . PHE A 1 362 ? -12.337 5.899 12.281 1.00 96.06 362 PHE A N 1
ATOM 2799 C CA . PHE A 1 362 ? -12.977 4.672 12.744 1.00 96.06 362 PHE A CA 1
ATOM 2800 C C . PHE A 1 362 ? -13.804 4.891 14.018 1.00 96.06 362 PHE A C 1
ATOM 2802 O O . PHE A 1 362 ? -14.916 4.376 14.104 1.00 96.06 362 PHE A O 1
ATOM 2809 N N . LEU A 1 363 ? -13.321 5.694 14.973 1.00 96.81 363 LEU A N 1
ATOM 2810 C CA . LEU A 1 363 ? -14.075 6.062 16.175 1.00 96.81 363 LEU A CA 1
ATOM 2811 C C . LEU A 1 363 ? -15.395 6.753 15.816 1.00 96.81 363 LEU A C 1
ATOM 2813 O O . LEU A 1 363 ? -16.446 6.349 16.307 1.00 96.81 363 LEU A O 1
ATOM 2817 N N . LEU A 1 364 ? -15.349 7.754 14.929 1.00 94.81 364 LEU A N 1
ATOM 2818 C CA . LEU A 1 364 ? -16.553 8.445 14.460 1.00 94.81 364 LEU A CA 1
ATOM 2819 C C . LEU A 1 364 ? -17.542 7.458 13.828 1.00 94.81 364 LEU A C 1
ATOM 2821 O O . LEU A 1 364 ? -18.735 7.502 14.115 1.00 94.81 364 LEU A O 1
ATOM 2825 N N . THR A 1 365 ? -17.037 6.534 13.010 1.00 93.19 365 THR A N 1
ATOM 2826 C CA . THR A 1 365 ? -17.847 5.483 12.388 1.00 93.19 365 THR A CA 1
ATOM 2827 C C . THR A 1 365 ? -18.529 4.586 13.425 1.00 93.19 365 THR A C 1
ATOM 2829 O O . THR A 1 365 ? -19.740 4.388 13.340 1.00 93.19 365 THR A O 1
ATOM 2832 N N . LEU A 1 366 ? -17.783 4.068 14.408 1.00 94.44 366 LEU A N 1
ATOM 2833 C CA . LEU A 1 366 ? -18.342 3.225 15.470 1.00 94.44 366 LEU A CA 1
ATOM 2834 C C . LEU A 1 366 ? -19.436 3.962 16.245 1.00 94.44 366 LEU A C 1
ATOM 2836 O O . LEU A 1 366 ? -20.515 3.423 16.468 1.00 94.44 366 LEU A O 1
ATOM 2840 N N . MET A 1 367 ? -19.182 5.218 16.609 1.00 94.31 367 MET A N 1
ATOM 2841 C CA . MET A 1 367 ? -20.121 6.025 17.384 1.00 94.31 367 MET A CA 1
ATOM 2842 C C . MET A 1 367 ? -21.399 6.345 16.604 1.00 94.31 367 MET A C 1
ATOM 2844 O O . MET A 1 367 ? -22.487 6.336 17.179 1.00 94.31 367 MET A O 1
ATOM 2848 N N . LEU A 1 368 ? -21.299 6.567 15.290 1.00 91.12 368 LEU A N 1
ATOM 2849 C CA . LEU A 1 368 ? -22.466 6.703 14.416 1.00 91.12 368 LEU A CA 1
ATOM 2850 C C . LEU A 1 368 ? -23.289 5.411 14.360 1.00 91.12 368 LEU A C 1
ATOM 2852 O O . LEU A 1 368 ? -24.515 5.461 14.470 1.00 91.12 368 LEU A O 1
ATOM 2856 N N . ASP A 1 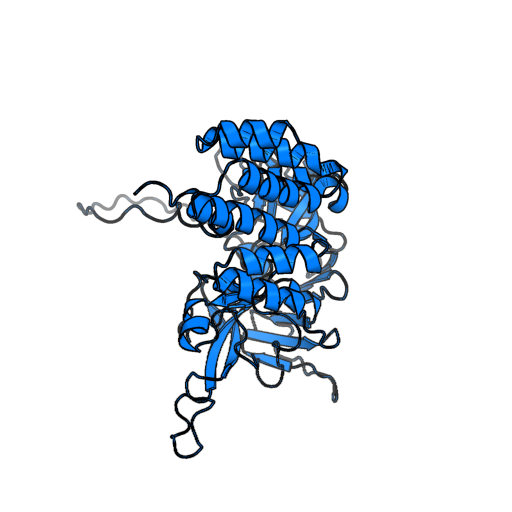369 ? -22.632 4.257 14.227 1.00 90.25 369 ASP A N 1
ATOM 2857 C CA . ASP A 1 369 ? -23.304 2.955 14.171 1.00 90.25 369 ASP A CA 1
ATOM 2858 C C . ASP A 1 369 ? -23.963 2.580 15.519 1.00 90.25 369 ASP A C 1
ATOM 2860 O O . ASP A 1 369 ? -25.026 1.950 15.542 1.00 90.25 369 ASP A O 1
ATOM 2864 N N . GLU A 1 370 ? -23.384 3.017 16.641 1.00 91.62 370 GLU A N 1
ATOM 2865 C CA . GLU A 1 370 ? -23.944 2.883 17.994 1.00 91.62 370 GLU A CA 1
ATOM 2866 C C . GLU A 1 370 ? -25.095 3.862 18.286 1.00 91.62 370 GLU A C 1
ATOM 2868 O O . GLU A 1 370 ? -25.862 3.644 19.229 1.00 91.62 370 GLU A O 1
ATOM 2873 N N . GLY A 1 371 ? -25.246 4.921 17.483 1.00 88.81 371 GLY A N 1
ATOM 2874 C CA . GLY A 1 371 ? -26.214 5.992 17.723 1.00 88.81 371 GLY A CA 1
ATOM 2875 C C . GLY A 1 371 ? -25.829 6.893 18.898 1.00 88.81 371 GLY A C 1
ATOM 2876 O O . GLY A 1 371 ? -26.696 7.239 19.700 1.00 88.81 371 GLY A O 1
ATOM 2877 N N . ALA A 1 372 ? -24.540 7.226 19.012 1.00 90.75 372 ALA A N 1
ATOM 2878 C CA . ALA A 1 372 ? -24.009 8.148 20.012 1.00 90.75 372 ALA A CA 1
ATOM 2879 C C . ALA A 1 372 ? -24.657 9.541 19.920 1.00 90.75 372 ALA A C 1
ATOM 2881 O O . ALA A 1 372 ? -25.144 9.960 18.867 1.00 90.75 372 ALA A O 1
ATOM 2882 N N . GLU A 1 373 ? -24.648 10.271 21.034 1.00 89.81 373 GLU A N 1
ATOM 2883 C CA . GLU A 1 373 ? -25.227 11.616 21.095 1.00 89.81 373 GLU A CA 1
ATOM 2884 C C . GLU A 1 373 ? -24.330 12.642 20.378 1.00 89.81 373 GLU A C 1
ATOM 2886 O O . GLU A 1 373 ? -23.117 12.458 20.252 1.00 89.81 373 GLU A O 1
ATOM 2891 N N . THR A 1 374 ? -24.907 13.768 19.943 1.00 85.56 374 THR A N 1
ATOM 2892 C CA . THR A 1 374 ? -24.195 14.806 19.170 1.00 85.56 374 THR A CA 1
ATOM 2893 C C . THR A 1 374 ? -22.915 15.301 19.849 1.00 85.56 374 THR A C 1
ATOM 2895 O O . THR A 1 374 ? -21.905 15.482 19.175 1.00 85.56 374 THR A O 1
ATOM 2898 N N . ASP A 1 375 ? -22.925 15.479 21.174 1.00 87.00 375 ASP A N 1
ATOM 2899 C CA . ASP A 1 375 ? -21.748 15.935 21.929 1.00 87.00 375 ASP A CA 1
ATOM 2900 C C . ASP A 1 375 ? -20.611 14.897 21.907 1.00 87.00 375 ASP A C 1
ATOM 2902 O O . ASP A 1 375 ? -19.433 15.251 21.841 1.00 87.00 375 ASP A O 1
ATOM 2906 N N . GLU A 1 376 ? -20.952 13.606 21.931 1.00 89.81 376 GLU A N 1
ATOM 2907 C CA . GLU A 1 376 ? -19.975 12.520 21.843 1.00 89.81 376 GLU A CA 1
ATOM 2908 C C . GLU A 1 376 ? -19.398 12.443 20.419 1.00 89.81 376 GLU A C 1
ATOM 2910 O O . GLU A 1 376 ? -18.186 12.321 20.234 1.00 89.81 376 GLU A O 1
ATOM 2915 N N . LEU A 1 377 ? -20.246 12.598 19.399 1.00 90.81 377 LEU A N 1
ATOM 2916 C CA . LEU A 1 377 ? -19.826 12.642 17.995 1.00 90.81 377 LEU A CA 1
ATOM 2917 C C . LEU A 1 377 ? -18.940 13.862 17.696 1.00 90.81 377 LEU A C 1
ATOM 2919 O O . LEU A 1 377 ? -17.957 13.740 16.966 1.00 90.81 377 LEU A O 1
ATOM 2923 N N . ALA A 1 378 ? -19.217 15.015 18.310 1.00 89.50 378 ALA A N 1
ATOM 2924 C CA . ALA A 1 378 ? -18.357 16.193 18.220 1.00 89.50 378 ALA A CA 1
ATOM 2925 C C . ALA A 1 378 ? -16.953 15.927 18.795 1.00 89.50 378 ALA A C 1
ATOM 2927 O O . ALA A 1 378 ? -15.959 16.369 18.219 1.00 89.50 378 ALA A O 1
ATOM 2928 N N . ALA A 1 379 ? -16.842 15.145 19.876 1.00 91.12 379 ALA A N 1
ATOM 2929 C CA . ALA A 1 379 ? -15.544 14.732 20.411 1.00 91.12 379 ALA A CA 1
ATOM 2930 C C . ALA A 1 379 ? -14.776 13.810 19.443 1.00 91.12 379 ALA A C 1
ATOM 2932 O O . ALA A 1 379 ? -13.557 13.934 19.312 1.00 91.12 379 ALA A O 1
ATOM 2933 N N . ALA A 1 380 ? -15.466 12.928 18.713 1.00 92.88 380 ALA A N 1
ATOM 2934 C CA . ALA A 1 380 ? -14.840 12.119 17.664 1.00 92.88 380 ALA A CA 1
ATOM 2935 C C . ALA A 1 380 ? -14.358 12.973 16.475 1.00 92.88 380 ALA A C 1
ATOM 2937 O O . ALA A 1 380 ? -13.255 12.764 15.970 1.00 92.88 380 ALA A O 1
ATOM 2938 N N . ILE A 1 381 ? -15.126 13.992 16.070 1.00 94.06 381 ILE A N 1
ATOM 2939 C CA . ILE A 1 381 ? -14.698 14.961 15.045 1.00 94.06 381 ILE A CA 1
ATOM 2940 C C . ILE A 1 381 ? -13.462 15.743 15.518 1.00 94.06 381 ILE A C 1
ATOM 2942 O O . ILE A 1 381 ? -12.523 15.952 14.746 1.00 94.06 381 ILE A O 1
ATOM 2946 N N . GLN A 1 382 ? -13.414 16.120 16.797 1.00 94.19 382 GLN A N 1
ATOM 2947 C CA . GLN A 1 382 ? -12.249 16.784 17.377 1.00 94.19 382 GLN A CA 1
ATOM 2948 C C . GLN A 1 382 ? -10.989 15.905 17.293 1.00 94.19 382 GLN A C 1
ATOM 2950 O O . GLN A 1 382 ? -9.923 16.419 16.958 1.00 94.19 382 GLN A O 1
ATOM 2955 N N . TRP A 1 383 ? -11.097 14.585 17.493 1.00 95.31 383 TRP A N 1
ATOM 2956 C CA . TRP A 1 383 ? -9.975 13.664 17.266 1.00 95.31 383 TRP A CA 1
ATOM 2957 C C . TRP A 1 383 ? -9.486 13.671 15.814 1.00 95.31 383 TRP A C 1
ATOM 2959 O O . TRP A 1 383 ? -8.275 13.681 15.575 1.00 95.31 383 TRP A O 1
ATOM 2969 N N . ILE A 1 384 ? -10.392 13.717 14.832 1.00 94.06 384 ILE A N 1
ATOM 2970 C CA . ILE A 1 384 ? -10.010 13.833 13.414 1.00 94.06 384 ILE A CA 1
ATOM 2971 C C . ILE A 1 384 ? -9.232 15.137 13.194 1.00 94.06 384 ILE A C 1
ATOM 2973 O O . ILE A 1 384 ? -8.165 15.129 12.587 1.00 94.06 384 ILE A O 1
ATOM 2977 N N . ASN A 1 385 ? -9.707 16.255 13.743 1.00 94.38 385 ASN A N 1
ATOM 2978 C CA . ASN A 1 385 ? -9.007 17.535 13.657 1.00 94.38 385 ASN A CA 1
ATOM 2979 C C . ASN A 1 385 ? -7.625 17.504 14.334 1.00 94.38 385 ASN A C 1
ATOM 2981 O O . ASN A 1 385 ? -6.634 17.978 13.775 1.00 94.38 385 ASN A O 1
ATOM 2985 N N . ASP A 1 386 ? -7.524 16.930 15.530 1.00 93.94 386 ASP A N 1
ATOM 2986 C CA . ASP A 1 386 ? -6.280 16.954 16.297 1.00 93.94 386 ASP A CA 1
ATOM 2987 C C . ASP A 1 386 ? -5.195 16.047 15.718 1.00 93.94 386 ASP A C 1
ATOM 2989 O O . ASP A 1 386 ? -4.009 16.383 15.810 1.00 93.94 386 ASP A O 1
ATOM 2993 N N . THR A 1 387 ? -5.594 14.967 15.045 1.00 93.06 387 THR A N 1
ATOM 2994 C CA . THR A 1 387 ? -4.688 14.054 14.333 1.00 93.06 387 THR A CA 1
ATOM 2995 C C . THR A 1 387 ? -4.233 14.590 12.969 1.00 93.06 387 THR A C 1
ATOM 2997 O O . THR A 1 387 ? -3.291 14.058 12.379 1.00 93.06 387 THR A O 1
ATOM 3000 N N . MET A 1 388 ? -4.824 15.689 12.483 1.00 91.12 388 MET A N 1
ATOM 3001 C CA . MET A 1 388 ? -4.401 16.374 11.260 1.00 91.12 388 MET A CA 1
ATOM 3002 C C . MET A 1 388 ? -3.272 17.384 11.502 1.00 91.12 388 MET A C 1
ATOM 3004 O O . MET A 1 388 ? -3.199 18.076 12.527 1.00 91.12 388 MET A O 1
ATOM 3008 N N . LYS A 1 389 ? -2.416 17.544 10.482 1.00 89.25 389 LYS A N 1
ATOM 3009 C CA . LYS A 1 389 ? -1.415 18.620 10.439 1.00 89.25 389 LYS A CA 1
ATOM 3010 C C . LYS A 1 389 ? -2.098 19.979 10.527 1.00 89.25 389 LYS A C 1
ATOM 3012 O O . LYS A 1 389 ? -3.125 20.197 9.892 1.00 89.25 389 LYS A O 1
ATOM 3017 N N . ALA A 1 390 ? -1.509 20.893 11.296 1.00 90.25 390 ALA A N 1
ATOM 3018 C CA . ALA A 1 390 ? -2.133 22.164 11.665 1.00 90.25 390 ALA A CA 1
ATOM 3019 C C . ALA A 1 390 ? -2.615 23.004 10.465 1.00 90.25 390 ALA A C 1
ATOM 3021 O O . ALA A 1 390 ? -3.665 23.632 10.542 1.00 90.25 390 ALA A O 1
ATOM 3022 N N . ASP A 1 391 ? -1.873 22.993 9.361 1.00 89.25 391 ASP A N 1
ATOM 3023 C CA . ASP A 1 391 ? -2.184 23.692 8.111 1.00 89.25 391 ASP A CA 1
ATOM 3024 C C . ASP A 1 391 ? -3.269 23.006 7.260 1.00 89.25 391 ASP A C 1
ATOM 3026 O O . ASP A 1 391 ? -3.875 23.651 6.407 1.00 89.25 391 ASP A O 1
ATOM 3030 N N . LEU A 1 392 ? -3.558 21.728 7.517 1.00 92.06 392 LEU A N 1
ATOM 3031 C CA . LEU A 1 392 ? -4.565 20.930 6.809 1.00 92.06 392 LEU A CA 1
ATOM 3032 C C . LEU A 1 392 ? -5.859 20.731 7.609 1.00 92.06 392 LEU A C 1
ATOM 3034 O O . LEU A 1 392 ? -6.830 20.212 7.063 1.00 92.06 392 LEU A O 1
ATOM 3038 N N . ARG A 1 393 ? -5.899 21.160 8.875 1.00 93.12 393 ARG A N 1
ATOM 3039 C CA . ARG A 1 393 ? -7.058 21.020 9.776 1.00 93.12 393 ARG A CA 1
ATOM 3040 C C . ARG A 1 393 ? -8.343 21.601 9.196 1.00 93.12 393 ARG A C 1
ATOM 3042 O O . ARG A 1 393 ? -9.307 20.872 8.997 1.00 93.12 393 ARG A O 1
ATOM 3049 N N . ALA A 1 394 ? -8.322 22.885 8.836 1.00 92.38 394 ALA A N 1
ATOM 3050 C CA . ALA A 1 394 ? -9.483 23.562 8.255 1.00 92.38 394 ALA A CA 1
ATOM 3051 C C . ALA A 1 394 ? -9.921 22.920 6.928 1.00 92.38 394 ALA A C 1
ATOM 3053 O O . ALA A 1 394 ? -11.110 22.758 6.672 1.00 92.38 394 ALA A O 1
ATOM 3054 N N . THR A 1 395 ? -8.953 22.514 6.101 1.00 92.62 395 THR A N 1
ATOM 3055 C CA . THR A 1 395 ? -9.214 21.815 4.839 1.00 92.62 395 THR A CA 1
ATOM 3056 C C . THR A 1 395 ? -9.932 20.487 5.076 1.00 92.62 395 THR A C 1
ATOM 3058 O O . THR A 1 395 ? -10.923 20.210 4.406 1.00 92.62 395 THR A O 1
ATOM 3061 N N . ARG A 1 396 ? -9.476 19.683 6.046 1.00 92.81 396 ARG A N 1
ATOM 3062 C CA . ARG A 1 396 ? -10.106 18.396 6.357 1.00 92.81 396 ARG A CA 1
ATOM 3063 C C . ARG A 1 396 ? -11.479 18.561 6.997 1.00 92.81 396 ARG A C 1
ATOM 3065 O O . ARG A 1 396 ? -12.377 17.814 6.635 1.00 92.81 396 ARG A O 1
ATOM 3072 N N . LEU A 1 397 ? -11.656 19.522 7.904 1.00 92.75 397 LEU A N 1
ATOM 3073 C CA . LEU A 1 397 ? -12.958 19.801 8.523 1.00 92.75 397 LEU A CA 1
ATOM 3074 C C . LEU A 1 397 ? -13.998 20.251 7.495 1.00 92.75 397 LEU A C 1
ATOM 3076 O O . LEU A 1 397 ? -15.145 19.822 7.561 1.00 92.75 397 LEU A O 1
ATOM 3080 N N . PHE A 1 398 ? -13.590 21.051 6.507 1.00 92.88 398 PHE A N 1
ATOM 3081 C CA . PHE A 1 398 ? -14.468 21.431 5.404 1.00 92.88 398 PHE A CA 1
ATOM 3082 C C . PHE A 1 398 ? -14.897 20.216 4.568 1.00 92.88 398 PHE A C 1
ATOM 3084 O O . PHE A 1 398 ? -16.085 20.049 4.304 1.00 92.88 398 PHE A O 1
ATOM 3091 N N . ASP A 1 399 ? -13.957 19.339 4.207 1.00 92.31 399 ASP A N 1
ATOM 3092 C CA . ASP A 1 399 ? -14.275 18.108 3.474 1.00 92.31 399 ASP A CA 1
ATOM 3093 C C . ASP A 1 399 ? -15.182 17.179 4.294 1.00 92.31 399 ASP A C 1
ATOM 3095 O O . ASP A 1 399 ? -16.162 16.650 3.777 1.00 92.31 399 ASP A O 1
ATOM 3099 N N . LEU A 1 400 ? -14.907 17.031 5.594 1.00 91.38 400 LEU A N 1
ATOM 3100 C CA . LEU A 1 400 ? -15.722 16.231 6.503 1.00 91.38 400 LEU A CA 1
ATOM 3101 C C . LEU A 1 400 ? -17.141 16.800 6.642 1.00 91.38 400 LEU A C 1
ATOM 3103 O O . LEU A 1 400 ? -18.107 16.043 6.659 1.00 91.38 400 LEU A O 1
ATOM 3107 N N . MET A 1 401 ? -17.292 18.126 6.700 1.00 93.25 401 MET A N 1
ATOM 3108 C CA . MET A 1 401 ? -18.601 18.779 6.671 1.00 93.25 401 MET A CA 1
ATOM 3109 C C . MET A 1 401 ? -19.361 18.424 5.387 1.00 93.25 401 MET A C 1
ATOM 3111 O O . MET A 1 401 ? -20.538 18.070 5.461 1.00 93.25 401 MET A O 1
ATOM 3115 N N . GLU A 1 402 ? -18.717 18.496 4.217 1.00 91.44 402 GLU A N 1
ATOM 3116 C CA . GLU A 1 402 ? -19.348 18.105 2.951 1.00 91.44 402 GLU A CA 1
ATOM 3117 C C . GLU A 1 402 ? -19.741 16.619 2.944 1.00 91.44 402 GLU A C 1
ATOM 3119 O O . GLU A 1 402 ? -20.862 16.290 2.552 1.00 91.44 402 GLU A O 1
ATOM 3124 N N . GLU A 1 403 ? -18.864 15.728 3.416 1.00 90.44 403 GLU A N 1
ATOM 3125 C CA . GLU A 1 403 ? -19.131 14.291 3.567 1.00 90.44 403 GLU A CA 1
ATOM 3126 C C . GLU A 1 403 ? -20.364 14.035 4.452 1.00 90.44 403 GLU A C 1
ATOM 3128 O O . GLU A 1 403 ? -21.302 13.356 4.028 1.00 90.44 403 GLU A O 1
ATOM 3133 N N . LEU A 1 404 ? -20.403 14.629 5.649 1.00 88.81 404 LEU A N 1
ATOM 3134 C CA . LEU A 1 404 ? -21.493 14.467 6.616 1.00 88.81 404 LEU A CA 1
ATOM 3135 C C . LEU A 1 404 ? -22.822 15.012 6.079 1.00 88.81 404 LEU A C 1
ATOM 3137 O O . LEU A 1 404 ? -23.850 14.336 6.153 1.00 88.81 404 LEU A O 1
ATOM 3141 N N . VAL A 1 405 ? -22.813 16.204 5.475 1.00 90.19 405 VAL A N 1
ATOM 3142 C CA . VAL A 1 405 ? -24.018 16.805 4.880 1.00 90.19 405 VAL A CA 1
ATOM 3143 C C . VAL A 1 405 ? -24.543 15.956 3.720 1.00 90.19 405 VAL A C 1
ATOM 3145 O O . VAL A 1 405 ? -25.756 15.758 3.613 1.00 90.19 405 VAL A O 1
ATOM 3148 N N . ASN A 1 406 ? -23.659 15.424 2.872 1.00 89.31 406 ASN A N 1
ATOM 3149 C CA . ASN A 1 406 ? -24.043 14.572 1.745 1.00 89.31 406 ASN A CA 1
ATOM 3150 C C . ASN A 1 406 ? -24.648 13.231 2.190 1.00 89.31 406 ASN A C 1
ATOM 3152 O O . ASN A 1 406 ? -25.529 12.702 1.507 1.00 89.31 406 ASN A O 1
ATOM 3156 N N . GLU A 1 407 ? -24.230 12.706 3.342 1.00 85.12 407 GLU A N 1
ATOM 3157 C CA . GLU A 1 407 ? -24.810 11.503 3.957 1.00 85.12 407 GLU A CA 1
ATOM 3158 C C . GLU A 1 407 ? -26.095 11.792 4.763 1.00 85.12 407 GLU A C 1
ATOM 3160 O O . GLU A 1 407 ? -26.811 10.869 5.153 1.00 85.12 407 GLU A O 1
ATOM 3165 N N . GLY A 1 408 ? -26.460 13.069 4.930 1.00 86.56 408 GLY A N 1
ATOM 3166 C CA . GLY A 1 408 ? -27.682 13.507 5.609 1.00 86.56 408 GLY A CA 1
ATOM 3167 C C . GLY A 1 408 ? -27.507 13.848 7.090 1.00 86.56 408 GLY A C 1
ATOM 3168 O O . GLY A 1 408 ? -28.494 14.190 7.741 1.00 86.56 408 GLY A O 1
ATOM 3169 N N . GLU A 1 409 ? -26.276 13.826 7.600 1.00 86.38 409 GLU A N 1
ATOM 3170 C CA . GLU A 1 409 ? -25.910 14.160 8.980 1.00 86.38 409 GLU A CA 1
ATOM 3171 C C . GLU A 1 409 ? -25.654 15.669 9.134 1.00 86.38 409 GLU A C 1
ATOM 3173 O O . GLU A 1 409 ? -24.555 16.124 9.453 1.00 86.38 409 GLU A O 1
ATOM 3178 N N . VAL A 1 410 ? -26.682 16.480 8.858 1.00 87.44 410 VAL A N 1
ATOM 3179 C CA . VAL A 1 410 ? -26.559 17.950 8.780 1.00 87.44 410 VAL A CA 1
ATOM 3180 C C . VAL A 1 410 ? -26.079 18.566 10.095 1.00 87.44 410 VAL A C 1
ATOM 3182 O O . VAL A 1 410 ? -25.224 19.449 10.068 1.00 87.44 410 VAL A O 1
ATOM 3185 N N . ASP A 1 411 ? -26.586 18.092 11.235 1.00 85.62 411 ASP A N 1
ATOM 3186 C CA . ASP A 1 411 ? -26.208 18.621 12.551 1.00 85.62 411 ASP A CA 1
ATOM 3187 C C . ASP A 1 411 ? -24.726 18.349 12.866 1.00 85.62 411 ASP A C 1
ATOM 3189 O O . ASP A 1 411 ? -24.045 19.204 13.429 1.00 85.62 411 ASP A O 1
ATOM 3193 N N . LEU A 1 412 ? -24.188 17.207 12.422 1.00 86.25 412 LEU A N 1
ATOM 3194 C CA . LEU A 1 412 ? -22.760 16.895 12.546 1.00 86.25 412 LEU A CA 1
ATOM 3195 C C . LEU A 1 412 ? -21.910 17.693 11.560 1.00 86.25 412 LEU A C 1
ATOM 3197 O O . LEU A 1 412 ? -20.802 18.098 11.899 1.00 86.25 412 LEU A O 1
ATOM 3201 N N . GLY A 1 413 ? -22.434 17.968 10.363 1.00 85.81 413 GLY A N 1
ATOM 3202 C CA . GLY A 1 413 ? -21.806 18.900 9.431 1.00 85.81 413 GLY A CA 1
ATOM 3203 C C . GLY A 1 413 ? -21.656 20.299 10.036 1.00 85.81 413 GLY A C 1
ATOM 3204 O O . GLY A 1 413 ? -20.603 20.917 9.900 1.00 85.81 413 GLY A O 1
ATOM 3205 N N . ILE A 1 414 ? -22.672 20.780 10.763 1.00 87.31 414 ILE A N 1
ATOM 3206 C CA . ILE A 1 414 ? -22.592 22.048 11.504 1.00 87.31 414 ILE A CA 1
ATOM 3207 C C . ILE A 1 414 ? -21.525 21.958 12.599 1.00 87.31 414 ILE A C 1
ATOM 3209 O O . ILE A 1 414 ? -20.674 22.839 12.663 1.00 87.31 414 ILE A O 1
ATOM 3213 N N . ALA A 1 415 ? -21.517 20.885 13.398 1.00 86.25 415 ALA A N 1
ATOM 3214 C CA . ALA A 1 415 ? -20.510 20.687 14.443 1.00 86.25 415 ALA A CA 1
ATOM 3215 C C . ALA A 1 415 ? -19.076 20.683 13.879 1.00 86.25 415 ALA A C 1
ATOM 3217 O O . ALA A 1 415 ? -18.196 21.333 14.436 1.00 86.25 415 ALA A O 1
ATOM 3218 N N . ALA A 1 416 ? -18.845 20.026 12.737 1.00 87.50 416 ALA A N 1
ATOM 3219 C CA . ALA A 1 416 ? -17.554 20.046 12.048 1.00 87.50 416 ALA A CA 1
ATOM 3220 C C . ALA A 1 416 ? -17.149 21.450 11.565 1.00 87.50 416 ALA A C 1
ATOM 3222 O O . ALA A 1 416 ? -15.962 21.752 11.531 1.00 87.50 416 ALA A O 1
ATOM 3223 N N . GLY A 1 417 ? -18.112 22.302 11.197 1.00 86.25 417 GLY A N 1
ATOM 3224 C CA . GLY A 1 417 ? -17.861 23.687 10.790 1.00 86.25 417 GLY A CA 1
ATOM 3225 C C . GLY A 1 417 ? -17.675 24.681 11.945 1.00 86.25 417 GLY A C 1
ATOM 3226 O O . GLY A 1 417 ? -17.192 25.789 11.709 1.00 86.25 417 GLY A O 1
ATOM 3227 N N . GLU A 1 418 ? -18.086 24.330 13.167 1.00 87.94 418 GLU A N 1
ATOM 3228 C CA . GLU A 1 418 ? -17.893 25.154 14.372 1.00 87.94 418 GLU A CA 1
ATOM 3229 C C . GLU A 1 418 ? -16.508 24.975 15.014 1.00 87.94 418 GLU A C 1
ATOM 3231 O O . GLU A 1 418 ? -16.038 25.887 15.703 1.00 87.94 418 GLU A O 1
ATOM 3236 N N . ILE A 1 419 ? -15.875 23.820 14.784 1.00 86.31 419 ILE A N 1
ATOM 3237 C CA . ILE A 1 419 ? -14.488 23.498 15.165 1.00 86.31 419 ILE A CA 1
ATOM 3238 C C . ILE A 1 419 ? -13.516 24.229 14.232 1.00 86.31 419 ILE A C 1
ATOM 3240 O O . ILE A 1 419 ? -12.519 24.791 14.753 1.00 86.31 419 ILE A O 1
#

Secondary structure (DSSP, 8-state):
----SSHHHHTTTTTSTTSSSS--------------------TTSSPPPEESTT-EEEEEEEETTEEEEEEEEE-SS-EEEEEEEEETT-S-SEEE-HHHHTTS--B-TTSPBPPEEEE-SS-EEEES--EE--HHHHHHHHHHHHHHHTSSPEEEEEEHHHHTTSEEEEEGGGTEEEEE-S--STT--PPTT--EEEEE-EEETTEEEEEEEEE-TTTTS-TTS-STTTEEEEEEEE--S-SS-EEEHHHHHHTT-TTS--S--EETTEE-TTT-PPEEE------TT-EEEEE-HHHHTTEEEEEETTTTEEEEEE-S-----HHHHHHHHHHHHT-HHHHHHHHHHHTTSTTHHHHHHHHHHHHHHHT--HHHHHHHHHHHHHHS-TTTHHHHHHHHHHHHHHHT-HHHHHHHHH-

Radius of gyration: 23.77 Å; chains: 1; bounding box: 62×62×70 Å